Protein 3TJ4 (pdb70)

Structure (mmCIF, N/CA/C/O backbone):
data_3TJ4
#
_entry.id   3TJ4
#
_cell.length_a   118.739
_cell.length_b   118.739
_cell.length_c   113.423
_cell.angle_alpha   90.000
_cell.angle_beta   90.000
_cell.angle_gamma   90.000
#
_symmetry.space_group_name_H-M   'P 4 21 2'
#
loop_
_entity.id
_entity.type
_entity.pdbx_description
1 polymer 'Mandelate racemase'
2 non-polymer 'PHOSPHATE ION'
3 non-polymer GLYCEROL
4 non-polymer 'CHLORIDE ION'
5 water water
#
loop_
_atom_site.group_PDB
_atom_site.id
_atom_site.type_symbol
_atom_site.label_atom_id
_atom_site.label_alt_id
_atom_site.label_comp_id
_atom_site.label_asym_id
_atom_site.label_entity_id
_atom_site.label_seq_id
_atom_site.pdbx_PDB_ins_code
_atom_site.Cartn_x
_atom_site.Cartn_y
_atom_site.Cartn_z
_atom_site.occupancy
_atom_site.B_iso_or_equiv
_atom_site.auth_seq_id
_atom_site.auth_comp_id
_atom_site.auth_asym_id
_atom_site.auth_atom_id
_atom_site.pdbx_PDB_model_num
ATOM 1 N N . MET A 1 1 ? 41.283 29.704 19.016 1.00 9.80 1 MET A N 1
ATOM 2 C CA . MET A 1 1 ? 41.732 28.351 18.706 1.00 10.28 1 MET A CA 1
ATOM 3 C C . MET A 1 1 ? 40.531 27.485 18.352 1.00 8.27 1 MET A C 1
ATOM 4 O O . MET A 1 1 ? 39.411 27.767 18.777 1.00 8.51 1 MET A O 1
ATOM 9 N N . LYS A 1 2 ? 40.753 26.427 17.579 1.00 9.95 2 LYS A N 1
ATOM 10 C CA . LYS A 1 2 ? 39.635 25.598 17.134 1.00 8.19 2 LYS A CA 1
ATOM 11 C C . LYS A 1 2 ? 39.030 24.791 18.278 1.00 7.67 2 LYS A C 1
ATOM 12 O O . LYS A 1 2 ? 39.742 24.270 19.142 1.00 8.04 2 LYS A O 1
ATOM 18 N N . ILE A 1 3 ? 37.706 24.708 18.274 1.00 5.56 3 ILE A N 1
ATOM 19 C CA . ILE A 1 3 ? 36.980 23.872 19.219 1.00 5.90 3 ILE A CA 1
ATOM 20 C C . ILE A 1 3 ? 37.126 22.401 18.836 1.00 7.09 3 ILE A C 1
ATOM 21 O O . ILE A 1 3 ? 36.820 22.011 17.704 1.00 8.98 3 ILE A O 1
ATOM 26 N N . THR A 1 4 ? 37.576 21.586 19.784 1.00 6.13 4 THR A N 1
ATOM 27 C CA . THR A 1 4 ? 37.808 20.162 19.528 1.00 7.78 4 THR A CA 1
ATOM 28 C C . THR A 1 4 ? 36.823 19.234 20.230 1.00 8.48 4 THR A C 1
ATOM 29 O O . THR A 1 4 ? 36.714 18.063 19.871 1.00 9.90 4 THR A O 1
ATOM 33 N N . ALA A 1 5 ? 36.113 19.745 21.232 1.00 6.34 5 ALA A N 1
ATOM 34 C CA . ALA A 1 5 ? 35.104 18.946 21.915 1.00 5.94 5 ALA A CA 1
ATOM 35 C C . ALA A 1 5 ? 34.080 19.815 22.608 1.00 6.84 5 ALA A C 1
ATOM 36 O O . ALA A 1 5 ? 34.390 20.919 23.065 1.00 7.31 5 ALA A O 1
ATOM 38 N N . VAL A 1 6 ? 32.859 19.294 22.688 1.00 7.84 6 VAL A N 1
ATOM 39 C CA . VAL A 1 6 ? 31.776 19.940 23.410 1.00 7.57 6 VAL A CA 1
ATOM 40 C C . VAL A 1 6 ? 31.091 18.845 24.202 1.00 9.24 6 VAL A C 1
ATOM 41 O O . VAL A 1 6 ? 30.544 17.898 23.624 1.00 12.85 6 VAL A O 1
ATOM 45 N N A GLU A 1 7 ? 31.115 18.981 25.522 0.53 7.12 7 GLU A N 1
ATOM 46 N N B GLU A 1 7 ? 31.138 18.950 25.525 0.47 7.53 7 GLU A N 1
ATOM 47 C CA A GLU A 1 7 ? 30.589 17.960 26.419 0.53 9.44 7 GLU A CA 1
ATOM 48 C CA B GLU A 1 7 ? 30.562 17.922 26.387 0.47 9.19 7 GLU A CA 1
ATOM 49 C C A GLU A 1 7 ? 29.600 18.579 27.395 0.53 7.89 7 GLU A C 1
ATOM 50 C C B GLU A 1 7 ? 29.613 18.522 27.410 0.47 8.15 7 GLU A C 1
ATOM 51 O O A GLU A 1 7 ? 29.985 19.395 28.227 0.53 10.60 7 GLU A O 1
ATOM 52 O O B GLU A 1 7 ? 30.041 19.256 28.297 0.47 9.16 7 GLU A O 1
ATOM 63 N N . PRO A 1 8 ? 28.318 18.197 27.307 1.00 6.78 8 PRO A N 1
ATOM 64 C CA . PRO A 1 8 ? 27.370 18.716 28.298 1.00 5.19 8 PRO A CA 1
ATOM 65 C C . PRO A 1 8 ? 27.548 18.041 29.660 1.00 5.92 8 PRO A C 1
ATOM 66 O O . PRO A 1 8 ? 28.113 16.943 29.755 1.00 8.47 8 PRO A O 1
ATOM 70 N N . PHE A 1 9 ? 27.060 18.694 30.708 1.00 5.97 9 PHE A N 1
ATOM 71 C CA . PHE A 1 9 ? 27.076 18.101 32.042 1.00 4.91 9 PHE A CA 1
ATOM 72 C C . PHE A 1 9 ? 25.884 18.590 32.840 1.00 7.45 9 PHE A C 1
ATOM 73 O O . PHE A 1 9 ? 25.299 19.633 32.533 1.00 6.60 9 PHE A O 1
ATOM 81 N N . ILE A 1 10 ? 25.520 17.815 33.856 1.00 4.62 10 ILE A N 1
ATOM 82 C CA . ILE A 1 10 ? 24.421 18.145 34.749 1.00 4.23 10 ILE A CA 1
ATOM 83 C C . ILE A 1 10 ? 24.896 17.911 36.173 1.00 6.49 10 ILE A C 1
ATOM 84 O O . ILE A 1 10 ? 25.343 16.803 36.502 1.00 7.57 10 ILE A O 1
ATOM 89 N N . LEU A 1 11 ? 24.826 18.951 37.000 1.00 5.96 11 LEU A N 1
ATOM 90 C CA . LEU A 1 11 ? 25.075 18.826 38.437 1.00 5.61 11 LEU A CA 1
ATOM 91 C C . LEU A 1 11 ? 23.797 19.101 39.199 1.00 7.53 11 LEU A C 1
ATOM 92 O O . LEU A 1 11 ? 23.088 20.065 38.909 1.00 7.26 11 LEU A O 1
ATOM 97 N N . HIS A 1 12 ? 23.492 18.255 40.177 1.00 7.40 12 HIS A N 1
ATOM 98 C CA . HIS A 1 12 ? 22.368 18.516 41.064 1.00 8.31 12 HIS A CA 1
ATOM 99 C C . HIS A 1 12 ? 22.951 18.785 42.439 1.00 10.18 12 HIS A C 1
ATOM 100 O O . HIS A 1 12 ? 23.249 17.853 43.184 1.00 8.55 12 HIS A O 1
ATOM 107 N N . LEU A 1 13 ? 23.142 20.063 42.755 1.00 7.12 13 LEU A N 1
ATOM 108 C CA . LEU A 1 13 ? 23.855 20.459 43.970 1.00 8.55 13 LEU A CA 1
ATOM 109 C C . LEU A 1 13 ? 22.905 20.744 45.135 1.00 10.05 13 LEU A C 1
ATOM 110 O O . LEU A 1 13 ? 21.863 21.358 44.964 1.00 10.41 13 LEU A O 1
ATOM 115 N N . PRO A 1 14 ? 23.270 20.296 46.342 1.00 12.83 14 PRO A N 1
ATOM 116 C CA . PRO A 1 14 ? 22.383 20.528 47.490 1.00 14.99 14 PRO A CA 1
ATOM 117 C C . PRO A 1 14 ? 22.326 22.004 47.908 1.00 16.20 14 PRO A C 1
ATOM 118 O O . PRO A 1 14 ? 23.221 22.775 47.569 1.00 20.67 14 PRO A O 1
ATOM 122 N N . LEU A 1 15 ? 21.265 22.393 48.612 1.00 15.63 15 LEU A N 1
ATOM 123 C CA . LEU A 1 15 ? 21.115 23.769 49.074 1.00 17.04 15 LEU A CA 1
ATOM 124 C C . LEU A 1 15 ? 21.667 23.922 50.490 1.00 28.70 15 LEU A C 1
ATOM 125 O O . LEU A 1 15 ? 21.352 24.884 51.191 1.00 30.39 15 LEU A O 1
ATOM 130 N N . THR A 1 28 ? 14.904 21.150 46.218 1.00 28.37 28 THR A N 1
ATOM 131 C CA . THR A 1 28 ? 15.823 20.451 47.114 1.00 27.77 28 THR A CA 1
ATOM 132 C C . THR A 1 28 ? 17.262 20.516 46.603 1.00 20.45 28 THR A C 1
ATOM 133 O O . THR A 1 28 ? 18.217 20.404 47.375 1.00 15.61 28 THR A O 1
ATOM 137 N N . HIS A 1 29 ? 17.411 20.688 45.294 1.00 19.38 29 HIS A N 1
ATOM 138 C CA . HIS A 1 29 ? 18.728 20.835 44.694 1.00 13.99 29 HIS A CA 1
ATOM 139 C C . HIS A 1 29 ? 18.696 21.959 43.681 1.00 11.56 29 HIS A C 1
ATOM 140 O O . HIS A 1 29 ? 17.635 22.313 43.161 1.00 14.77 29 HIS A O 1
ATOM 147 N N . TRP A 1 30 ? 19.864 22.519 43.398 1.00 10.14 30 TRP A N 1
ATOM 148 C CA . TRP A 1 30 ? 19.988 23.480 42.324 1.00 10.13 30 TRP A CA 1
ATOM 149 C C . TRP A 1 30 ? 20.655 22.799 41.145 1.00 7.65 30 TRP A C 1
ATOM 150 O O . TRP A 1 30 ? 21.668 22.116 41.294 1.00 8.32 30 TRP A O 1
ATOM 161 N N . GLY A 1 31 ? 20.070 22.973 39.971 1.00 6.26 31 GLY A N 1
ATOM 162 C CA . GLY A 1 31 ? 20.608 22.380 38.766 1.00 5.36 31 GLY A CA 1
ATOM 163 C C . GLY A 1 31 ? 21.583 23.290 38.056 1.00 6.95 31 GLY A C 1
ATOM 164 O O . GLY A 1 31 ? 21.230 24.387 37.627 1.00 9.30 31 GLY A O 1
ATOM 165 N N . VAL A 1 32 ? 22.820 22.829 37.937 1.00 5.54 32 VAL A N 1
ATOM 166 C CA . VAL A 1 32 ? 23.822 23.500 37.123 1.00 5.15 32 VAL A CA 1
ATOM 167 C C . VAL A 1 32 ? 23.968 22.659 35.857 1.00 6.87 32 VAL A C 1
ATOM 168 O O . VAL A 1 32 ? 24.497 21.549 35.893 1.00 7.42 32 VAL A O 1
ATOM 172 N N . VAL A 1 33 ? 23.447 23.176 34.749 1.00 3.81 33 VAL A N 1
ATOM 173 C CA . VAL A 1 33 ? 23.314 22.399 33.530 1.00 4.49 33 VAL A CA 1
ATOM 174 C C . VAL A 1 33 ? 24.040 23.136 32.429 1.00 5.20 33 VAL A C 1
ATOM 175 O O . VAL A 1 33 ? 23.681 24.259 32.084 1.00 6.26 33 VAL A O 1
ATOM 179 N N . GLY A 1 34 ? 25.065 22.522 31.855 1.00 4.77 34 GLY A N 1
ATOM 180 C CA . GLY A 1 34 ? 25.861 23.282 30.921 1.00 7.35 34 GLY A CA 1
ATOM 181 C C . GLY A 1 34 ? 26.757 22.508 29.994 1.00 5.85 34 GLY A C 1
ATOM 182 O O . GLY A 1 34 ? 26.512 21.342 29.679 1.00 6.28 34 GLY A O 1
ATOM 183 N N . ALA A 1 35 ? 27.797 23.199 29.546 1.00 5.98 35 ALA A N 1
ATOM 184 C CA . ALA A 1 35 ? 28.694 22.687 28.532 1.00 9.40 35 ALA A CA 1
ATOM 185 C C . ALA A 1 35 ? 30.138 22.931 28.933 1.00 8.58 35 ALA A C 1
ATOM 186 O O . ALA A 1 35 ? 30.476 24.003 29.425 1.00 6.33 35 ALA A O 1
ATOM 188 N N . LYS A 1 36 ? 30.981 21.921 28.734 1.00 7.38 36 LYS A N 1
ATOM 189 C CA . LYS A 1 36 ? 32.424 22.096 28.779 1.00 5.82 36 LYS A CA 1
ATOM 190 C C . LYS A 1 36 ? 32.905 22.077 27.335 1.00 7.23 36 LYS A C 1
ATOM 191 O O . LYS A 1 36 ? 32.660 21.107 26.609 1.00 7.18 36 LYS A O 1
ATOM 197 N N . ILE A 1 37 ? 33.587 23.145 26.915 1.00 4.63 37 ILE A N 1
ATOM 198 C CA . ILE A 1 37 ? 34.088 23.260 25.549 1.00 4.72 37 ILE A CA 1
ATOM 199 C C . ILE A 1 37 ? 35.611 23.261 25.567 1.00 5.91 37 ILE A C 1
ATOM 200 O O . ILE A 1 37 ? 36.227 24.058 26.261 1.00 5.89 37 ILE A O 1
ATOM 205 N N . THR A 1 38 ? 36.217 22.338 24.828 1.00 5.26 38 THR A N 1
ATOM 206 C CA . THR A 1 38 ? 37.667 22.220 24.783 1.00 7.17 38 THR A CA 1
ATOM 207 C C . THR A 1 38 ? 38.193 22.751 23.468 1.00 6.46 38 THR A C 1
ATOM 208 O O . THR A 1 38 ? 37.593 22.515 22.419 1.00 7.00 38 THR A O 1
ATOM 212 N N . THR A 1 39 ? 39.309 23.472 23.527 1.00 7.07 39 THR A N 1
ATOM 213 C CA . THR A 1 39 ? 39.968 23.964 22.324 1.00 5.91 39 THR A CA 1
ATOM 214 C C . THR A 1 39 ? 41.285 23.221 22.082 1.00 10.37 39 THR A C 1
ATOM 215 O O . THR A 1 39 ? 41.755 22.468 22.941 1.00 9.30 39 THR A O 1
ATOM 219 N N . SER A 1 40 ? 41.871 23.435 20.909 1.00 8.11 40 SER A N 1
ATOM 220 C CA . SER A 1 40 ? 43.007 22.630 20.460 1.00 8.88 40 SER A CA 1
ATOM 221 C C . SER A 1 40 ? 44.241 22.785 21.343 1.00 14.60 40 SER A C 1
ATOM 222 O O . SER A 1 40 ? 45.117 21.912 21.352 1.00 14.07 40 SER A O 1
ATOM 225 N N . ASP A 1 41 ? 44.305 23.892 22.076 1.00 11.97 41 ASP A N 1
ATOM 226 C CA . ASP A 1 41 ? 45.408 24.167 22.991 1.00 8.90 41 ASP A CA 1
ATOM 227 C C . ASP A 1 41 ? 45.189 23.563 24.372 1.00 10.40 41 ASP A C 1
ATOM 228 O O . ASP A 1 41 ? 46.011 23.757 25.272 1.00 14.35 41 ASP A O 1
ATOM 233 N N . GLY A 1 42 ? 44.083 22.841 24.540 1.00 8.38 42 GLY A N 1
ATOM 234 C CA . GLY A 1 42 ? 43.795 22.165 25.793 1.00 8.80 42 GLY A CA 1
ATOM 235 C C . GLY A 1 42 ? 43.014 22.986 26.800 1.00 9.61 42 GLY A C 1
ATOM 236 O O . GLY A 1 42 ? 42.652 22.474 27.864 1.00 11.14 42 GLY A O 1
ATOM 237 N N . ILE A 1 43 ? 42.751 24.250 26.477 1.00 7.56 43 ILE A N 1
ATOM 238 C CA . ILE A 1 43 ? 41.954 25.088 27.368 1.00 8.11 43 ILE A CA 1
ATOM 239 C C . ILE A 1 43 ? 40.523 24.559 27.385 1.00 8.43 43 ILE A C 1
ATOM 240 O O . ILE A 1 43 ? 40.008 24.117 26.362 1.00 7.81 43 ILE A O 1
ATOM 245 N N . GLU A 1 44 ? 39.906 24.585 28.561 1.00 5.61 44 GLU A N 1
ATOM 246 C CA . GLU A 1 44 ? 38.552 24.080 28.749 1.00 6.83 44 GLU A CA 1
ATOM 247 C C . GLU A 1 44 ? 37.708 25.204 29.317 1.00 7.24 44 GLU A C 1
ATOM 248 O O . GLU A 1 44 ? 38.032 25.764 30.362 1.00 8.92 44 GLU A O 1
ATOM 254 N N . GLY A 1 45 ? 36.641 25.554 28.611 1.00 5.20 45 GLY A N 1
ATOM 255 C CA . GLY A 1 45 ? 35.714 26.561 29.070 1.00 4.39 45 GLY A CA 1
ATOM 256 C C . GLY A 1 45 ? 34.431 25.941 29.580 1.00 3.61 45 GLY A C 1
ATOM 257 O O . GLY A 1 45 ? 33.967 24.926 29.056 1.00 5.62 45 GLY A O 1
ATOM 258 N N . TYR A 1 46 ? 33.871 26.543 30.622 1.00 4.09 46 TYR A N 1
ATOM 259 C CA . TYR A 1 46 ? 32.631 26.063 31.211 1.00 3.83 46 TYR A CA 1
ATOM 260 C C . TYR A 1 46 ? 31.573 27.151 31.193 1.00 3.49 46 TYR A C 1
ATOM 261 O O . TYR A 1 46 ? 31.858 28.324 31.468 1.00 4.44 46 TYR A O 1
ATOM 270 N N . GLY A 1 47 ? 30.349 26.757 30.866 1.00 3.42 47 GLY A N 1
ATOM 271 C CA . GLY A 1 47 ? 29.223 27.665 30.945 1.00 3.13 47 GLY A CA 1
ATOM 272 C C . GLY A 1 47 ? 27.996 26.867 31.299 1.00 3.60 47 GLY A C 1
ATOM 273 O O . GLY A 1 47 ? 27.919 25.679 30.992 1.00 5.69 47 GLY A O 1
ATOM 274 N N . PHE A 1 48 ? 27.025 27.508 31.930 1.00 3.87 48 PHE A N 1
ATOM 275 C CA . PHE A 1 48 ? 25.849 26.781 32.387 1.00 4.94 48 PHE A CA 1
ATOM 276 C C . PHE A 1 48 ? 24.641 27.668 32.601 1.00 5.71 48 PHE A C 1
ATOM 277 O O . PHE A 1 48 ? 24.756 28.879 32.801 1.00 5.80 48 PHE A O 1
ATOM 285 N N . THR A 1 49 ? 23.476 27.041 32.548 1.00 5.24 49 THR A N 1
ATOM 286 C CA . THR A 1 49 ? 22.247 27.671 32.968 1.00 4.74 49 THR A CA 1
ATOM 287 C C . THR A 1 49 ? 21.888 27.122 34.353 1.00 7.32 49 THR A C 1
ATOM 288 O O . THR A 1 49 ? 22.625 26.291 34.911 1.00 8.93 49 THR A O 1
ATOM 292 N N . GLY A 1 50 ? 20.797 27.610 34.930 1.00 6.21 50 GLY A N 1
ATOM 293 C CA . GLY A 1 50 ? 20.359 27.173 36.241 1.00 7.16 50 GLY A CA 1
ATOM 294 C C . GLY A 1 50 ? 18.963 26.603 36.143 1.00 9.16 50 GLY A C 1
ATOM 295 O O . GLY A 1 50 ? 18.105 27.188 35.483 1.00 12.53 50 GLY A O 1
ATOM 296 N N . THR A 1 51 ? 18.733 25.461 36.779 1.00 6.95 51 THR A N 1
ATOM 297 C CA . THR A 1 51 ? 17.427 24.818 36.730 1.00 5.59 51 THR A CA 1
ATOM 298 C C . THR A 1 51 ? 17.001 24.305 38.097 1.00 6.62 51 THR A C 1
ATOM 299 O O . THR A 1 51 ? 17.764 24.350 39.064 1.00 7.80 51 THR A O 1
ATOM 303 N N . HIS A 1 52 ? 15.777 23.794 38.157 1.00 9.49 52 HIS A N 1
ATOM 304 C CA . HIS A 1 52 ? 15.250 23.150 39.360 1.00 9.02 52 HIS A CA 1
ATOM 305 C C . HIS A 1 52 ? 15.752 21.726 39.575 1.00 9.04 52 HIS A C 1
ATOM 306 O O . HIS A 1 52 ? 15.270 21.030 40.471 1.00 11.43 52 HIS A O 1
ATOM 313 N N . ALA A 1 53 ? 16.696 21.282 38.753 1.00 7.94 53 ALA A N 1
ATOM 314 C CA . ALA A 1 53 ? 17.390 20.022 38.997 1.00 9.19 53 ALA A CA 1
ATOM 315 C C . ALA A 1 53 ? 16.497 18.793 38.864 1.00 12.01 53 ALA A C 1
ATOM 316 O O . ALA A 1 53 ? 16.659 17.806 39.584 1.00 13.69 53 ALA A O 1
ATOM 318 N N . HIS A 1 54 ? 15.555 18.855 37.929 1.00 9.74 54 HIS A N 1
ATOM 319 C CA . HIS A 1 54 ? 14.784 17.677 37.560 1.00 11.70 54 HIS A CA 1
ATOM 320 C C . HIS A 1 54 ? 15.452 17.064 36.342 1.00 9.81 54 HIS A C 1
ATOM 321 O O . HIS A 1 54 ? 15.525 17.696 35.283 1.00 10.45 54 HIS A O 1
ATOM 328 N N . LEU A 1 55 ? 15.958 15.846 36.497 1.00 11.04 55 LEU A N 1
ATOM 329 C CA . LEU A 1 55 ? 16.779 15.235 35.456 1.00 11.03 55 LEU A CA 1
ATOM 330 C C . LEU A 1 55 ? 16.143 15.208 34.052 1.00 9.42 55 LEU A C 1
ATOM 331 O O . LEU A 1 55 ? 16.804 15.549 33.077 1.00 9.07 55 LEU A O 1
ATOM 336 N N . PRO A 1 56 ? 14.866 14.808 33.938 1.00 9.06 56 PRO A N 1
ATOM 337 C CA . PRO A 1 56 ? 14.355 14.674 32.566 1.00 11.06 56 PRO A CA 1
ATOM 338 C C . PRO A 1 56 ? 14.282 15.997 31.795 1.00 9.77 56 PRO A C 1
ATOM 339 O O . PRO A 1 56 ? 14.528 16.014 30.589 1.00 10.74 56 PRO A O 1
ATOM 343 N N . SER A 1 57 ? 13.974 17.095 32.474 1.00 7.00 57 SER A N 1
ATOM 344 C CA . SER A 1 57 ? 13.974 18.396 31.810 1.00 7.40 57 SER A CA 1
ATOM 345 C C . SER A 1 57 ? 15.396 18.953 31.641 1.00 6.21 57 SER A C 1
ATOM 346 O O . SER A 1 57 ? 15.708 19.593 30.628 1.00 7.82 57 SER A O 1
ATOM 349 N N . ASP A 1 58 ? 16.272 18.691 32.611 1.00 5.99 58 ASP A N 1
ATOM 350 C CA . ASP A 1 58 ? 17.672 19.081 32.461 1.00 5.92 58 ASP A CA 1
ATOM 351 C C . ASP A 1 58 ? 18.262 18.487 31.179 1.00 4.84 58 ASP A C 1
ATOM 352 O O . ASP A 1 58 ? 19.035 19.139 30.470 1.00 7.08 58 ASP A O 1
ATOM 357 N N . ARG A 1 59 ? 17.881 17.245 30.894 1.00 5.94 59 ARG A N 1
ATOM 358 C CA . ARG A 1 59 ? 18.419 16.528 29.744 1.00 5.43 59 ARG A CA 1
ATOM 359 C C . ARG A 1 59 ? 17.959 17.101 28.409 1.00 5.17 59 ARG A C 1
ATOM 360 O O . ARG A 1 59 ? 18.612 16.897 27.393 1.00 5.78 59 ARG A O 1
ATOM 368 N N . LEU A 1 60 ? 16.842 17.824 28.397 1.00 5.15 60 LEU A N 1
ATOM 369 C CA . LEU A 1 60 ? 16.449 18.521 27.176 1.00 5.44 60 LEU A CA 1
ATOM 370 C C . LEU A 1 60 ? 17.504 19.563 26.807 1.00 3.53 60 LEU A C 1
ATOM 371 O O . LEU A 1 60 ? 17.866 19.729 25.633 1.00 4.91 60 LEU A O 1
ATOM 376 N N . ILE A 1 61 ? 18.000 20.266 27.821 1.00 4.17 61 ILE A N 1
ATOM 377 C CA . ILE A 1 61 ? 19.018 21.281 27.600 1.00 5.48 61 ILE A CA 1
ATOM 378 C C . ILE A 1 61 ? 20.331 20.645 27.141 1.00 3.57 61 ILE A C 1
ATOM 379 O O . ILE A 1 61 ? 20.940 21.089 26.158 1.00 5.49 61 ILE A O 1
ATOM 384 N N . THR A 1 62 ? 20.769 19.593 27.831 1.00 4.24 62 THR A N 1
ATOM 385 C CA . THR A 1 62 ? 22.028 18.955 27.452 1.00 5.64 62 THR A CA 1
ATOM 386 C C . THR A 1 62 ? 21.953 18.292 26.074 1.00 6.40 62 THR A C 1
ATOM 387 O O . THR A 1 62 ? 22.921 18.307 25.322 1.00 6.86 62 THR A O 1
ATOM 391 N N . SER A 1 63 ? 20.798 17.728 25.740 1.00 5.33 63 SER A N 1
ATOM 392 C CA . SER A 1 63 ? 20.608 17.115 24.424 1.00 5.06 63 SER A CA 1
ATOM 393 C C . SER A 1 63 ? 20.676 18.174 23.326 1.00 6.67 63 SER A C 1
ATOM 394 O O . SER A 1 63 ? 21.232 17.937 22.257 1.00 5.89 63 SER A O 1
ATOM 397 N N . CYS A 1 64 ? 20.106 19.347 23.579 1.00 5.56 64 CYS A N 1
ATOM 398 C CA . CYS A 1 64 ? 20.258 20.432 22.628 1.00 7.31 64 CYS A CA 1
ATOM 399 C C . CYS A 1 64 ? 21.741 20.750 22.433 1.00 6.62 64 CYS A C 1
ATOM 400 O O . CYS A 1 64 ? 22.212 20.902 21.302 1.00 6.97 64 CYS A O 1
ATOM 403 N N . ILE A 1 65 ? 22.487 20.839 23.531 1.00 5.28 65 ILE A N 1
ATOM 404 C CA . ILE A 1 65 ? 23.918 21.119 23.424 1.00 5.20 65 ILE A CA 1
ATOM 405 C C . ILE A 1 65 ? 24.673 20.053 22.625 1.00 9.10 65 ILE A C 1
ATOM 406 O O . ILE A 1 65 ? 25.413 20.379 21.698 1.00 7.87 65 ILE A O 1
ATOM 411 N N . SER A 1 66 ? 24.471 18.784 22.963 1.00 6.71 66 SER A N 1
ATOM 412 C CA . SER A 1 66 ? 25.237 17.717 22.317 1.00 6.75 66 SER A CA 1
ATOM 413 C C . SER A 1 66 ? 24.756 17.401 20.910 1.00 7.84 66 SER A C 1
ATOM 414 O O . SER A 1 66 ? 25.563 17.154 20.002 1.00 8.35 66 SER A O 1
ATOM 417 N N . ASP A 1 67 ? 23.443 17.395 20.727 1.00 6.85 67 ASP A N 1
ATOM 418 C CA . ASP A 1 67 ? 22.872 16.860 19.498 1.00 7.66 67 ASP A CA 1
ATOM 419 C C . ASP A 1 67 ? 22.700 17.920 18.426 1.00 8.82 67 ASP A C 1
ATOM 420 O O . ASP A 1 67 ? 22.701 17.611 17.228 1.00 10.26 67 ASP A O 1
ATOM 425 N N . CYS A 1 68 ? 22.544 19.165 18.857 1.00 6.66 68 CYS A N 1
ATOM 426 C CA . CYS A 1 68 ? 22.251 20.255 17.939 1.00 6.19 68 CYS A CA 1
ATOM 427 C C . CYS A 1 68 ? 23.368 21.289 17.841 1.00 7.30 68 CYS A C 1
ATOM 428 O O . CYS A 1 68 ? 23.734 21.703 16.746 1.00 9.80 68 CYS A O 1
ATOM 431 N N . TYR A 1 69 ? 23.917 21.713 18.975 1.00 6.88 69 TYR A N 1
ATOM 432 C CA . TYR A 1 69 ? 24.930 22.765 18.952 1.00 6.74 69 TYR A CA 1
ATOM 433 C C . TYR A 1 69 ? 26.349 22.252 18.693 1.00 7.21 69 TYR A C 1
ATOM 434 O O . TYR A 1 69 ? 27.110 22.892 17.965 1.00 9.05 69 TYR A O 1
ATOM 443 N N . ALA A 1 70 ? 26.707 21.108 19.273 1.00 6.17 70 ALA A N 1
ATOM 444 C CA . ALA A 1 70 ? 28.049 20.562 19.061 1.00 6.94 70 ALA A CA 1
ATOM 445 C C . ALA A 1 70 ? 28.459 20.496 17.579 1.00 8.16 70 ALA A C 1
ATOM 446 O O . ALA A 1 70 ? 29.557 20.923 17.233 1.00 8.28 70 ALA A O 1
ATOM 448 N N . PRO A 1 71 ? 27.579 19.980 16.700 1.00 7.80 71 PRO A N 1
ATOM 449 C CA . PRO A 1 71 ? 27.987 19.931 15.290 1.00 8.66 71 PRO A CA 1
ATOM 450 C C . PRO A 1 71 ? 28.236 21.316 14.687 1.00 8.39 71 PRO A C 1
ATOM 451 O O . PRO A 1 71 ? 28.988 21.422 13.717 1.00 9.76 71 PRO A O 1
ATOM 455 N N . LEU A 1 72 ? 27.618 22.354 15.244 1.00 7.37 72 LEU A N 1
ATOM 456 C CA . LEU A 1 72 ? 27.821 23.712 14.742 1.00 7.06 72 LEU A CA 1
ATOM 457 C C . LEU A 1 72 ? 29.059 24.370 15.341 1.00 7.34 72 LEU A C 1
ATOM 458 O O . LEU A 1 72 ? 29.481 25.432 14.884 1.00 10.93 72 LEU A O 1
ATOM 463 N N . LEU A 1 73 ? 29.624 23.751 16.373 1.00 7.83 73 LEU A N 1
ATOM 464 C CA . LEU A 1 73 ? 30.771 24.333 17.063 1.00 5.66 73 LEU A CA 1
ATOM 465 C C . LEU A 1 73 ? 32.100 23.667 16.726 1.00 7.54 73 LEU A C 1
ATOM 466 O O . LEU A 1 73 ? 33.125 24.346 16.645 1.00 6.67 73 LEU A O 1
ATOM 471 N N . LEU A 1 74 ? 32.096 22.343 16.570 1.00 6.96 74 LEU A N 1
ATOM 472 C CA . LEU A 1 74 ? 33.339 21.623 16.329 1.00 7.40 74 LEU A CA 1
ATOM 473 C C . LEU A 1 74 ? 34.053 22.191 15.107 1.00 7.29 74 LEU A C 1
ATOM 474 O O . LEU A 1 74 ? 33.447 22.367 14.045 1.00 8.08 74 LEU A O 1
ATOM 479 N N . GLY A 1 75 ? 35.338 22.495 15.273 1.00 7.24 75 GLY A N 1
ATOM 480 C CA . GLY A 1 75 ? 36.148 22.982 14.173 1.00 8.15 75 GLY A CA 1
ATOM 481 C C . GLY A 1 75 ? 36.136 24.491 14.028 1.00 9.08 75 GLY A C 1
ATOM 482 O O . GLY A 1 75 ? 36.922 25.049 13.264 1.00 10.48 75 GLY A O 1
ATOM 483 N N . GLU A 1 76 ? 35.238 25.159 14.747 1.00 6.87 76 GLU A N 1
ATOM 484 C CA . GLU A 1 76 ? 35.172 26.616 14.696 1.00 4.49 76 GLU A CA 1
ATOM 485 C C . GLU A 1 76 ? 36.178 27.264 15.640 1.00 7.72 76 GLU A C 1
ATOM 486 O O . GLU A 1 76 ? 36.565 26.686 16.661 1.00 7.44 76 GLU A O 1
ATOM 492 N N . ASP A 1 77 ? 36.616 28.466 15.286 1.00 5.60 77 ASP A N 1
ATOM 493 C CA . ASP A 1 77 ? 37.491 29.243 16.151 1.00 6.42 77 ASP A CA 1
ATOM 494 C C . ASP A 1 77 ? 36.688 29.770 17.338 1.00 5.84 77 ASP A C 1
ATOM 495 O O . ASP A 1 77 ? 35.806 30.624 17.170 1.00 6.54 77 ASP A O 1
ATOM 500 N N . ALA A 1 78 ? 36.992 29.264 18.533 1.00 6.61 78 ALA A N 1
ATOM 501 C CA . ALA A 1 78 ? 36.292 29.695 19.743 1.00 4.91 78 ALA A CA 1
ATOM 502 C C . ALA A 1 78 ? 36.411 31.192 20.002 1.00 7.50 78 ALA A C 1
ATOM 503 O O . ALA A 1 78 ? 35.583 31.765 20.701 1.00 7.23 78 ALA A O 1
ATOM 505 N N . SER A 1 79 ? 37.461 31.818 19.481 1.00 6.60 79 SER A N 1
ATOM 506 C CA . SER A 1 79 ? 37.647 33.253 19.657 1.00 6.64 79 SER A CA 1
ATOM 507 C C . SER A 1 79 ? 36.474 34.047 19.077 1.00 8.42 79 SER A C 1
ATOM 508 O O . SER A 1 79 ? 36.156 35.141 19.566 1.00 9.47 79 SER A O 1
ATOM 511 N N . ASP A 1 80 ? 35.816 33.483 18.063 1.00 5.58 80 ASP A N 1
ATOM 512 C CA . ASP A 1 80 ? 34.769 34.194 17.327 1.00 7.85 80 ASP A CA 1
ATOM 513 C C . ASP A 1 80 ? 33.428 34.121 18.061 1.00 7.84 80 ASP A C 1
ATOM 514 O O . ASP A 1 80 ? 32.412 33.728 17.483 1.00 6.88 80 ASP A O 1
ATOM 519 N N . HIS A 1 81 ? 33.418 34.494 19.335 1.00 5.15 81 HIS A N 1
ATOM 520 C CA . HIS A 1 81 ? 32.222 34.298 20.152 1.00 5.16 81 HIS A CA 1
ATOM 521 C C . HIS A 1 81 ? 30.980 35.044 19.660 1.00 7.07 81 HIS A C 1
ATOM 522 O O . HIS A 1 81 ? 29.864 34.567 19.843 1.00 5.98 81 HIS A O 1
ATOM 529 N N A SER A 1 82 ? 31.175 36.211 19.051 0.45 4.60 82 SER A N 1
ATOM 530 N N B SER A 1 82 ? 31.173 36.213 19.058 0.32 4.77 82 SER A N 1
ATOM 531 N N C SER A 1 82 ? 31.164 36.204 19.035 0.23 4.79 82 SER A N 1
ATOM 532 C CA A SER A 1 82 ? 30.050 36.992 18.550 0.45 4.96 82 SER A CA 1
ATOM 533 C CA B SER A 1 82 ? 30.042 36.977 18.554 0.32 4.73 82 SER A CA 1
ATOM 534 C CA C SER A 1 82 ? 30.016 36.979 18.569 0.23 4.63 82 SER A CA 1
ATOM 535 C C A SER A 1 82 ? 29.445 36.341 17.317 0.45 3.63 82 SER A C 1
ATOM 536 C C B SER A 1 82 ? 29.444 36.293 17.336 0.32 4.10 82 SER A C 1
ATOM 537 C C C SER A 1 82 ? 29.439 36.433 17.264 0.23 3.87 82 SER A C 1
ATOM 538 O O A SER A 1 82 ? 28.222 36.222 17.204 0.45 5.25 82 SER A O 1
ATOM 539 O O B SER A 1 82 ? 28.229 36.103 17.253 0.32 4.37 82 SER A O 1
ATOM 540 O O C SER A 1 82 ? 28.226 36.483 17.050 0.23 5.37 82 SER A O 1
ATOM 547 N N . ARG A 1 83 ? 30.302 35.916 16.393 1.00 3.90 83 ARG A N 1
ATOM 548 C CA . ARG A 1 83 ? 29.844 35.242 15.185 1.00 4.10 83 ARG A CA 1
ATOM 549 C C . ARG A 1 83 ? 29.165 33.913 15.533 1.00 6.43 83 ARG A C 1
ATOM 550 O O . ARG A 1 83 ? 28.143 33.562 14.945 1.00 5.72 83 ARG A O 1
ATOM 558 N N . LEU A 1 84 ? 29.728 33.177 16.495 1.00 5.37 84 LEU A N 1
ATOM 559 C CA . LEU A 1 84 ? 29.167 31.882 16.876 1.00 4.57 84 LEU A CA 1
ATOM 560 C C . LEU A 1 84 ? 27.833 32.037 17.611 1.00 5.31 84 LEU A C 1
ATOM 561 O O . LEU A 1 84 ? 26.948 31.198 17.463 1.00 5.75 84 LEU A O 1
ATOM 566 N N . TRP A 1 85 ? 27.669 33.116 18.373 1.00 4.77 85 TRP A N 1
ATOM 567 C CA . TRP A 1 85 ? 26.374 33.359 19.006 1.00 4.50 85 TRP A CA 1
ATOM 568 C C . TRP A 1 85 ? 25.288 33.381 17.931 1.00 5.34 85 TRP A C 1
ATOM 569 O O . TRP A 1 85 ? 24.256 32.703 18.042 1.00 5.44 85 TRP A O 1
ATOM 580 N N . THR A 1 86 ? 25.531 34.156 16.883 1.00 3.77 86 THR A N 1
ATOM 581 C CA . THR A 1 86 ? 24.579 34.291 15.792 1.00 6.34 86 THR A CA 1
ATOM 582 C C . THR A 1 86 ? 24.385 32.973 15.049 1.00 6.02 86 THR A C 1
ATOM 583 O O . THR A 1 86 ? 23.254 32.609 14.706 1.00 6.38 86 THR A O 1
ATOM 587 N N . LYS A 1 87 ? 25.474 32.244 14.815 1.00 4.74 87 LYS A N 1
ATOM 588 C CA . LYS A 1 87 ? 25.383 30.987 14.084 1.00 4.86 87 LYS A CA 1
ATOM 589 C C . LYS A 1 87 ? 24.431 30.025 14.785 1.00 5.97 87 LYS A C 1
ATOM 590 O O . LYS A 1 87 ? 23.573 29.410 14.151 1.00 7.68 87 LYS A O 1
ATOM 596 N N . LEU A 1 88 ? 24.572 29.902 16.097 1.00 5.32 88 LEU A N 1
ATOM 597 C CA . LEU A 1 88 ? 23.703 29.006 16.853 1.00 4.74 88 LEU A CA 1
ATOM 598 C C . LEU A 1 88 ? 22.293 29.579 17.036 1.00 5.35 88 LEU A C 1
ATOM 599 O O . LEU A 1 88 ? 21.306 28.873 16.852 1.00 7.26 88 LEU A O 1
ATOM 604 N N . ALA A 1 89 ? 22.197 30.855 17.405 1.00 4.86 89 ALA A N 1
ATOM 605 C CA . ALA A 1 89 ? 20.898 31.454 17.699 1.00 4.95 89 ALA A CA 1
ATOM 606 C C . ALA A 1 89 ? 19.985 31.453 16.482 1.00 6.81 89 ALA A C 1
ATOM 607 O O . ALA A 1 89 ? 18.767 31.279 16.602 1.00 7.70 89 ALA A O 1
ATOM 609 N N . ARG A 1 90 ? 20.571 31.666 15.310 1.00 6.87 90 ARG A N 1
ATOM 610 C CA . ARG A 1 90 ? 19.780 31.840 14.101 1.00 8.20 90 ARG A CA 1
ATOM 611 C C . ARG A 1 90 ? 19.746 30.596 13.216 1.00 7.88 90 ARG A C 1
ATOM 612 O O . ARG A 1 90 ? 19.196 30.641 12.119 1.00 10.04 90 ARG A O 1
ATOM 620 N N . TYR A 1 91 ? 20.326 29.488 13.675 1.00 6.42 91 TYR A N 1
ATOM 621 C CA . TYR A 1 91 ? 20.284 28.276 12.864 1.00 6.26 91 TYR A CA 1
ATOM 622 C C . TYR A 1 91 ? 18.814 27.977 12.600 1.00 6.59 91 TYR A C 1
ATOM 623 O O . TYR A 1 91 ? 18.045 27.816 13.528 1.00 7.65 91 TYR A O 1
ATOM 632 N N . PRO A 1 92 ? 18.408 27.908 11.325 1.00 8.48 92 PRO A N 1
ATOM 633 C CA . PRO A 1 92 ? 16.959 27.925 11.057 1.00 8.18 92 PRO A CA 1
ATOM 634 C C . PRO A 1 92 ? 16.107 26.864 11.762 1.00 6.35 92 PRO A C 1
ATOM 635 O O . PRO A 1 92 ? 15.064 27.208 12.330 1.00 7.59 92 PRO A O 1
ATOM 639 N N . SER A 1 93 ? 16.523 25.606 11.746 1.00 6.17 93 SER A N 1
ATOM 640 C CA . SER A 1 93 ? 15.685 24.569 12.339 1.00 9.30 93 SER A CA 1
ATOM 641 C C . SER A 1 93 ? 15.587 24.744 13.853 1.00 8.52 93 SER A C 1
ATOM 642 O O . SER A 1 93 ? 14.611 24.328 14.475 1.00 7.79 93 SER A O 1
ATOM 645 N N . LEU A 1 94 ? 16.607 25.361 14.442 1.00 6.07 94 LEU A N 1
ATOM 646 C CA . LEU A 1 94 ? 16.652 25.540 15.883 1.00 7.94 94 LEU A CA 1
ATOM 647 C C . LEU A 1 94 ? 15.876 26.786 16.310 1.00 5.23 94 LEU A C 1
ATOM 648 O O . LEU A 1 94 ? 15.079 26.738 17.249 1.00 5.85 94 LEU A O 1
ATOM 653 N N A GLN A 1 95 ? 16.076 27.896 15.613 0.51 5.03 95 GLN A N 1
ATOM 654 N N B GLN A 1 95 ? 16.101 27.894 15.606 0.49 4.94 95 GLN A N 1
ATOM 655 C CA A GLN A 1 95 ? 15.335 29.093 15.975 0.51 4.43 95 GLN A CA 1
ATOM 656 C CA B GLN A 1 95 ? 15.358 29.123 15.868 0.49 4.58 95 GLN A CA 1
ATOM 657 C C A GLN A 1 95 ? 13.844 28.893 15.709 0.51 3.80 95 GLN A C 1
ATOM 658 C C B GLN A 1 95 ? 13.869 28.841 15.746 0.49 3.63 95 GLN A C 1
ATOM 659 O O A GLN A 1 95 ? 13.004 29.542 16.337 0.51 5.19 95 GLN A O 1
ATOM 660 O O B GLN A 1 95 ? 13.059 29.377 16.504 0.49 3.81 95 GLN A O 1
ATOM 671 N N . TRP A 1 96 ? 13.520 27.984 14.790 1.00 4.56 96 TRP A N 1
ATOM 672 C CA . TRP A 1 96 ? 12.130 27.627 14.531 1.00 5.07 96 TRP A CA 1
ATOM 673 C C . TRP A 1 96 ? 11.433 27.105 15.789 1.00 5.12 96 TRP A C 1
ATOM 674 O O . TRP A 1 96 ? 10.234 27.322 15.977 1.00 6.93 96 TRP A O 1
ATOM 685 N N . VAL A 1 97 ? 12.181 26.399 16.633 1.00 4.74 97 VAL A N 1
ATOM 686 C CA . VAL A 1 97 ? 11.629 25.881 17.876 1.00 4.52 97 VAL A CA 1
ATOM 687 C C . VAL A 1 97 ? 12.222 26.619 19.076 1.00 4.34 97 VAL A C 1
ATOM 688 O O . VAL A 1 97 ? 12.247 26.092 20.194 1.00 5.99 97 VAL A O 1
ATOM 692 N N . GLY A 1 98 ? 12.648 27.857 18.840 1.00 4.96 98 GLY A N 1
ATOM 693 C CA . GLY A 1 98 ? 13.411 28.616 19.814 1.00 6.34 98 GLY A CA 1
ATOM 694 C C . GLY A 1 98 ? 13.037 30.090 19.927 1.00 4.55 98 GLY A C 1
ATOM 695 O O . GLY A 1 98 ? 11.856 30.448 19.861 1.00 6.18 98 GLY A O 1
ATOM 696 N N . ARG A 1 99 ? 14.068 30.924 20.092 1.00 4.54 99 ARG A N 1
ATOM 697 C CA . ARG A 1 99 ? 13.979 32.351 20.464 1.00 4.96 99 ARG A CA 1
ATOM 698 C C . ARG A 1 99 ? 13.739 32.531 21.954 1.00 6.47 99 ARG A C 1
ATOM 699 O O . ARG A 1 99 ? 13.663 33.661 22.441 1.00 9.69 99 ARG A O 1
ATOM 707 N N . ALA A 1 100 ? 13.618 31.420 22.671 1.00 4.13 100 ALA A N 1
ATOM 708 C CA . ALA A 1 100 ? 13.262 31.418 24.083 1.00 4.51 100 ALA A CA 1
ATOM 709 C C . ALA A 1 100 ? 13.212 29.968 24.512 1.00 4.12 100 ALA A C 1
ATOM 710 O O . ALA A 1 100 ? 13.216 29.075 23.665 1.00 5.41 100 ALA A O 1
ATOM 712 N N . GLY A 1 101 ? 13.159 29.722 25.816 1.00 3.18 101 GLY A N 1
ATOM 713 C CA . GLY A 1 101 ? 13.050 28.359 26.309 1.00 4.20 101 GLY A CA 1
ATOM 714 C C . GLY A 1 101 ? 14.313 27.539 26.112 1.00 3.21 101 GLY A C 1
ATOM 715 O O . GLY A 1 101 ? 15.416 28.087 26.099 1.00 5.55 101 GLY A O 1
ATOM 716 N N . ILE A 1 102 ? 14.142 26.226 25.964 1.00 4.45 102 ILE A N 1
ATOM 717 C CA . ILE A 1 102 ? 15.248 25.267 25.995 1.00 6.50 102 ILE A CA 1
ATOM 718 C C . ILE A 1 102 ? 16.430 25.650 25.113 1.00 4.57 102 ILE A C 1
ATOM 719 O O . ILE A 1 102 ? 17.581 25.631 25.564 1.00 5.54 102 ILE A O 1
ATOM 724 N N . THR A 1 103 ? 16.168 25.972 23.851 1.00 4.21 103 THR A N 1
ATOM 725 C CA . THR A 1 103 ? 17.261 26.256 22.930 1.00 5.03 103 THR A CA 1
ATOM 726 C C . THR A 1 103 ? 18.059 27.469 23.380 1.00 4.70 103 THR A C 1
ATOM 727 O O . THR A 1 103 ? 19.283 27.501 23.253 1.00 4.90 103 THR A O 1
ATOM 731 N N . HIS A 1 104 ? 17.369 28.470 23.915 1.00 4.28 104 HIS A N 1
ATOM 732 C CA . HIS A 1 104 ? 18.030 29.705 24.319 1.00 4.47 104 HIS A CA 1
ATOM 733 C C . HIS A 1 104 ? 18.846 29.500 25.601 1.00 5.17 104 HIS A C 1
ATOM 734 O O . HIS A 1 104 ? 19.913 30.094 25.766 1.00 4.06 104 HIS A O 1
ATOM 741 N N . LEU A 1 105 ? 18.354 28.656 26.504 1.00 4.71 105 LEU A N 1
ATOM 742 C CA . LEU A 1 105 ? 19.093 28.315 27.713 1.00 4.46 105 LEU A CA 1
ATOM 743 C C . LEU A 1 105 ? 20.350 27.522 27.355 1.00 5.19 105 LEU A C 1
ATOM 744 O O . LEU A 1 105 ? 21.413 27.716 27.951 1.00 5.53 105 LEU A O 1
ATOM 749 N N . ALA A 1 106 ? 20.239 26.624 26.379 1.00 3.37 106 ALA A N 1
ATOM 750 C CA . ALA A 1 106 ? 21.418 25.879 25.938 1.00 2.98 106 ALA A CA 1
ATOM 751 C C . ALA A 1 106 ? 22.435 26.814 25.275 1.00 4.37 106 ALA A C 1
ATOM 752 O O . ALA A 1 106 ? 23.655 26.652 25.441 1.00 5.50 106 ALA A O 1
ATOM 754 N N . LEU A 1 107 ? 21.929 27.786 24.515 1.00 3.91 107 LEU A N 1
ATOM 755 C CA . LEU A 1 107 ? 22.766 28.815 23.905 1.00 4.93 107 LEU A CA 1
ATOM 756 C C . LEU A 1 107 ? 23.529 29.602 24.972 1.00 4.27 107 LEU A C 1
ATOM 757 O O . LEU A 1 107 ? 24.726 29.877 24.835 1.00 4.75 107 LEU A O 1
ATOM 762 N N . ALA A 1 108 ? 22.830 29.976 26.036 1.00 3.68 108 ALA A N 1
ATOM 763 C CA . ALA A 1 108 ? 23.477 30.673 27.142 1.00 3.52 108 ALA A CA 1
ATOM 764 C C . ALA A 1 108 ? 24.675 29.899 27.692 1.00 4.20 108 ALA A C 1
ATOM 765 O O . ALA A 1 108 ? 25.745 30.470 27.908 1.00 4.05 108 ALA A O 1
ATOM 767 N N . ALA A 1 109 ? 24.501 28.598 27.920 1.00 4.56 109 ALA A N 1
ATOM 768 C CA . ALA A 1 109 ? 25.599 27.782 28.433 1.00 3.92 109 ALA A CA 1
ATOM 769 C C . ALA A 1 109 ? 26.807 27.795 27.500 1.00 3.41 109 ALA A C 1
ATOM 770 O O . ALA A 1 109 ? 27.953 27.916 27.947 1.00 4.10 109 ALA A O 1
ATOM 772 N N . VAL A 1 110 ? 26.556 27.633 26.203 1.00 3.39 110 VAL A N 1
ATOM 773 C CA . VAL A 1 110 ? 27.633 27.657 25.224 1.00 3.02 110 VAL A CA 1
ATOM 774 C C . VAL A 1 110 ? 28.340 29.003 25.216 1.00 4.24 110 VAL A C 1
ATOM 775 O O . VAL A 1 110 ? 29.576 29.069 25.244 1.00 4.12 110 VAL A O 1
ATOM 779 N N . ASP A 1 111 ? 27.553 30.075 25.187 1.00 3.07 111 ASP A N 1
ATOM 780 C CA . ASP A 1 111 ? 28.127 31.410 25.122 1.00 2.83 111 ASP A CA 1
ATOM 781 C C . ASP A 1 111 ? 29.034 31.684 26.314 1.00 3.50 111 ASP A C 1
ATOM 782 O O . ASP A 1 111 ? 30.148 32.185 26.150 1.00 3.39 111 ASP A O 1
ATOM 787 N N . VAL A 1 112 ? 28.558 31.359 27.515 1.00 3.40 112 VAL A N 1
ATOM 788 C CA . VAL A 1 112 ? 29.371 31.570 28.709 1.00 2.93 112 VAL A CA 1
ATOM 789 C C . VAL A 1 112 ? 30.680 30.778 28.630 1.00 2.97 112 VAL A C 1
ATOM 790 O O . VAL A 1 112 ? 31.749 31.300 28.972 1.00 3.84 112 VAL A O 1
ATOM 794 N N . ALA A 1 113 ? 30.608 29.544 28.129 1.00 2.54 113 ALA A N 1
ATOM 795 C CA . ALA A 1 113 ? 31.813 28.727 27.951 1.00 3.00 113 ALA A CA 1
ATOM 796 C C . ALA A 1 113 ? 32.807 29.399 27.005 1.00 4.04 113 ALA A C 1
ATOM 797 O O . ALA A 1 113 ? 34.012 29.382 27.250 1.00 4.99 113 ALA A O 1
ATOM 799 N N . LEU A 1 114 ? 32.315 29.990 25.920 1.00 3.49 114 LEU A N 1
ATOM 800 C CA . LEU A 1 114 ? 33.228 30.650 24.987 1.00 3.87 114 LEU A CA 1
ATOM 801 C C . LEU A 1 114 ? 33.910 31.866 25.610 1.00 4.21 114 LEU A C 1
ATOM 802 O O . LEU A 1 114 ? 35.089 32.107 25.367 1.00 5.10 114 LEU A O 1
ATOM 807 N N . TRP A 1 115 ? 33.179 32.624 26.421 1.00 3.67 115 TRP A N 1
ATOM 808 C CA . TRP A 1 115 ? 33.780 33.749 27.130 1.00 2.81 115 TRP A CA 1
ATOM 809 C C . TRP A 1 115 ? 34.780 33.285 28.195 1.00 3.48 115 TRP A C 1
ATOM 810 O O . TRP A 1 115 ? 35.788 33.944 28.419 1.00 4.83 115 TRP A O 1
ATOM 821 N N . ASP A 1 116 ? 34.494 32.164 28.854 1.00 3.57 116 ASP A N 1
ATOM 822 C CA . ASP A 1 116 ? 35.411 31.585 29.828 1.00 4.63 116 ASP A CA 1
ATOM 823 C C . ASP A 1 116 ? 36.730 31.244 29.137 1.00 5.22 116 ASP A C 1
ATOM 824 O O . ASP A 1 116 ? 37.808 31.551 29.650 1.00 5.40 116 ASP A O 1
ATOM 829 N N . ILE A 1 117 ? 36.635 30.621 27.967 1.00 5.39 117 ILE A N 1
ATOM 830 C CA . ILE A 1 117 ? 37.819 30.346 27.151 1.00 5.73 117 ILE A CA 1
ATOM 831 C C . ILE A 1 117 ? 38.567 31.636 26.808 1.00 5.66 117 ILE A C 1
ATOM 832 O O . ILE A 1 117 ? 39.784 31.706 26.939 1.00 5.81 117 ILE A O 1
ATOM 837 N N . LYS A 1 118 ? 37.839 32.653 26.365 1.00 5.54 118 LYS A N 1
ATOM 838 C CA . LYS A 1 118 ? 38.478 33.898 25.966 1.00 6.27 118 LYS A CA 1
ATOM 839 C C . LYS A 1 118 ? 39.327 34.469 27.105 1.00 7.81 118 LYS A C 1
ATOM 840 O O . LYS A 1 118 ? 40.489 34.835 26.908 1.00 6.49 118 LYS A O 1
ATOM 846 N N . ALA A 1 119 ? 38.754 34.516 28.303 1.00 6.51 119 ALA A N 1
ATOM 847 C CA . ALA A 1 119 ? 39.462 35.087 29.437 1.00 5.73 119 ALA A CA 1
ATOM 848 C C . ALA A 1 119 ? 40.581 34.163 29.915 1.00 6.33 119 ALA A C 1
ATOM 849 O O . ALA A 1 119 ? 41.655 34.644 30.272 1.00 5.89 119 ALA A O 1
ATOM 851 N N . LYS A 1 120 ? 40.350 32.851 29.888 1.00 5.68 120 LYS A N 1
ATOM 852 C CA . LYS A 1 120 ? 41.417 31.901 30.212 1.00 5.70 120 LYS A CA 1
ATOM 853 C C . LYS A 1 120 ? 42.614 32.027 29.266 1.00 6.38 120 LYS A C 1
ATOM 854 O O . LYS A 1 120 ? 43.770 32.048 29.710 1.00 8.78 120 LYS A O 1
ATOM 860 N N . LYS A 1 121 ? 42.345 32.115 27.968 1.00 6.28 121 LYS A N 1
ATOM 861 C CA . LYS A 1 121 ? 43.429 32.242 27.007 1.00 7.52 121 LYS A CA 1
ATOM 862 C C . LYS A 1 121 ? 44.200 33.542 27.224 1.00 9.81 121 LYS A C 1
ATOM 863 O O . LYS A 1 121 ? 45.425 33.585 27.054 1.00 10.98 121 LYS A O 1
ATOM 869 N N . ALA A 1 122 ? 43.485 34.598 27.606 1.00 7.22 122 ALA A N 1
ATOM 870 C CA . ALA A 1 122 ? 44.116 35.880 27.915 1.00 6.09 122 ALA A CA 1
ATOM 871 C C . ALA A 1 122 ? 44.855 35.875 29.252 1.00 8.32 122 ALA A C 1
ATOM 872 O O . ALA A 1 122 ? 45.648 36.779 29.527 1.00 10.87 122 ALA A O 1
ATOM 874 N N . GLY A 1 123 ? 44.585 34.872 30.081 1.00 5.92 123 GLY A N 1
ATOM 875 C CA . GLY A 1 123 ? 45.233 34.755 31.373 1.00 8.26 123 GLY A CA 1
ATOM 876 C C . GLY A 1 123 ? 44.729 35.690 32.458 1.00 7.29 123 GLY A C 1
ATOM 877 O O . GLY A 1 123 ? 45.451 35.970 33.413 1.00 9.80 123 GLY A O 1
ATOM 878 N N . VAL A 1 124 ? 43.492 36.164 32.327 1.00 5.61 124 VAL A N 1
ATOM 879 C CA . VAL A 1 124 ? 42.949 37.136 33.268 1.00 6.77 124 VAL A CA 1
ATOM 880 C C . VAL A 1 124 ? 41.503 36.814 33.650 1.00 4.67 124 VAL A C 1
ATOM 881 O O . VAL A 1 124 ? 40.797 36.125 32.918 1.00 5.73 124 VAL A O 1
ATOM 885 N N . PRO A 1 125 ? 41.049 37.314 34.808 1.00 4.49 125 PRO A N 1
ATOM 886 C CA . PRO A 1 125 ? 39.622 37.176 35.122 1.00 3.89 125 PRO A CA 1
ATOM 887 C C . PRO A 1 125 ? 38.787 38.005 34.155 1.00 5.19 125 PRO A C 1
ATOM 888 O O . PRO A 1 125 ? 39.249 39.050 33.673 1.00 4.93 125 PRO A O 1
ATOM 892 N N . LEU A 1 126 ? 37.571 37.540 33.889 1.00 3.95 126 LEU A N 1
ATOM 893 C CA . LEU A 1 126 ? 36.678 38.157 32.919 1.00 4.43 126 LEU A CA 1
ATOM 894 C C . LEU A 1 126 ? 36.462 39.663 33.147 1.00 4.90 126 LEU A C 1
ATOM 895 O O . LEU A 1 126 ? 36.476 40.425 32.183 1.00 4.99 126 LEU A O 1
ATOM 900 N N . TRP A 1 127 ? 36.274 40.107 34.393 1.00 4.75 127 TRP A N 1
ATOM 901 C CA . TRP A 1 127 ? 36.031 41.542 34.629 1.00 4.49 127 TRP A CA 1
ATOM 902 C C . TRP A 1 127 ? 37.212 42.372 34.116 1.00 3.59 127 TRP A C 1
ATOM 903 O O . TRP A 1 127 ? 37.031 43.498 33.661 1.00 5.06 127 TRP A O 1
ATOM 914 N N . HIS A 1 128 ? 38.424 41.830 34.230 1.00 3.82 128 HIS A N 1
ATOM 915 C CA . HIS A 1 128 ? 39.611 42.522 33.756 1.00 3.21 128 HIS A CA 1
ATOM 916 C C . HIS A 1 128 ? 39.680 42.467 32.238 1.00 4.91 128 HIS A C 1
ATOM 917 O O . HIS A 1 128 ? 39.936 43.484 31.578 1.00 5.93 128 HIS A O 1
ATOM 924 N N . TYR A 1 129 ? 39.429 41.287 31.679 1.00 4.88 129 TYR A N 1
ATOM 925 C CA . TYR A 1 129 ? 39.388 41.141 30.229 1.00 4.43 129 TYR A CA 1
ATOM 926 C C . TYR A 1 129 ? 38.494 42.195 29.583 1.00 4.70 129 TYR A C 1
ATOM 927 O O . TYR A 1 129 ? 38.854 42.776 28.554 1.00 6.61 129 TYR A O 1
ATOM 936 N N . LEU A 1 130 ? 37.333 42.435 30.187 1.00 4.97 130 LEU A N 1
ATOM 937 C CA . LEU A 1 130 ? 36.320 43.311 29.593 1.00 5.35 130 LEU A CA 1
ATOM 938 C C . LEU A 1 130 ? 36.667 44.792 29.661 1.00 4.53 130 LEU A C 1
ATOM 939 O O . LEU A 1 130 ? 36.041 45.616 28.979 1.00 6.01 130 LEU A O 1
ATOM 944 N N . GLY A 1 131 ? 37.642 45.147 30.494 1.00 3.52 131 GLY A N 1
ATOM 945 C CA . GLY A 1 131 ? 38.105 46.526 30.518 1.00 6.89 131 GLY A CA 1
ATOM 946 C C . GLY A 1 131 ? 38.361 47.126 31.885 1.00 5.27 131 GLY A C 1
ATOM 947 O O . GLY A 1 131 ? 38.650 48.322 32.000 1.00 5.35 131 GLY A O 1
ATOM 948 N N . GLY A 1 132 ? 38.263 46.311 32.928 1.00 4.80 132 GLY A N 1
ATOM 949 C CA . GLY A 1 132 ? 38.663 46.762 34.248 1.00 3.57 132 GLY A CA 1
ATOM 950 C C . GLY A 1 132 ? 37.503 47.074 35.173 1.00 6.29 132 GLY A C 1
ATOM 951 O O . GLY A 1 132 ? 36.339 47.036 34.764 1.00 6.43 132 GLY A O 1
ATOM 952 N N . ALA A 1 133 ? 37.824 47.385 36.423 1.00 5.06 133 ALA A N 1
ATOM 953 C CA . ALA A 1 133 ? 36.809 47.496 37.468 1.00 4.43 133 ALA A CA 1
ATOM 954 C C . ALA A 1 133 ? 36.177 48.875 37.565 1.00 4.79 133 ALA A C 1
ATOM 955 O O . ALA A 1 133 ? 36.871 49.899 37.561 1.00 6.92 133 ALA A O 1
ATOM 957 N N . ARG A 1 134 ? 34.854 48.896 37.690 1.00 4.92 134 ARG A N 1
ATOM 958 C CA . ARG A 1 134 ? 34.109 50.146 37.846 1.00 6.94 134 ARG A CA 1
ATOM 959 C C . ARG A 1 134 ? 33.924 50.526 39.322 1.00 7.62 134 ARG A C 1
ATOM 960 O O . ARG A 1 134 ? 33.441 51.615 39.635 1.00 8.81 134 ARG A O 1
ATOM 968 N N . THR A 1 135 ? 34.315 49.625 40.221 1.00 5.17 135 THR A N 1
ATOM 969 C CA . THR A 1 135 ? 34.236 49.882 41.653 1.00 5.24 135 THR A CA 1
ATOM 970 C C . THR A 1 135 ? 35.289 49.084 42.408 1.00 5.50 135 THR A C 1
ATOM 971 O O . THR A 1 135 ? 35.725 48.024 41.954 1.00 7.54 135 THR A O 1
ATOM 975 N N . ALA A 1 136 ? 35.695 49.604 43.563 1.00 7.25 136 ALA A N 1
ATOM 976 C CA . ALA A 1 136 ? 36.628 48.899 44.430 1.00 8.64 136 ALA A CA 1
ATOM 977 C C . ALA A 1 136 ? 35.938 47.775 45.201 1.00 6.89 136 ALA A C 1
ATOM 978 O O . ALA A 1 136 ? 36.594 46.891 45.741 1.00 10.07 136 ALA A O 1
ATOM 980 N N . GLY A 1 137 ? 34.611 47.791 45.243 1.00 5.51 137 GLY A N 1
ATOM 981 C CA . GLY A 1 137 ? 33.905 46.757 45.978 1.00 7.76 137 GLY A CA 1
ATOM 982 C C . GLY A 1 137 ? 32.436 46.679 45.619 1.00 5.66 137 GLY A C 1
ATOM 983 O O . GLY A 1 137 ? 31.702 47.656 45.774 1.00 8.06 137 GLY A O 1
ATOM 984 N N . VAL A 1 138 ? 32.014 45.520 45.124 1.00 3.93 138 VAL A N 1
ATOM 985 C CA . VAL A 1 138 ? 30.606 45.287 44.791 1.00 4.21 138 VAL A CA 1
ATOM 986 C C . VAL A 1 138 ? 29.857 44.838 46.039 1.00 3.81 138 VAL A C 1
ATOM 987 O O . VAL A 1 138 ? 30.170 43.803 46.625 1.00 5.50 138 VAL A O 1
ATOM 991 N N . GLU A 1 139 ? 28.883 45.629 46.464 1.00 4.64 139 GLU A N 1
ATOM 992 C CA . GLU A 1 139 ? 28.126 45.289 47.661 1.00 3.31 139 GLU A CA 1
ATOM 993 C C . GLU A 1 139 ? 27.112 44.204 47.365 1.00 4.74 139 GLU A C 1
ATOM 994 O O . GLU A 1 139 ? 26.530 44.158 46.273 1.00 6.31 139 GLU A O 1
ATOM 1000 N N . ALA A 1 140 ? 26.907 43.335 48.347 1.00 3.97 140 ALA A N 1
ATOM 1001 C CA . ALA A 1 140 ? 26.030 42.183 48.228 1.00 4.32 140 ALA A CA 1
ATOM 1002 C C . ALA A 1 140 ? 24.722 42.410 48.972 1.00 4.92 140 ALA A C 1
ATOM 1003 O O . ALA A 1 140 ? 24.671 43.139 49.968 1.00 6.78 140 ALA A O 1
ATOM 1005 N N . TYR A 1 141 ? 23.672 41.752 48.499 1.00 3.03 141 TYR A N 1
ATOM 1006 C CA . TYR A 1 141 ? 22.457 41.633 49.294 1.00 3.30 141 TYR A CA 1
ATOM 1007 C C . TYR A 1 141 ? 22.121 40.178 49.520 1.00 3.73 141 TYR A C 1
ATOM 1008 O O . TYR A 1 141 ? 22.208 39.354 48.606 1.00 5.12 141 TYR A O 1
ATOM 1017 N N . ASN A 1 142 ? 21.735 39.859 50.749 1.00 3.32 142 ASN A N 1
ATOM 1018 C CA . ASN A 1 142 ? 21.490 38.485 51.129 1.00 4.09 142 ASN A CA 1
ATOM 1019 C C . ASN A 1 142 ? 20.047 38.062 50.869 1.00 4.76 142 ASN A C 1
ATOM 1020 O O . ASN A 1 142 ? 19.124 38.570 51.502 1.00 3.94 142 ASN A O 1
ATOM 1025 N N . THR A 1 143 ? 19.876 37.143 49.925 1.00 3.60 143 THR A N 1
ATOM 1026 C CA . THR A 1 143 ? 18.579 36.578 49.576 1.00 4.42 143 THR A CA 1
ATOM 1027 C C . THR A 1 143 ? 18.267 35.316 50.370 1.00 4.71 143 THR A C 1
ATOM 1028 O O . THR A 1 143 ? 17.103 34.970 50.585 1.00 5.53 143 THR A O 1
ATOM 1032 N N . ASP A 1 144 ? 19.316 34.639 50.823 1.00 5.52 144 ASP A N 1
ATOM 1033 C CA . ASP A 1 144 ? 19.178 33.310 51.405 1.00 4.62 144 ASP A CA 1
ATOM 1034 C C . ASP A 1 144 ? 18.506 33.312 52.780 1.00 5.18 144 ASP A C 1
ATOM 1035 O O . ASP A 1 144 ? 18.061 32.267 53.254 1.00 6.37 144 ASP A O 1
ATOM 1040 N N . ILE A 1 145 ? 18.415 34.475 53.417 1.00 5.02 145 ILE A N 1
ATOM 1041 C CA . ILE A 1 145 ? 17.724 34.555 54.705 1.00 5.59 145 ILE A CA 1
ATOM 1042 C C . ILE A 1 145 ? 16.223 34.828 54.572 1.00 4.10 145 ILE A C 1
ATOM 1043 O O . ILE A 1 145 ? 15.511 34.861 55.571 1.00 5.40 145 ILE A O 1
ATOM 1048 N N . GLY A 1 146 ? 15.741 35.000 53.345 1.00 4.95 146 GLY A N 1
ATOM 1049 C CA . GLY A 1 146 ? 14.408 35.554 53.148 1.00 5.58 146 GLY A CA 1
ATOM 1050 C C . GLY A 1 146 ? 13.334 34.675 52.535 1.00 5.87 146 GLY A C 1
ATOM 1051 O O . GLY A 1 146 ? 12.262 35.174 52.206 1.00 4.32 146 GLY A O 1
ATOM 1052 N N . TRP A 1 147 ? 13.594 33.376 52.394 1.00 6.21 147 TRP A N 1
ATOM 1053 C CA . TRP A 1 147 ? 12.650 32.472 51.719 1.00 5.17 147 TRP A CA 1
ATOM 1054 C C . TRP A 1 147 ? 11.251 32.468 52.345 1.00 3.57 147 TRP A C 1
ATOM 1055 O O . TRP A 1 147 ? 11.087 32.597 53.563 1.00 5.41 147 TRP A O 1
ATOM 1066 N N . LEU A 1 148 ? 10.246 32.305 51.492 1.00 5.87 148 LEU A N 1
ATOM 1067 C CA . LEU A 1 148 ? 8.864 32.398 51.927 1.00 7.81 148 LEU A CA 1
ATOM 1068 C C . LEU A 1 148 ? 8.527 31.250 52.880 1.00 7.89 148 LEU A C 1
ATOM 1069 O O . LEU A 1 148 ? 7.621 31.369 53.704 1.00 12.13 148 LEU A O 1
ATOM 1074 N N . SER A 1 149 ? 9.275 30.155 52.783 1.00 9.25 149 SER A N 1
ATOM 1075 C CA . SER A 1 149 ? 9.023 28.974 53.605 1.00 13.40 149 SER A CA 1
ATOM 1076 C C . SER A 1 149 ? 9.427 29.164 55.066 1.00 12.70 149 SER A C 1
ATOM 1077 O O . SER A 1 149 ? 9.038 28.374 55.924 1.00 15.72 149 SER A O 1
ATOM 1080 N N . PHE A 1 150 ? 10.204 30.204 55.353 1.00 8.17 150 PHE A N 1
ATOM 1081 C CA . PHE A 1 150 ? 10.651 30.436 56.721 1.00 6.60 150 PHE A CA 1
ATOM 1082 C C . PHE A 1 150 ? 9.517 30.927 57.606 1.00 6.39 150 PHE A C 1
ATOM 1083 O O . PHE A 1 150 ? 8.768 31.831 57.226 1.00 7.34 150 PHE A O 1
ATOM 1091 N N . THR A 1 151 ? 9.408 30.357 58.802 1.00 6.38 151 THR A N 1
ATOM 1092 C CA . THR A 1 151 ? 8.493 30.884 59.797 1.00 4.78 151 THR A CA 1
ATOM 1093 C C . THR A 1 151 ? 8.958 32.283 60.172 1.00 6.01 151 THR A C 1
ATOM 1094 O O . THR A 1 151 ? 10.126 32.640 59.954 1.00 8.03 151 THR A O 1
ATOM 1098 N N . LEU A 1 152 ? 8.069 33.080 60.754 1.00 6.80 152 LEU A N 1
ATOM 1099 C CA . LEU A 1 152 ? 8.453 34.430 61.148 1.00 7.57 152 LEU A CA 1
ATOM 1100 C C . LEU A 1 152 ? 9.674 34.425 62.084 1.00 7.80 152 LEU A C 1
ATOM 1101 O O . LEU A 1 152 ? 10.598 35.212 61.899 1.00 7.47 152 LEU A O 1
ATOM 1106 N N A GLU A 1 153 ? 9.690 33.536 63.074 0.60 6.90 153 GLU A N 1
ATOM 1107 N N B GLU A 1 153 ? 9.677 33.544 63.078 0.40 7.26 153 GLU A N 1
ATOM 1108 C CA A GLU A 1 153 ? 10.821 33.509 64.003 0.60 8.42 153 GLU A CA 1
ATOM 1109 C CA B GLU A 1 153 ? 10.809 33.484 63.999 0.40 8.81 153 GLU A CA 1
ATOM 1110 C C A GLU A 1 153 ? 12.134 33.201 63.285 0.60 8.45 153 GLU A C 1
ATOM 1111 C C B GLU A 1 153 ? 12.116 33.235 63.253 0.40 8.22 153 GLU A C 1
ATOM 1112 O O A GLU A 1 153 ? 13.178 33.756 63.627 0.60 8.65 153 GLU A O 1
ATOM 1113 O O B GLU A 1 153 ? 13.133 33.863 63.545 0.40 8.54 153 GLU A O 1
ATOM 1124 N N . ASP A 1 154 ? 12.085 32.323 62.286 1.00 7.92 154 ASP A N 1
ATOM 1125 C CA . ASP A 1 154 ? 13.287 31.991 61.524 1.00 5.98 154 ASP A CA 1
ATOM 1126 C C . ASP A 1 154 ? 13.671 33.111 60.554 1.00 7.09 154 ASP A C 1
ATOM 1127 O O . ASP A 1 154 ? 14.855 33.383 60.361 1.00 7.98 154 ASP A O 1
ATOM 1132 N N . LEU A 1 155 ? 12.677 33.765 59.958 1.00 5.64 155 LEU A N 1
ATOM 1133 C CA . LEU A 1 155 ? 12.942 34.946 59.124 1.00 5.46 155 LEU A CA 1
ATOM 1134 C C . LEU A 1 155 ? 13.642 36.044 59.940 1.00 6.40 155 LEU A C 1
ATOM 1135 O O . LEU A 1 155 ? 14.619 36.653 59.492 1.00 6.45 155 LEU A O 1
ATOM 1140 N N . LEU A 1 156 ? 13.135 36.290 61.144 1.00 5.85 156 LEU A N 1
ATOM 1141 C CA . LEU A 1 156 ? 13.710 37.296 62.030 1.00 6.35 156 LEU A CA 1
ATOM 1142 C C . LEU A 1 156 ? 15.131 36.944 62.451 1.00 7.14 156 LEU A C 1
ATOM 1143 O O . LEU A 1 156 ? 16.037 37.777 62.360 1.00 7.18 156 LEU A O 1
ATOM 1148 N N . ALA A 1 157 ? 15.326 35.711 62.910 1.00 5.57 157 ALA A N 1
ATOM 1149 C CA . ALA A 1 157 ? 16.642 35.304 63.381 1.00 7.04 157 ALA A CA 1
ATOM 1150 C C . ALA A 1 157 ? 17.692 35.367 62.278 1.00 5.00 157 ALA A C 1
ATOM 1151 O O . ALA A 1 157 ? 18.811 35.825 62.503 1.00 6.71 157 ALA A O 1
ATOM 1153 N N . GLY A 1 158 ? 17.332 34.920 61.077 1.00 6.38 158 GLY A N 1
ATOM 1154 C CA . GLY A 1 158 ? 18.279 34.914 59.977 1.00 6.59 158 GLY A CA 1
ATOM 1155 C C . GLY A 1 158 ? 18.587 36.303 59.453 1.00 6.30 158 GLY A C 1
ATOM 1156 O O . GLY A 1 158 ? 19.737 36.611 59.149 1.00 7.55 158 GLY A O 1
ATOM 1157 N N . SER A 1 159 ? 17.559 37.141 59.343 1.00 4.80 159 SER A N 1
ATOM 1158 C CA . SER A 1 159 ? 17.755 38.524 58.936 1.00 5.14 159 SER A CA 1
ATOM 1159 C C . SER A 1 159 ? 18.683 39.223 59.912 1.00 7.58 159 SER A C 1
ATOM 1160 O O . SER A 1 159 ? 19.626 39.913 59.514 1.00 6.48 159 SER A O 1
ATOM 1163 N N . ALA A 1 160 ? 18.427 39.035 61.201 1.00 6.45 160 ALA A N 1
ATOM 1164 C CA . ALA A 1 160 ? 19.267 39.659 62.211 1.00 6.19 160 ALA A CA 1
ATOM 1165 C C . ALA A 1 160 ? 20.695 39.125 62.187 1.00 5.71 160 ALA A C 1
ATOM 1166 O O . ALA A 1 160 ? 21.647 39.888 62.358 1.00 7.33 160 ALA A O 1
ATOM 1168 N N . ARG A 1 161 ? 20.850 37.819 61.981 1.00 4.84 161 ARG A N 1
ATOM 1169 C CA . ARG A 1 161 ? 22.179 37.227 61.921 1.00 5.28 161 ARG A CA 1
ATOM 1170 C C . ARG A 1 161 ? 22.965 37.795 60.737 1.00 6.64 161 ARG A C 1
ATOM 1171 O O . ARG A 1 161 ? 24.137 38.173 60.862 1.00 5.61 161 ARG A O 1
ATOM 1179 N N . ALA A 1 162 ? 22.315 37.874 59.580 1.00 5.89 162 ALA A N 1
ATOM 1180 C CA . ALA A 1 162 ? 23.001 38.394 58.394 1.00 4.54 162 ALA A CA 1
ATOM 1181 C C . ALA A 1 162 ? 23.515 39.805 58.640 1.00 5.00 162 ALA A C 1
ATOM 1182 O O . ALA A 1 162 ? 24.611 40.156 58.209 1.00 6.74 162 ALA A O 1
ATOM 1184 N N . VAL A 1 163 ? 22.708 40.614 59.321 1.00 6.55 163 VAL A N 1
ATOM 1185 C CA . VAL A 1 163 ? 23.055 42.006 59.552 1.00 6.38 163 VAL A CA 1
ATOM 1186 C C . VAL A 1 163 ? 24.013 42.164 60.734 1.00 10.00 163 VAL A C 1
ATOM 1187 O O . VAL A 1 163 ? 25.041 42.822 60.624 1.00 11.17 163 VAL A O 1
ATOM 1191 N N . GLU A 1 164 ? 23.683 41.538 61.855 1.00 6.71 164 GLU A N 1
ATOM 1192 C CA . GLU A 1 164 ? 24.384 41.819 63.105 1.00 8.00 164 GLU A CA 1
ATOM 1193 C C . GLU A 1 164 ? 25.649 40.984 63.294 1.00 9.62 164 GLU A C 1
ATOM 1194 O O . GLU A 1 164 ? 26.575 41.406 63.993 1.00 13.15 164 GLU A O 1
ATOM 1200 N N A GLU A 1 165 ? 25.694 39.817 62.656 0.61 6.97 165 GLU A N 1
ATOM 1201 N N B GLU A 1 165 ? 25.692 39.814 62.673 0.39 7.06 165 GLU A N 1
ATOM 1202 C CA A GLU A 1 165 ? 26.849 38.925 62.757 0.61 7.40 165 GLU A CA 1
ATOM 1203 C CA B GLU A 1 165 ? 26.884 38.984 62.745 0.39 7.30 165 GLU A CA 1
ATOM 1204 C C A GLU A 1 165 ? 27.688 38.868 61.483 0.61 6.67 165 GLU A C 1
ATOM 1205 C C B GLU A 1 165 ? 27.700 39.052 61.463 0.39 6.48 165 GLU A C 1
ATOM 1206 O O A GLU A 1 165 ? 28.915 38.796 61.547 0.61 9.56 165 GLU A O 1
ATOM 1207 O O B GLU A 1 165 ? 28.912 39.262 61.501 0.39 9.94 165 GLU A O 1
ATOM 1218 N N . ASP A 1 166 ? 27.030 38.882 60.328 1.00 6.68 166 ASP A N 1
ATOM 1219 C CA . ASP A 1 166 ? 27.732 38.709 59.062 1.00 8.57 166 ASP A CA 1
ATOM 1220 C C . ASP A 1 166 ? 28.017 40.000 58.290 1.00 8.61 166 ASP A C 1
ATOM 1221 O O . ASP A 1 166 ? 28.675 39.959 57.252 1.00 11.78 166 ASP A O 1
ATOM 1226 N N . GLY A 1 167 ? 27.540 41.140 58.789 1.00 6.68 167 GLY A N 1
ATOM 1227 C CA . GLY A 1 167 ? 27.890 42.419 58.195 1.00 7.10 167 GLY A CA 1
ATOM 1228 C C . GLY A 1 167 ? 27.193 42.799 56.894 1.00 7.27 167 GLY A C 1
ATOM 1229 O O . GLY A 1 167 ? 27.673 43.673 56.170 1.00 9.77 167 GLY A O 1
ATOM 1230 N N . PHE A 1 168 ? 26.076 42.151 56.587 1.00 5.21 168 PHE A N 1
ATOM 1231 C CA . PHE A 1 168 ? 25.236 42.619 55.488 1.00 4.67 168 PHE A CA 1
ATOM 1232 C C . PHE A 1 168 ? 24.476 43.869 55.910 1.00 6.80 168 PHE A C 1
ATOM 1233 O O . PHE A 1 168 ? 24.071 43.998 57.067 1.00 7.11 168 PHE A O 1
ATOM 1241 N N . THR A 1 169 ? 24.260 44.780 54.962 1.00 5.53 169 THR A N 1
ATOM 1242 C CA . THR A 1 169 ? 23.391 45.935 55.195 1.00 4.85 169 THR A CA 1
ATOM 1243 C C . THR A 1 169 ? 22.267 45.970 54.170 1.00 3.44 169 THR A C 1
ATOM 1244 O O . THR A 1 169 ? 21.538 46.960 54.064 1.00 4.99 169 THR A O 1
ATOM 1248 N N . ARG A 1 170 ? 22.138 44.875 53.421 1.00 3.22 170 ARG A N 1
ATOM 1249 C CA . ARG A 1 170 ? 21.149 44.764 52.346 1.00 3.05 170 ARG A CA 1
ATOM 1250 C C . ARG A 1 170 ? 20.620 43.335 52.323 1.00 3.37 170 ARG A C 1
ATOM 1251 O O . ARG A 1 170 ? 21.414 42.384 52.321 1.00 3.87 170 ARG A O 1
ATOM 1259 N N . LEU A 1 171 ? 19.292 43.200 52.315 1.00 3.01 171 LEU A N 1
ATOM 1260 C CA . LEU A 1 171 ? 18.590 41.919 52.337 1.00 2.94 171 LEU A CA 1
ATOM 1261 C C . LEU A 1 171 ? 17.524 41.891 51.251 1.00 3.28 171 LEU A C 1
ATOM 1262 O O . LEU A 1 171 ? 17.068 42.946 50.801 1.00 5.08 171 LEU A O 1
ATOM 1267 N N . LYS A 1 172 ? 17.114 40.694 50.838 1.00 2.24 172 LYS A N 1
ATOM 1268 C CA . LYS A 1 172 ? 15.916 40.555 50.010 1.00 2.83 172 LYS A CA 1
ATOM 1269 C C . LYS A 1 172 ? 15.037 39.470 50.617 1.00 4.75 172 LYS A C 1
ATOM 1270 O O . LYS A 1 172 ? 15.507 38.357 50.898 1.00 4.58 172 LYS A O 1
ATOM 1276 N N . ILE A 1 173 ? 13.770 39.812 50.828 1.00 3.23 173 ILE A N 1
ATOM 1277 C CA . ILE A 1 173 ? 12.818 38.927 51.485 1.00 2.46 173 ILE A CA 1
ATOM 1278 C C . ILE A 1 173 ? 11.679 38.578 50.538 1.00 4.59 173 ILE A C 1
ATOM 1279 O O . ILE A 1 173 ? 11.143 39.444 49.847 1.00 3.92 173 ILE A O 1
ATOM 1284 N N . LYS A 1 174 ? 11.343 37.296 50.464 1.00 3.99 174 LYS A N 1
ATOM 1285 C CA . LYS A 1 174 ? 10.245 36.876 49.616 1.00 5.07 174 LYS A CA 1
ATOM 1286 C C . LYS A 1 174 ? 8.906 37.312 50.166 1.00 3.71 174 LYS A C 1
ATOM 1287 O O . LYS A 1 174 ? 8.678 37.322 51.381 1.00 5.54 174 LYS A O 1
ATOM 1293 N N . VAL A 1 175 ? 8.024 37.682 49.244 1.00 3.69 175 VAL A N 1
ATOM 1294 C CA . VAL A 1 175 ? 6.607 37.845 49.545 1.00 4.59 175 VAL A CA 1
ATOM 1295 C C . VAL A 1 175 ? 5.803 36.968 48.591 1.00 5.88 175 VAL A C 1
ATOM 1296 O O . VAL A 1 175 ? 6.356 36.342 47.692 1.00 5.83 175 VAL A O 1
ATOM 1300 N N . GLY A 1 176 ? 4.494 36.909 48.785 1.00 5.75 176 GLY A N 1
ATOM 1301 C CA . GLY A 1 176 ? 3.683 36.100 47.891 1.00 6.07 176 GLY A CA 1
ATOM 1302 C C . GLY A 1 176 ? 2.686 35.173 48.554 1.00 7.68 176 GLY A C 1
ATOM 1303 O O . GLY A 1 176 ? 2.215 34.219 47.926 1.00 9.75 176 GLY A O 1
ATOM 1304 N N . HIS A 1 177 ? 2.353 35.428 49.815 1.00 6.27 177 HIS A N 1
ATOM 1305 C CA . HIS A 1 177 ? 1.224 34.727 50.424 1.00 8.52 177 HIS A CA 1
ATOM 1306 C C . HIS A 1 177 ? -0.048 35.082 49.674 1.00 8.88 177 HIS A C 1
ATOM 1307 O O . HIS A 1 177 ? -0.131 36.135 49.038 1.00 7.86 177 HIS A O 1
ATOM 1314 N N . ASP A 1 178 ? -1.040 34.206 49.741 1.00 7.88 178 ASP A N 1
ATOM 1315 C CA . ASP A 1 178 ? -2.292 34.482 49.042 1.00 9.08 178 ASP A CA 1
ATOM 1316 C C . ASP A 1 178 ? -2.882 35.813 49.515 1.00 11.69 178 ASP A C 1
ATOM 1317 O O . ASP A 1 178 ? -3.367 36.604 48.697 1.00 11.23 178 ASP A O 1
ATOM 1322 N N . ASP A 1 179 ? -2.827 36.055 50.829 1.00 9.65 179 ASP A N 1
ATOM 1323 C CA . ASP A 1 179 ? -3.213 37.336 51.424 1.00 8.31 179 ASP A CA 1
ATOM 1324 C C . ASP A 1 179 ? -1.941 38.126 51.706 1.00 5.05 179 ASP A C 1
ATOM 1325 O O . ASP A 1 179 ? -1.183 37.792 52.631 1.00 8.81 179 ASP A O 1
ATOM 1330 N N . PRO A 1 180 ? -1.694 39.178 50.922 1.00 5.25 180 PRO A N 1
ATOM 1331 C CA . PRO A 1 180 ? -0.451 39.937 51.080 1.00 5.69 180 PRO A CA 1
ATOM 1332 C C . PRO A 1 180 ? -0.317 40.603 52.444 1.00 5.88 180 PRO A C 1
ATOM 1333 O O . PRO A 1 180 ? 0.785 41.022 52.807 1.00 6.25 180 PRO A O 1
ATOM 1337 N N . ASN A 1 181 ? -1.404 40.725 53.197 1.00 4.63 181 ASN A N 1
ATOM 1338 C CA . ASN A 1 181 ? -1.271 41.300 54.534 1.00 5.02 181 ASN A CA 1
ATOM 1339 C C . ASN A 1 181 ? -0.405 40.443 55.456 1.00 5.38 181 ASN A C 1
ATOM 1340 O O . ASN A 1 181 ? 0.167 40.951 56.415 1.00 5.79 181 ASN A O 1
ATOM 1345 N N . ILE A 1 182 ? -0.287 39.156 55.148 1.00 5.70 182 ILE A N 1
ATOM 1346 C CA . ILE A 1 182 ? 0.619 38.300 55.905 1.00 4.98 182 ILE A CA 1
ATOM 1347 C C . ILE A 1 182 ? 2.054 38.741 55.630 1.00 6.95 182 ILE A C 1
ATOM 1348 O O . ILE A 1 182 ? 2.895 38.794 56.528 1.00 6.32 182 ILE A O 1
ATOM 1353 N N . ASP A 1 183 ? 2.332 39.080 54.377 1.00 4.49 183 ASP A N 1
ATOM 1354 C CA . ASP A 1 183 ? 3.637 39.607 54.032 1.00 3.47 183 ASP A CA 1
ATOM 1355 C C . ASP A 1 183 ? 3.898 40.976 54.649 1.00 4.79 183 ASP A C 1
ATOM 1356 O O . ASP A 1 183 ? 5.008 41.251 55.099 1.00 4.83 183 ASP A O 1
ATOM 1361 N N . ILE A 1 184 ? 2.889 41.842 54.677 1.00 3.98 184 ILE A N 1
ATOM 1362 C CA . ILE A 1 184 ? 3.038 43.101 55.399 1.00 4.88 184 ILE A CA 1
ATOM 1363 C C . ILE A 1 184 ? 3.418 42.838 56.859 1.00 3.98 184 ILE A C 1
ATOM 1364 O O . ILE A 1 184 ? 4.304 43.494 57.402 1.00 6.09 184 ILE A O 1
ATOM 1369 N N . ALA A 1 185 ? 2.768 41.861 57.486 1.00 4.38 185 ALA A N 1
ATOM 1370 C CA . ALA A 1 185 ? 3.077 41.542 58.882 1.00 5.13 185 ALA A CA 1
ATOM 1371 C C . ALA A 1 185 ? 4.513 41.069 59.050 1.00 6.42 185 ALA A C 1
ATOM 1372 O O . ALA A 1 185 ? 5.212 41.487 59.974 1.00 6.97 185 ALA A O 1
ATOM 1374 N N . ARG A 1 186 ? 4.959 40.196 58.157 1.00 5.56 186 ARG A N 1
ATOM 1375 C CA . ARG A 1 186 ? 6.318 39.680 58.239 1.00 4.45 186 ARG A CA 1
ATOM 1376 C C . ARG A 1 186 ? 7.345 40.802 58.060 1.00 5.14 186 ARG A C 1
ATOM 1377 O O . ARG A 1 186 ? 8.310 40.894 58.824 1.00 4.97 186 ARG A O 1
ATOM 1385 N N . LEU A 1 187 ? 7.139 41.651 57.055 1.00 4.84 187 LEU A N 1
ATOM 1386 C CA . LEU A 1 187 ? 8.084 42.725 56.778 1.00 3.96 187 LEU A CA 1
ATOM 1387 C C . LEU A 1 187 ? 8.078 43.750 57.900 1.00 5.41 187 LEU A C 1
ATOM 1388 O O . LEU A 1 187 ? 9.110 44.326 58.232 1.00 6.14 187 LEU A O 1
ATOM 1393 N N . THR A 1 188 ? 6.909 43.975 58.487 1.00 5.83 188 THR A N 1
ATOM 1394 C CA . THR A 1 188 ? 6.815 44.918 59.591 1.00 5.38 188 THR A CA 1
ATOM 1395 C C . THR A 1 188 ? 7.654 44.394 60.757 1.00 7.27 188 THR A C 1
ATOM 1396 O O . THR A 1 188 ? 8.399 45.154 61.389 1.00 7.13 188 THR A O 1
ATOM 1400 N N . ALA A 1 189 ? 7.564 43.091 61.015 1.00 5.71 189 ALA A N 1
ATOM 1401 C CA . ALA A 1 189 ? 8.328 42.483 62.102 1.00 7.01 189 ALA A CA 1
ATOM 1402 C C . ALA A 1 189 ? 9.835 42.568 61.854 1.00 6.48 189 ALA A C 1
ATOM 1403 O O . ALA A 1 189 ? 10.601 42.870 62.768 1.00 7.36 189 ALA A O 1
ATOM 1405 N N . VAL A 1 190 ? 10.258 42.314 60.620 1.00 4.23 190 VAL A N 1
ATOM 1406 C CA . VAL A 1 190 ? 11.680 42.416 60.288 1.00 5.42 190 VAL A CA 1
ATOM 1407 C C . VAL A 1 190 ? 12.166 43.852 60.450 1.00 7.16 190 VAL A C 1
ATOM 1408 O O . VAL A 1 190 ? 13.236 44.091 61.010 1.00 6.57 190 VAL A O 1
ATOM 1412 N N . ARG A 1 191 ? 11.379 44.808 59.965 1.00 6.88 191 ARG A N 1
ATOM 1413 C CA . ARG A 1 191 ? 11.724 46.223 60.098 1.00 6.70 191 ARG A CA 1
ATOM 1414 C C . ARG A 1 191 ? 11.866 46.660 61.550 1.00 9.34 191 ARG A C 1
ATOM 1415 O O . ARG A 1 191 ? 12.706 47.500 61.883 1.00 10.03 191 ARG A O 1
ATOM 1423 N N . GLU A 1 192 ? 11.051 46.084 62.423 1.00 8.99 192 GLU A N 1
ATOM 1424 C CA . GLU A 1 192 ? 11.132 46.429 63.833 1.00 9.02 192 GLU A CA 1
ATOM 1425 C C . GLU A 1 192 ? 12.369 45.812 64.485 1.00 10.23 192 GLU A C 1
ATOM 1426 O O . GLU A 1 192 ? 12.974 46.409 65.372 1.00 13.35 192 GLU A O 1
ATOM 1432 N N . ARG A 1 193 ? 12.763 44.639 64.006 1.00 8.54 193 ARG A N 1
ATOM 1433 C CA . ARG A 1 193 ? 13.855 43.879 64.599 1.00 7.84 193 ARG A CA 1
ATOM 1434 C C . ARG A 1 193 ? 15.234 44.415 64.216 1.00 8.01 193 ARG A C 1
ATOM 1435 O O . ARG A 1 193 ? 16.110 44.556 65.076 1.00 9.00 193 ARG A O 1
ATOM 1443 N N . VAL A 1 194 ? 15.429 44.716 62.937 1.00 7.46 194 VAL A N 1
ATOM 1444 C CA . VAL A 1 194 ? 16.743 45.136 62.462 1.00 6.54 194 VAL A CA 1
ATOM 1445 C C . VAL A 1 194 ? 16.877 46.652 62.378 1.00 5.29 194 VAL A C 1
ATOM 1446 O O . VAL A 1 194 ? 15.881 47.381 62.347 1.00 8.42 194 VAL A O 1
ATOM 1450 N N . ASP A 1 195 ? 18.122 47.122 62.360 1.00 7.94 195 ASP A N 1
ATOM 1451 C CA . ASP A 1 195 ? 18.387 48.551 62.299 1.00 10.72 195 ASP A CA 1
ATOM 1452 C C . ASP A 1 195 ? 17.790 49.189 61.040 1.00 9.78 195 ASP A C 1
ATOM 1453 O O . ASP A 1 195 ? 17.677 48.540 60.004 1.00 7.86 195 ASP A O 1
ATOM 1458 N N . SER A 1 196 ? 17.418 50.463 61.140 1.00 9.97 196 SER A N 1
ATOM 1459 C CA . SER A 1 196 ? 16.789 51.172 60.033 1.00 9.97 196 SER A CA 1
ATOM 1460 C C . SER A 1 196 ? 17.717 51.322 58.830 1.00 10.81 196 SER A C 1
ATOM 1461 O O . SER A 1 196 ? 17.251 51.506 57.705 1.00 10.82 196 SER A O 1
ATOM 1464 N N . ALA A 1 197 ? 19.024 51.240 59.060 1.00 8.89 197 ALA A N 1
ATOM 1465 C CA . ALA A 1 197 ? 20.002 51.376 57.984 1.00 9.30 197 ALA A CA 1
ATOM 1466 C C . ALA A 1 197 ? 20.099 50.125 57.116 1.00 7.34 197 ALA A C 1
ATOM 1467 O O . ALA A 1 197 ? 20.875 50.080 56.163 1.00 8.25 197 ALA A O 1
ATOM 1469 N N . VAL A 1 198 ? 19.326 49.099 57.442 1.00 4.39 198 VAL A N 1
ATOM 1470 C CA . VAL A 1 198 ? 19.325 47.912 56.602 1.00 5.35 198 VAL A CA 1
ATOM 1471 C C . VAL A 1 198 ? 18.374 48.132 55.436 1.00 6.81 198 VAL A C 1
ATOM 1472 O O . VAL A 1 198 ? 17.207 48.484 55.637 1.00 7.75 198 VAL A O 1
ATOM 1476 N N . ARG A 1 199 ? 18.878 47.931 54.221 1.00 2.92 199 ARG A N 1
ATOM 1477 C CA . ARG A 1 199 ? 18.054 48.002 53.020 1.00 4.03 199 ARG A CA 1
ATOM 1478 C C . ARG A 1 199 ? 17.354 46.659 52.817 1.00 3.82 199 ARG A C 1
ATOM 1479 O O . ARG A 1 199 ? 17.980 45.605 52.937 1.00 5.31 199 ARG A O 1
ATOM 1487 N N . ILE A 1 200 ? 16.050 46.697 52.551 1.00 2.59 200 ILE A N 1
ATOM 1488 C CA . ILE A 1 200 ? 15.260 45.477 52.388 1.00 1.60 200 ILE A CA 1
ATOM 1489 C C . ILE A 1 200 ? 14.464 45.549 51.097 1.00 2.18 200 ILE A C 1
ATOM 1490 O O . ILE A 1 200 ? 13.535 46.350 50.961 1.00 4.19 200 ILE A O 1
ATOM 1495 N N . ALA A 1 201 ? 14.850 44.707 50.150 1.00 3.84 201 ALA A N 1
ATOM 1496 C CA . ALA A 1 201 ? 14.111 44.532 48.911 1.00 2.60 201 ALA A CA 1
ATOM 1497 C C . ALA A 1 201 ? 13.191 43.333 49.088 1.00 3.57 201 ALA A C 1
ATOM 1498 O O . ALA A 1 201 ? 13.373 42.541 50.027 1.00 4.03 201 ALA A O 1
ATOM 1500 N N . ILE A 1 202 ? 12.181 43.221 48.229 1.00 2.73 202 ILE A N 1
ATOM 1501 C CA . ILE A 1 202 ? 11.264 42.089 48.289 1.00 2.45 202 ILE A CA 1
ATOM 1502 C C . ILE A 1 202 ? 11.075 41.481 46.909 1.00 2.70 202 ILE A C 1
ATOM 1503 O O . ILE A 1 202 ? 11.425 42.092 45.897 1.00 3.42 202 ILE A O 1
ATOM 1508 N N . ASP A 1 203 ? 10.496 40.286 46.865 1.00 3.00 203 ASP A N 1
ATOM 1509 C CA . ASP A 1 203 ? 10.400 39.531 45.617 1.00 3.60 203 ASP A CA 1
ATOM 1510 C C . ASP A 1 203 ? 9.156 38.678 45.661 1.00 3.76 203 ASP A C 1
ATOM 1511 O O . ASP A 1 203 ? 9.010 37.838 46.551 1.00 4.01 203 ASP A O 1
ATOM 1516 N N . GLY A 1 204 ? 8.257 38.897 44.703 1.00 2.86 204 GLY A N 1
ATOM 1517 C CA . GLY A 1 204 ? 7.000 38.170 44.670 1.00 4.40 204 GLY A CA 1
ATOM 1518 C C . GLY A 1 204 ? 6.968 37.002 43.705 1.00 5.29 204 GLY A C 1
ATOM 1519 O O . GLY A 1 204 ? 5.976 36.266 43.649 1.00 6.09 204 GLY A O 1
ATOM 1520 N N . ASN A 1 205 ? 8.034 36.832 42.933 1.00 5.60 205 ASN A N 1
ATOM 1521 C CA . ASN A 1 205 ? 8.102 35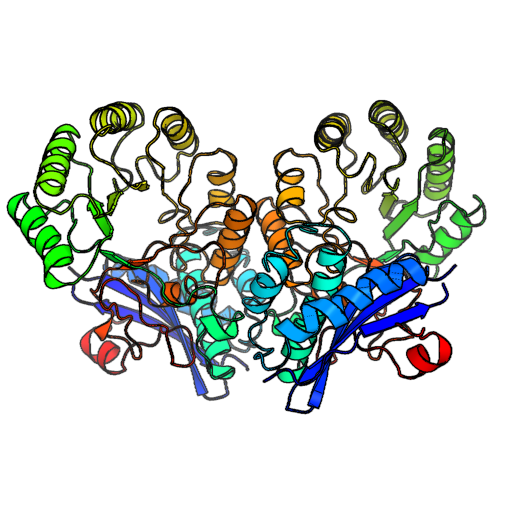.720 41.985 1.00 6.96 205 ASN A CA 1
ATOM 1522 C C . ASN A 1 205 ? 6.856 35.568 41.114 1.00 6.43 205 ASN A C 1
ATOM 1523 O O . ASN A 1 205 ? 6.390 34.457 40.875 1.00 9.78 205 ASN A O 1
ATOM 1528 N N . GLY A 1 206 ? 6.314 36.690 40.662 1.00 5.15 206 GLY A N 1
ATOM 1529 C CA . GLY A 1 206 ? 5.228 36.682 39.693 1.00 8.65 206 GLY A CA 1
ATOM 1530 C C . GLY A 1 206 ? 3.906 36.133 40.200 1.00 8.21 206 GLY A C 1
ATOM 1531 O O . GLY A 1 206 ? 3.075 35.706 39.411 1.00 10.84 206 GLY A O 1
ATOM 1532 N N . LYS A 1 207 ? 3.696 36.160 41.510 1.00 5.73 207 LYS A N 1
ATOM 1533 C CA . LYS A 1 207 ? 2.543 35.490 42.113 1.00 4.75 207 LYS A CA 1
ATOM 1534 C C . LYS A 1 207 ? 1.232 36.264 42.078 1.00 6.75 207 LYS A C 1
ATOM 1535 O O . LYS A 1 207 ? 0.159 35.663 42.131 1.00 11.01 207 LYS A O 1
ATOM 1541 N N . TRP A 1 208 ? 1.304 37.585 41.998 1.00 4.65 208 TRP A N 1
ATOM 1542 C CA . TRP A 1 208 ? 0.105 38.395 42.193 1.00 4.55 208 TRP A CA 1
ATOM 1543 C C . TRP A 1 208 ? -0.361 39.092 40.925 1.00 3.70 208 TRP A C 1
ATOM 1544 O O . TRP A 1 208 ? 0.383 39.195 39.943 1.00 6.53 208 TRP A O 1
ATOM 1555 N N . ASP A 1 209 ? -1.593 39.585 40.958 1.00 3.70 209 ASP A N 1
ATOM 1556 C CA . ASP A 1 209 ? -2.123 40.381 39.863 1.00 3.19 209 ASP A CA 1
ATOM 1557 C C . ASP A 1 209 ? -2.020 41.875 40.169 1.00 1.90 209 ASP A C 1
ATOM 1558 O O . ASP A 1 209 ? -1.578 42.273 41.262 1.00 2.94 209 ASP A O 1
ATOM 1563 N N . LEU A 1 210 ? -2.392 42.703 39.196 1.00 2.47 210 LEU A N 1
ATOM 1564 C CA . LEU A 1 210 ? -2.220 44.143 39.328 1.00 2.69 210 LEU A CA 1
ATOM 1565 C C . LEU A 1 210 ? -2.963 44.735 40.535 1.00 2.84 210 LEU A C 1
ATOM 1566 O O . LEU A 1 210 ? -2.361 45.447 41.339 1.00 3.86 210 LEU A O 1
ATOM 1571 N N . PRO A 1 211 ? -4.265 44.443 40.675 1.00 2.71 211 PRO A N 1
ATOM 1572 C CA . PRO A 1 211 ? -4.938 45.083 41.814 1.00 3.66 211 PRO A CA 1
ATOM 1573 C C . PRO A 1 211 ? -4.349 44.649 43.156 1.00 2.87 211 PRO A C 1
ATOM 1574 O O . PRO A 1 211 ? -4.222 45.473 44.064 1.00 4.13 211 PRO A O 1
ATOM 1578 N N . THR A 1 212 ? -3.999 43.375 43.285 1.00 3.38 212 THR A N 1
ATOM 1579 C CA . THR A 1 212 ? -3.392 42.889 44.526 1.00 3.38 212 THR A CA 1
ATOM 1580 C C . THR A 1 212 ? -2.114 43.668 44.822 1.00 4.12 212 THR A C 1
ATOM 1581 O O . THR A 1 212 ? -1.869 44.097 45.959 1.00 4.07 212 THR A O 1
ATOM 1585 N N . CYS A 1 213 ? -1.294 43.848 43.795 1.00 3.28 213 CYS A N 1
ATOM 1586 C CA . CYS A 1 213 ? -0.049 44.589 43.962 1.00 3.47 213 CYS A CA 1
ATOM 1587 C C . CYS A 1 213 ? -0.298 46.047 44.327 1.00 2.24 213 CYS A C 1
ATOM 1588 O O . CYS A 1 213 ? 0.424 46.597 45.148 1.00 3.89 213 CYS A O 1
ATOM 1591 N N . GLN A 1 214 ? -1.304 46.683 43.729 1.00 2.90 214 GLN A N 1
ATOM 1592 C CA . GLN A 1 214 ? -1.592 48.074 44.082 1.00 3.32 214 GLN A CA 1
ATOM 1593 C C . GLN A 1 214 ? -1.894 48.184 45.565 1.00 1.78 214 GLN A C 1
ATOM 1594 O O . GLN A 1 214 ? -1.374 49.079 46.246 1.00 3.97 214 GLN A O 1
ATOM 1600 N N . ARG A 1 215 ? -2.741 47.296 46.070 1.00 4.60 215 ARG A N 1
ATOM 1601 C CA . ARG A 1 215 ? -3.102 47.358 47.489 1.00 4.05 215 ARG A CA 1
ATOM 1602 C C . ARG A 1 215 ? -1.913 47.070 48.385 1.00 3.78 215 ARG A C 1
ATOM 1603 O O . ARG A 1 215 ? -1.699 47.758 49.384 1.00 4.89 215 ARG A O 1
ATOM 1611 N N . PHE A 1 216 ? -1.134 46.057 48.034 1.00 2.32 216 PHE A N 1
ATOM 1612 C CA . PHE A 1 216 ? 0.030 45.727 48.830 1.00 1.77 216 PHE A CA 1
ATOM 1613 C C . PHE A 1 216 ? 1.036 46.867 48.887 1.00 4.93 216 PHE A C 1
ATOM 1614 O O . PHE A 1 216 ? 1.563 47.195 49.951 1.00 4.27 216 PHE A O 1
ATOM 1622 N N . CYS A 1 217 ? 1.310 47.482 47.740 1.00 3.14 217 CYS A N 1
ATOM 1623 C CA . CYS A 1 217 ? 2.302 48.550 47.718 1.00 3.91 217 CYS A CA 1
ATOM 1624 C C . CYS A 1 217 ? 1.869 49.732 48.573 1.00 5.43 217 CYS A C 1
ATOM 1625 O O . CYS A 1 217 ? 2.687 50.344 49.257 1.00 5.84 217 CYS A O 1
ATOM 1628 N N . ALA A 1 218 ? 0.581 50.047 48.547 1.00 5.34 218 ALA A N 1
ATOM 1629 C CA . ALA A 1 218 ? 0.071 51.133 49.370 1.00 4.48 218 ALA A CA 1
ATOM 1630 C C . ALA A 1 218 ? 0.195 50.765 50.846 1.00 5.18 218 ALA A C 1
ATOM 1631 O O . ALA A 1 218 ? 0.573 51.602 51.674 1.00 7.38 218 ALA A O 1
ATOM 1633 N N . ALA A 1 219 ? -0.083 49.506 51.175 1.00 4.76 219 ALA A N 1
ATOM 1634 C CA . ALA A 1 219 ? 0.063 49.040 52.559 1.00 5.90 219 ALA A CA 1
ATOM 1635 C C . ALA A 1 219 ? 1.516 49.008 53.041 1.00 4.22 219 ALA A C 1
ATOM 1636 O O . ALA A 1 219 ? 1.774 49.059 54.244 1.00 8.06 219 ALA A O 1
ATOM 1638 N N . ALA A 1 220 ? 2.458 48.924 52.104 1.00 3.68 220 ALA A N 1
ATOM 1639 C CA . ALA A 1 220 ? 3.881 48.858 52.433 1.00 4.36 220 ALA A CA 1
ATOM 1640 C C . ALA A 1 220 ? 4.525 50.235 52.415 1.00 8.39 220 ALA A C 1
ATOM 1641 O O . ALA A 1 220 ? 5.752 50.349 52.485 1.00 9.23 220 ALA A O 1
ATOM 1643 N N . LYS A 1 221 ? 3.695 51.271 52.345 1.00 9.81 221 LYS A N 1
ATOM 1644 C CA . LYS A 1 221 ? 4.169 52.637 52.136 1.00 14.60 221 LYS A CA 1
ATOM 1645 C C . LYS A 1 221 ? 5.196 53.090 53.175 1.00 13.35 221 LYS A C 1
ATOM 1646 O O . LYS A 1 221 ? 6.054 53.918 52.869 1.00 24.09 221 LYS A O 1
ATOM 1652 N N . ASP A 1 222 ? 5.104 52.575 54.398 1.00 10.50 222 ASP A N 1
ATOM 1653 C CA . ASP A 1 222 ? 6.016 53.011 55.457 1.00 20.09 222 ASP A CA 1
ATOM 1654 C C . ASP A 1 222 ? 7.102 51.999 55.826 1.00 15.07 222 ASP A C 1
ATOM 1655 O O . ASP A 1 222 ? 7.813 52.187 56.817 1.00 16.17 222 ASP A O 1
ATOM 1660 N N . LEU A 1 223 ? 7.238 50.937 55.033 1.00 7.32 223 LEU A N 1
ATOM 1661 C CA . LEU A 1 223 ? 8.202 49.874 55.333 1.00 7.14 223 LEU A CA 1
ATOM 1662 C C . LEU A 1 223 ? 9.572 50.053 54.666 1.00 6.80 223 LEU A C 1
ATOM 1663 O O . LEU A 1 223 ? 10.446 49.191 54.799 1.00 7.30 223 LEU A O 1
ATOM 1668 N N . ASP A 1 224 ? 9.756 51.162 53.956 1.00 6.36 224 ASP A N 1
ATOM 1669 C CA . ASP A 1 224 ? 11.021 51.448 53.283 1.00 5.34 224 ASP A CA 1
ATOM 1670 C C . ASP A 1 224 ? 11.506 50.265 52.433 1.00 5.65 224 ASP A C 1
ATOM 1671 O O . ASP A 1 224 ? 12.609 49.740 52.636 1.00 6.77 224 ASP A O 1
ATOM 1676 N N . ILE A 1 225 ? 10.665 49.849 51.489 1.00 3.07 225 ILE A N 1
ATOM 1677 C CA . ILE A 1 225 ? 10.985 48.742 50.581 1.00 4.40 225 ILE A CA 1
ATOM 1678 C C . ILE A 1 225 ? 11.895 49.217 49.456 1.00 4.55 225 ILE A C 1
ATOM 1679 O O . ILE A 1 225 ? 11.555 50.146 48.724 1.00 4.97 225 ILE A O 1
ATOM 1684 N N . TYR A 1 226 ? 13.054 48.578 49.320 1.00 2.68 226 TYR A N 1
ATOM 1685 C CA . TYR A 1 226 ? 14.079 49.033 48.392 1.00 2.03 226 TYR A CA 1
ATOM 1686 C C . TYR A 1 226 ? 13.661 48.819 46.939 1.00 3.49 226 TYR A C 1
ATOM 1687 O O . TYR A 1 226 ? 13.826 49.702 46.092 1.00 1.66 226 TYR A O 1
ATOM 1696 N N . TRP A 1 227 ? 13.115 47.639 46.656 1.00 3.01 227 TRP A N 1
ATOM 1697 C CA . TRP A 1 227 ? 12.490 47.360 45.370 1.00 1.72 227 TRP A CA 1
ATOM 1698 C C . TRP A 1 227 ? 11.541 46.197 45.517 1.00 2.05 227 TRP A C 1
ATOM 1699 O O . TRP A 1 227 ? 11.614 45.462 46.496 1.00 2.43 227 TRP A O 1
ATOM 1710 N N . PHE A 1 228 ? 10.626 46.073 44.563 1.00 2.75 228 PHE A N 1
ATOM 1711 C CA . PHE A 1 228 ? 9.666 44.972 44.509 1.00 4.95 228 PHE A CA 1
ATOM 1712 C C . PHE A 1 228 ? 9.955 44.189 43.237 1.00 4.23 228 PHE A C 1
ATOM 1713 O O . PHE A 1 228 ? 9.660 44.644 42.137 1.00 2.74 228 PHE A O 1
ATOM 1721 N N . GLU A 1 229 ? 10.554 43.018 43.404 1.00 2.92 229 GLU A N 1
ATOM 1722 C CA . GLU A 1 229 ? 10.996 42.195 42.285 1.00 2.87 229 GLU A CA 1
ATOM 1723 C C . GLU A 1 229 ? 9.888 41.278 41.804 1.00 5.17 229 GLU A C 1
ATOM 1724 O O . GLU A 1 229 ? 9.173 40.679 42.609 1.00 4.87 229 GLU A O 1
ATOM 1730 N N . GLU A 1 230 ? 9.757 41.166 40.483 1.00 4.23 230 GLU A N 1
ATOM 1731 C CA . GLU A 1 230 ? 8.737 40.316 39.851 1.00 3.69 230 GLU A CA 1
ATOM 1732 C C . GLU A 1 230 ? 7.381 40.349 40.552 1.00 3.28 230 GLU A C 1
ATOM 1733 O O . GLU A 1 230 ? 6.887 39.326 41.036 1.00 5.01 230 GLU A O 1
ATOM 1739 N N . PRO A 1 231 ? 6.765 41.530 40.609 1.00 3.33 231 PRO A N 1
ATOM 1740 C CA . PRO A 1 231 ? 5.482 41.609 41.317 1.00 3.23 231 PRO A CA 1
ATOM 1741 C C . PRO A 1 231 ? 4.353 40.923 40.551 1.00 2.96 231 PRO A C 1
ATOM 1742 O O . PRO A 1 231 ? 3.414 40.420 41.168 1.00 5.82 231 PRO A O 1
ATOM 1746 N N . LEU A 1 232 ? 4.481 40.883 39.225 1.00 4.59 232 LEU A N 1
ATOM 1747 C CA . LEU A 1 232 ? 3.388 40.520 38.332 1.00 5.42 232 LEU A CA 1
ATOM 1748 C C . LEU A 1 232 ? 3.792 39.440 37.328 1.00 3.88 232 LEU A C 1
ATOM 1749 O O . LEU A 1 232 ? 4.945 39.015 37.289 1.00 4.88 232 LEU A O 1
ATOM 1754 N N . TRP A 1 233 ? 2.842 39.005 36.502 1.00 4.94 233 TRP A N 1
ATOM 1755 C CA . TRP A 1 233 ? 3.128 37.930 35.555 1.00 3.83 233 TRP A CA 1
ATOM 1756 C C . TRP A 1 233 ? 4.267 38.304 34.608 1.00 3.63 233 TRP A C 1
ATOM 1757 O O . TRP A 1 233 ? 4.339 39.433 34.126 1.00 4.32 233 TRP A O 1
ATOM 1768 N N . TYR A 1 234 ? 5.149 37.351 34.325 1.00 3.11 234 TYR A N 1
ATOM 1769 C CA . TYR A 1 234 ? 6.444 37.711 33.745 1.00 3.94 234 TYR A CA 1
ATOM 1770 C C . TYR A 1 234 ? 6.360 38.355 32.378 1.00 3.89 234 TYR A C 1
ATOM 1771 O O . TYR A 1 234 ? 7.232 39.148 32.016 1.00 6.12 234 TYR A O 1
ATOM 1780 N N . ASP A 1 235 ? 5.332 37.997 31.610 1.00 3.60 235 ASP A N 1
ATOM 1781 C CA . ASP A 1 235 ? 5.228 38.436 30.218 1.00 4.41 235 ASP A CA 1
ATOM 1782 C C . ASP A 1 235 ? 4.236 39.575 30.023 1.00 5.78 235 ASP A C 1
ATOM 1783 O O . ASP A 1 235 ? 3.900 39.929 28.892 1.00 7.06 235 ASP A O 1
ATOM 1788 N N . ASP A 1 236 ? 3.788 40.165 31.131 1.00 4.09 236 ASP A N 1
ATOM 1789 C CA . ASP A 1 236 ? 2.762 41.194 31.108 1.00 4.71 236 ASP A CA 1
ATOM 1790 C C . ASP A 1 236 ? 3.392 42.575 31.348 1.00 5.19 236 ASP A C 1
ATOM 1791 O O . ASP A 1 236 ? 3.537 43.008 32.493 1.00 5.44 236 ASP A O 1
ATOM 1796 N N . VAL A 1 237 ? 3.761 43.276 30.271 1.00 4.81 237 VAL A N 1
ATOM 1797 C CA . VAL A 1 237 ? 4.423 44.575 30.388 1.00 3.59 237 VAL A CA 1
ATOM 1798 C C . VAL A 1 237 ? 3.482 45.627 30.951 1.00 4.59 237 VAL A C 1
ATOM 1799 O O . VAL A 1 237 ? 3.846 46.381 31.854 1.00 5.67 237 VAL A O 1
ATOM 1803 N N . THR A 1 238 ? 2.267 45.679 30.430 1.00 5.15 238 THR A N 1
ATOM 1804 C CA . THR A 1 238 ? 1.348 46.756 30.789 1.00 4.15 238 THR A CA 1
ATOM 1805 C C . THR A 1 238 ? 1.000 46.765 32.272 1.00 5.85 238 THR A C 1
ATOM 1806 O O . THR A 1 238 ? 0.926 47.834 32.880 1.00 6.91 238 THR A O 1
ATOM 1810 N N . SER A 1 239 ? 0.796 45.593 32.874 1.00 5.22 239 SER A N 1
ATOM 1811 C CA . SER A 1 239 ? 0.477 45.582 34.294 1.00 6.24 239 SER A CA 1
ATOM 1812 C C . SER A 1 239 ? 1.638 46.175 35.088 1.00 4.54 239 SER A C 1
ATOM 1813 O O . SER A 1 239 ? 1.422 46.912 36.043 1.00 4.71 239 SER A O 1
ATOM 1816 N N . HIS A 1 240 ? 2.870 45.840 34.708 1.00 3.64 240 HIS A N 1
ATOM 1817 C CA . HIS A 1 240 ? 4.029 46.402 35.404 1.00 2.98 240 HIS A CA 1
ATOM 1818 C C . HIS A 1 240 ? 4.106 47.918 35.220 1.00 3.09 240 HIS A C 1
ATOM 1819 O O . HIS A 1 240 ? 4.429 48.653 36.167 1.00 4.57 240 HIS A O 1
ATOM 1826 N N . ALA A 1 241 ? 3.821 48.397 34.013 1.00 4.42 241 ALA A N 1
ATOM 1827 C CA . ALA A 1 241 ? 3.849 49.830 33.772 1.00 4.64 241 ALA A CA 1
ATOM 1828 C C . ALA A 1 241 ? 2.816 50.547 34.634 1.00 4.88 241 ALA A C 1
ATOM 1829 O O . ALA A 1 241 ? 3.100 51.598 35.212 1.00 4.79 241 ALA A O 1
ATOM 1831 N N . ARG A 1 242 ? 1.621 49.976 34.730 1.00 3.64 242 ARG A N 1
ATOM 1832 C CA . ARG A 1 242 ? 0.570 50.601 35.530 1.00 3.02 242 ARG A CA 1
ATOM 1833 C C . ARG A 1 242 ? 0.920 50.585 37.016 1.00 4.05 242 ARG A C 1
ATOM 1834 O O . ARG A 1 242 ? 0.713 51.571 37.725 1.00 5.36 242 ARG A O 1
ATOM 1842 N N . LEU A 1 243 ? 1.489 49.479 37.484 1.00 2.99 243 LEU A N 1
ATOM 1843 C CA . LEU A 1 243 ? 1.902 49.413 38.874 1.00 3.15 243 LEU A CA 1
ATOM 1844 C C . LEU A 1 243 ? 2.985 50.437 39.173 1.00 5.24 243 LEU A C 1
ATOM 1845 O O . LEU A 1 243 ? 2.920 51.137 40.177 1.00 4.40 243 LEU A O 1
ATOM 1850 N N . ALA A 1 244 ? 3.977 50.531 38.293 1.00 4.13 244 ALA A N 1
ATOM 1851 C CA . ALA A 1 244 ? 5.092 51.444 38.516 1.00 4.39 244 ALA A CA 1
ATOM 1852 C C . ALA A 1 244 ? 4.617 52.886 38.671 1.00 5.11 244 ALA A C 1
ATOM 1853 O O . ALA A 1 244 ? 5.214 53.655 39.418 1.00 5.80 244 ALA A O 1
ATOM 1855 N N . ARG A 1 245 ? 3.558 53.262 37.956 1.00 4.03 245 ARG A N 1
ATOM 1856 C CA . ARG A 1 245 ? 3.005 54.614 38.062 1.00 4.44 245 ARG A CA 1
ATOM 1857 C C . ARG A 1 245 ? 2.129 54.821 39.304 1.00 6.79 245 ARG A C 1
ATOM 1858 O O . ARG A 1 245 ? 1.895 55.955 39.720 1.00 11.98 245 ARG A O 1
ATOM 1866 N N . ASN A 1 246 ? 1.670 53.727 39.905 1.00 3.13 246 ASN A N 1
ATOM 1867 C CA . ASN A 1 246 ? 0.720 53.772 41.013 1.00 5.18 246 ASN A CA 1
ATOM 1868 C C . ASN A 1 246 ? 1.387 53.824 42.386 1.00 4.35 246 ASN A C 1
ATOM 1869 O O . ASN A 1 246 ? 0.722 54.096 43.379 1.00 6.76 246 ASN A O 1
ATOM 1874 N N . THR A 1 247 ? 2.689 53.543 42.435 1.00 4.44 247 THR A N 1
ATOM 1875 C CA . THR A 1 247 ? 3.423 53.478 43.700 1.00 3.64 247 THR A CA 1
ATOM 1876 C C . THR A 1 247 ? 4.801 54.123 43.550 1.00 3.49 247 THR A C 1
ATOM 1877 O O . THR A 1 247 ? 5.324 54.222 42.445 1.00 4.41 247 THR A O 1
ATOM 1881 N N . SER A 1 248 ? 5.379 54.545 44.670 1.00 4.53 248 SER A N 1
ATOM 1882 C CA . SER A 1 248 ? 6.762 54.992 44.691 1.00 3.18 248 SER A CA 1
ATOM 1883 C C . SER A 1 248 ? 7.738 53.839 44.857 1.00 3.67 248 SER A C 1
ATOM 1884 O O . SER A 1 248 ? 8.939 54.029 44.685 1.00 5.33 248 SER A O 1
ATOM 1887 N N . ILE A 1 249 ? 7.244 52.654 45.199 1.00 2.90 249 ILE A N 1
ATOM 1888 C CA . ILE A 1 249 ? 8.151 51.517 45.361 1.00 4.20 249 ILE A CA 1
ATOM 1889 C C . ILE A 1 249 ? 8.703 51.108 43.999 1.00 4.76 249 ILE A C 1
ATOM 1890 O O . ILE A 1 249 ? 7.936 50.872 43.071 1.00 3.88 249 ILE A O 1
ATOM 1895 N N . PRO A 1 250 ? 10.033 51.042 43.859 1.00 2.72 250 PRO A N 1
ATOM 1896 C CA . PRO A 1 250 ? 10.618 50.667 42.566 1.00 3.75 250 PRO A CA 1
ATOM 1897 C C . PRO A 1 250 ? 10.337 49.231 42.156 1.00 3.91 250 PRO A C 1
ATOM 1898 O O . PRO A 1 250 ? 10.322 48.331 42.990 1.00 3.54 250 PRO A O 1
ATOM 1902 N N A ILE A 1 251 ? 10.133 49.019 40.861 0.52 1.86 251 ILE A N 1
ATOM 1903 N N B ILE A 1 251 ? 10.109 49.022 40.863 0.48 1.71 251 ILE A N 1
ATOM 1904 C CA A ILE A 1 251 ? 9.906 47.678 40.344 0.52 3.26 251 ILE A CA 1
ATOM 1905 C CA B ILE A 1 251 ? 9.920 47.676 40.342 0.48 3.16 251 ILE A CA 1
ATOM 1906 C C A ILE A 1 251 ? 11.189 47.097 39.758 0.52 2.88 251 ILE A C 1
ATOM 1907 C C B ILE A 1 251 ? 11.226 47.118 39.804 0.48 2.66 251 ILE A C 1
ATOM 1908 O O A ILE A 1 251 ? 11.882 47.766 38.995 0.52 4.11 251 ILE A O 1
ATOM 1909 O O B ILE A 1 251 ? 11.971 47.821 39.122 0.48 2.58 251 ILE A O 1
ATOM 1918 N N . ALA A 1 252 ? 11.497 45.855 40.123 1.00 2.20 252 ALA A N 1
ATOM 1919 C CA . ALA A 1 252 ? 12.666 45.144 39.611 1.00 3.70 252 ALA A CA 1
ATOM 1920 C C . ALA A 1 252 ? 12.183 43.920 38.848 1.00 4.69 252 ALA A C 1
ATOM 1921 O O . ALA A 1 252 ? 11.269 43.237 39.302 1.00 3.82 252 ALA A O 1
ATOM 1923 N N . LEU A 1 253 ? 12.767 43.645 37.685 1.00 2.26 253 LEU A N 1
ATOM 1924 C CA . LEU A 1 253 ? 12.458 42.398 36.992 1.00 3.05 253 LEU A CA 1
ATOM 1925 C C . LEU A 1 253 ? 13.511 42.125 35.946 1.00 4.28 253 LEU A C 1
ATOM 1926 O O . LEU A 1 253 ? 14.379 42.965 35.683 1.00 3.53 253 LEU A O 1
ATOM 1931 N N . GLY A 1 254 ? 13.427 40.940 35.357 1.00 4.98 254 GLY A N 1
ATOM 1932 C CA . GLY A 1 254 ? 14.316 40.547 34.281 1.00 4.54 254 GLY A CA 1
ATOM 1933 C C . GLY A 1 254 ? 14.731 39.087 34.334 1.00 5.51 254 GLY A C 1
ATOM 1934 O O . GLY A 1 254 ? 15.140 38.526 33.321 1.00 4.18 254 GLY A O 1
ATOM 1935 N N A GLU A 1 255 ? 14.623 38.485 35.521 0.46 5.65 255 GLU A N 1
ATOM 1936 N N B GLU A 1 255 ? 14.635 38.451 35.491 0.54 5.48 255 GLU A N 1
ATOM 1937 C CA A GLU A 1 255 ? 15.032 37.099 35.766 0.46 6.13 255 GLU A CA 1
ATOM 1938 C CA B GLU A 1 255 ? 15.188 37.111 35.608 0.54 5.33 255 GLU A CA 1
ATOM 1939 C C A GLU A 1 255 ? 14.458 36.128 34.744 0.46 4.77 255 GLU A C 1
ATOM 1940 C C B GLU A 1 255 ? 14.443 36.072 34.767 0.54 4.92 255 GLU A C 1
ATOM 1941 O O A GLU A 1 255 ? 15.108 35.153 34.356 0.46 4.98 255 GLU A O 1
ATOM 1942 O O B GLU A 1 255 ? 14.964 34.978 34.532 0.54 5.34 255 GLU A O 1
ATOM 1953 N N . GLN A 1 256 ? 13.234 36.403 34.317 1.00 4.28 256 GLN A N 1
ATOM 1954 C CA . GLN A 1 256 ? 12.488 35.484 33.463 1.00 4.11 256 GLN A CA 1
ATOM 1955 C C . GLN A 1 256 ? 12.450 35.897 32.000 1.00 4.43 256 GLN A C 1
ATOM 1956 O O . GLN A 1 256 ? 11.805 35.220 31.188 1.00 5.43 256 GLN A O 1
ATOM 1962 N N . LEU A 1 257 ? 13.123 36.991 31.648 1.00 3.27 257 LEU A N 1
ATOM 1963 C CA . LEU A 1 257 ? 13.097 37.481 30.268 1.00 5.07 257 LEU A CA 1
ATOM 1964 C C . LEU A 1 257 ? 14.216 36.865 29.441 1.00 5.02 257 LEU A C 1
ATOM 1965 O O . LEU A 1 257 ? 15.390 36.909 29.822 1.00 6.23 257 LEU A O 1
ATOM 1970 N N . TYR A 1 258 ? 13.848 36.288 28.304 1.00 4.17 258 TYR A N 1
ATOM 1971 C CA . TYR A 1 258 ? 14.810 35.559 27.495 1.00 3.29 258 TYR A CA 1
ATOM 1972 C C . TYR A 1 258 ? 15.596 36.408 26.501 1.00 2.54 258 TYR A C 1
ATOM 1973 O O . TYR A 1 258 ? 16.673 35.996 26.073 1.00 3.57 258 TYR A O 1
ATOM 1982 N N . THR A 1 259 ? 15.070 37.566 26.104 1.00 3.39 259 THR A N 1
ATOM 1983 C CA . THR A 1 259 ? 15.680 38.292 24.995 1.00 3.54 259 THR A CA 1
ATOM 1984 C C . THR A 1 259 ? 15.867 39.767 25.264 1.00 4.49 259 THR A C 1
ATOM 1985 O O . THR A 1 259 ? 15.179 40.368 26.093 1.00 4.08 259 THR A O 1
ATOM 1989 N N . VAL A 1 260 ? 16.791 40.352 24.515 1.00 3.69 260 VAL A N 1
ATOM 1990 C CA . VAL A 1 260 ? 16.957 41.795 24.539 1.00 3.18 260 VAL A CA 1
ATOM 1991 C C . VAL A 1 260 ? 15.652 42.487 24.135 1.00 3.62 260 VAL A C 1
ATOM 1992 O O . VAL A 1 260 ? 15.329 43.555 24.656 1.00 4.45 260 VAL A O 1
ATOM 1996 N N . ASP A 1 261 ? 14.885 41.875 23.235 1.00 3.02 261 ASP A N 1
ATOM 1997 C CA . ASP A 1 261 ? 13.618 42.464 22.804 1.00 3.36 261 ASP A CA 1
ATOM 1998 C C . ASP A 1 261 ? 12.650 42.635 23.971 1.00 1.68 261 ASP A C 1
ATOM 1999 O O . ASP A 1 261 ? 11.996 43.673 24.101 1.00 3.85 261 ASP A O 1
ATOM 2004 N N . ALA A 1 262 ? 12.559 41.610 24.812 1.00 3.47 262 ALA A N 1
ATOM 2005 C CA . ALA A 1 262 ? 11.660 41.672 25.957 1.00 3.30 262 ALA A CA 1
ATOM 2006 C C . ALA A 1 262 ? 12.111 42.768 26.918 1.00 5.80 262 ALA A C 1
ATOM 2007 O O . ALA A 1 262 ? 11.298 43.545 27.415 1.00 4.43 262 ALA A O 1
ATOM 2009 N N . PHE A 1 263 ? 13.413 42.864 27.155 1.00 4.19 263 PHE A N 1
ATOM 2010 C CA . PHE A 1 263 ? 13.905 43.929 28.023 1.00 2.37 263 PHE A CA 1
ATOM 2011 C C . PHE A 1 263 ? 13.596 45.307 27.462 1.00 2.74 263 PHE A C 1
ATOM 2012 O O . PHE A 1 263 ? 13.232 46.214 28.209 1.00 5.89 263 PHE A O 1
ATOM 2020 N N . ARG A 1 264 ? 13.742 45.474 26.150 1.00 2.95 264 ARG A N 1
ATOM 2021 C CA . ARG A 1 264 ? 13.432 46.759 25.529 1.00 3.73 264 ARG A CA 1
ATOM 2022 C C . ARG A 1 264 ? 11.972 47.119 25.767 1.00 4.40 264 ARG A C 1
ATOM 2023 O O . ARG A 1 264 ? 11.658 48.259 26.094 1.00 4.03 264 ARG A O 1
ATOM 2031 N N A SER A 1 265 ? 11.078 46.146 25.623 0.65 4.95 265 SER A N 1
ATOM 2032 N N B SER A 1 265 ? 11.091 46.135 25.617 0.35 4.65 265 SER A N 1
ATOM 2033 C CA A SER A 1 265 ? 9.661 46.417 25.834 0.65 3.56 265 SER A CA 1
ATOM 2034 C CA B SER A 1 265 ? 9.666 46.345 25.834 0.35 4.83 265 SER A CA 1
ATOM 2035 C C A SER A 1 265 ? 9.364 46.901 27.249 0.65 4.19 265 SER A C 1
ATOM 2036 C C B SER A 1 265 ? 9.374 46.884 27.231 0.35 4.16 265 SER A C 1
ATOM 2037 O O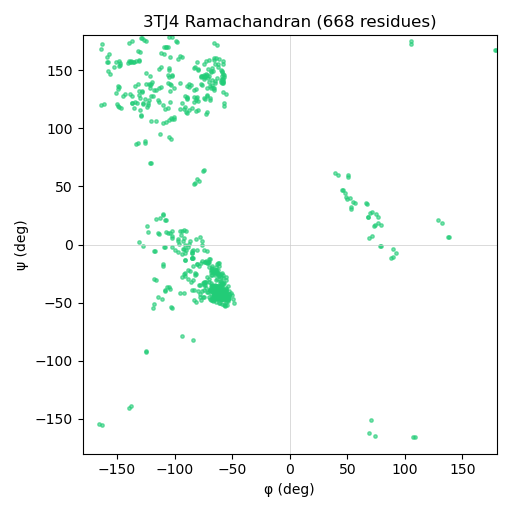 A SER A 1 265 ? 8.630 47.878 27.441 0.65 5.37 265 SER A O 1
ATOM 2038 O O B SER A 1 265 ? 8.660 47.877 27.392 0.35 5.52 265 SER A O 1
ATOM 2043 N N . PHE A 1 266 ? 9.930 46.221 28.239 1.00 4.28 266 PHE A N 1
ATOM 2044 C CA . PHE A 1 266 ? 9.719 46.615 29.626 1.00 3.50 266 PHE A CA 1
ATOM 2045 C C . PHE A 1 266 ? 10.384 47.954 29.947 1.00 4.18 266 PHE A C 1
ATOM 2046 O O . PHE A 1 266 ? 9.786 48.807 30.590 1.00 5.05 266 PHE A O 1
ATOM 2054 N N . ILE A 1 267 ? 11.629 48.140 29.520 1.00 3.30 267 ILE A N 1
ATOM 2055 C CA . ILE A 1 267 ? 12.339 49.369 29.855 1.00 2.73 267 ILE A CA 1
ATOM 2056 C C . ILE A 1 267 ? 11.677 50.591 29.222 1.00 4.85 267 ILE A C 1
ATOM 2057 O O . ILE A 1 267 ? 11.438 51.596 29.894 1.00 6.04 267 ILE A O 1
ATOM 2062 N N . ASP A 1 268 ? 11.332 50.493 27.946 1.00 4.30 268 ASP A N 1
ATOM 2063 C CA . ASP A 1 268 ? 10.768 51.651 27.266 1.00 3.69 268 ASP A CA 1
ATOM 2064 C C . ASP A 1 268 ? 9.377 52.003 27.790 1.00 5.53 268 ASP A C 1
ATOM 2065 O O . ASP A 1 268 ? 8.948 53.156 27.680 1.00 10.03 268 ASP A O 1
ATOM 2070 N N . ALA A 1 269 ? 8.675 51.027 28.366 1.00 4.45 269 ALA A N 1
ATOM 2071 C CA . ALA A 1 269 ? 7.332 51.279 28.898 1.00 5.86 269 ALA A CA 1
ATOM 2072 C C . ALA A 1 269 ? 7.343 51.863 30.307 1.00 6.69 269 ALA A C 1
ATOM 2073 O O . ALA A 1 269 ? 6.285 52.179 30.856 1.00 8.69 269 ALA A O 1
ATOM 2075 N N . GLY A 1 270 ? 8.527 51.984 30.899 1.00 5.13 270 GLY A N 1
ATOM 2076 C CA . GLY A 1 270 ? 8.641 52.436 32.276 1.00 8.54 270 GLY A CA 1
ATOM 2077 C C . GLY A 1 270 ? 8.146 51.379 33.241 1.00 7.09 270 GLY A C 1
ATOM 2078 O O . GLY A 1 270 ? 7.679 51.706 34.336 1.00 7.13 270 GLY A O 1
ATOM 2079 N N . ALA A 1 271 ? 8.255 50.117 32.836 1.00 4.37 271 ALA A N 1
ATOM 2080 C CA . ALA A 1 271 ? 7.739 48.990 33.609 1.00 3.40 271 ALA A CA 1
ATOM 2081 C C . ALA A 1 271 ? 8.780 48.379 34.541 1.00 5.84 271 ALA A C 1
ATOM 2082 O O . ALA A 1 271 ? 8.470 47.442 35.277 1.00 7.29 271 ALA A O 1
ATOM 2084 N N . VAL A 1 272 ? 10.012 48.882 34.483 1.00 4.66 272 VAL A N 1
ATOM 2085 C CA . VAL A 1 272 ? 11.089 48.368 35.336 1.00 5.04 272 VAL A CA 1
ATOM 2086 C C . VAL A 1 272 ? 12.071 49.485 35.650 1.00 3.67 272 VAL A C 1
ATOM 2087 O O . VAL A 1 272 ? 12.423 50.275 34.764 1.00 5.77 272 VAL A O 1
ATOM 2091 N N . ALA A 1 273 ? 12.496 49.564 36.913 1.00 2.86 273 ALA A N 1
ATOM 2092 C CA . ALA A 1 273 ? 13.511 50.524 37.336 1.00 3.50 273 ALA A CA 1
ATOM 2093 C C . ALA A 1 273 ? 14.829 49.806 37.64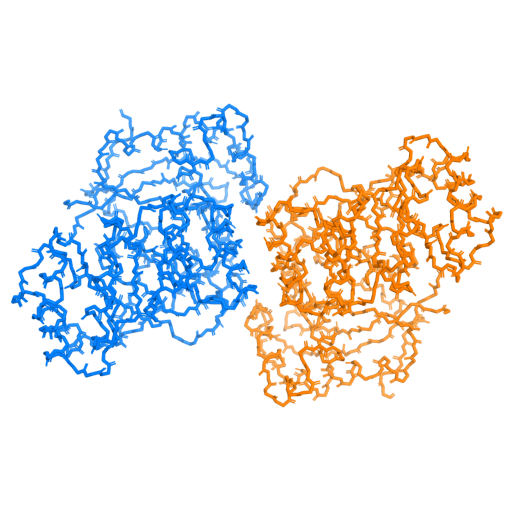1 1.00 4.26 273 ALA A C 1
ATOM 2094 O O . ALA A 1 273 ? 15.901 50.311 37.310 1.00 7.62 273 ALA A O 1
ATOM 2096 N N . TYR A 1 274 ? 14.747 48.640 38.276 1.00 2.50 274 TYR A N 1
ATOM 2097 C CA . TYR A 1 274 ? 15.930 47.827 38.559 1.00 2.33 274 TYR A CA 1
ATOM 2098 C C . TYR A 1 274 ? 15.997 46.691 37.558 1.00 2.75 274 TYR A C 1
ATOM 2099 O O . TYR A 1 274 ? 15.193 45.761 37.610 1.00 4.14 274 TYR A O 1
ATOM 2108 N N . VAL A 1 275 ? 16.946 46.779 36.629 1.00 2.71 275 VAL A N 1
ATOM 2109 C CA . VAL A 1 275 ? 16.991 45.866 35.494 1.00 1.21 275 VAL A CA 1
ATOM 2110 C C . VAL A 1 275 ? 17.813 44.632 35.858 1.00 2.59 275 VAL A C 1
ATOM 2111 O O . VAL A 1 275 ? 18.959 44.754 36.301 1.00 3.65 275 VAL A O 1
ATOM 2115 N N . GLN A 1 276 ? 17.232 43.445 35.685 1.00 1.90 276 GLN A N 1
ATOM 2116 C CA . GLN A 1 276 ? 17.869 42.221 36.175 1.00 3.58 276 GLN A CA 1
ATOM 2117 C C . GLN A 1 276 ? 18.174 41.186 35.088 1.00 3.26 276 GLN A C 1
ATOM 2118 O O . GLN A 1 276 ? 17.564 40.118 35.045 1.00 4.64 276 GLN A O 1
ATOM 2124 N N . PRO A 1 277 ? 19.152 41.483 34.227 1.00 3.21 277 PRO A N 1
ATOM 2125 C CA . PRO A 1 277 ? 19.564 40.459 33.263 1.00 3.24 277 PRO A CA 1
ATOM 2126 C C . PRO A 1 277 ? 20.194 39.277 33.992 1.00 2.99 277 PRO A C 1
ATOM 2127 O O . PRO A 1 277 ? 20.665 39.402 35.133 1.00 4.24 277 PRO A O 1
ATOM 2131 N N . ASP A 1 278 ? 20.213 38.135 33.317 1.00 2.95 278 ASP A N 1
ATOM 2132 C CA . ASP A 1 278 ? 20.746 36.909 33.896 1.00 5.20 278 ASP A CA 1
ATOM 2133 C C . ASP A 1 278 ? 21.379 36.125 32.751 1.00 3.92 278 ASP A C 1
ATOM 2134 O O . ASP A 1 278 ? 20.691 35.768 31.797 1.00 3.26 278 ASP A O 1
ATOM 2139 N N . VAL A 1 279 ? 22.692 35.895 32.819 1.00 2.51 279 VAL A N 1
ATOM 2140 C CA . VAL A 1 279 ? 23.377 35.197 31.731 1.00 3.02 279 VAL A CA 1
ATOM 2141 C C . VAL A 1 279 ? 22.860 33.781 31.524 1.00 3.28 279 VAL A C 1
ATOM 2142 O O . VAL A 1 279 ? 23.119 33.192 30.480 1.00 4.54 279 VAL A O 1
ATOM 2146 N N . THR A 1 280 ? 22.171 33.226 32.521 1.00 2.89 280 THR A N 1
ATOM 2147 C CA . THR A 1 280 ? 21.595 31.879 32.392 1.00 2.90 280 THR A CA 1
ATOM 2148 C C . THR A 1 280 ? 20.217 31.854 31.723 1.00 5.12 280 THR A C 1
ATOM 2149 O O . THR A 1 280 ? 19.695 30.773 31.452 1.00 6.83 280 THR A O 1
ATOM 2153 N N . ARG A 1 281 ? 19.627 33.026 31.474 1.00 4.19 281 ARG A N 1
ATOM 2154 C CA . ARG A 1 281 ? 18.266 33.143 30.916 1.00 4.20 281 ARG A CA 1
ATOM 2155 C C . ARG A 1 281 ? 18.293 33.841 29.556 1.00 5.42 281 ARG A C 1
ATOM 2156 O O . ARG A 1 281 ? 17.700 33.358 28.579 1.00 5.22 281 ARG A O 1
ATOM 2164 N N . LEU A 1 282 ? 18.947 34.998 29.506 1.00 4.91 282 LEU A N 1
ATOM 2165 C CA . LEU A 1 282 ? 19.347 35.586 28.238 1.00 3.79 282 LEU A CA 1
ATOM 2166 C C . LEU A 1 282 ? 20.370 34.677 27.609 1.00 4.58 282 LEU A C 1
ATOM 2167 O O . LEU A 1 282 ? 20.849 33.728 28.236 1.00 5.38 282 LEU A O 1
ATOM 2172 N N . GLY A 1 283 ? 20.734 34.997 26.375 1.00 3.74 283 GLY A N 1
ATOM 2173 C CA . GLY A 1 283 ? 21.741 34.251 25.653 1.00 4.31 283 GLY A CA 1
ATOM 2174 C C . GLY A 1 283 ? 23.150 34.556 26.125 1.00 4.29 283 GLY A C 1
ATOM 2175 O O . GLY A 1 283 ? 23.986 35.068 25.372 1.00 4.57 283 GLY A O 1
ATOM 2176 N N . GLY A 1 284 ? 23.422 34.231 27.381 1.00 2.58 284 GLY A N 1
ATOM 2177 C CA . GLY A 1 284 ? 24.768 34.332 27.904 1.00 2.64 284 GLY A CA 1
ATOM 2178 C C . GLY A 1 284 ? 25.264 35.734 28.171 1.00 3.21 284 GLY A C 1
ATOM 2179 O O . GLY A 1 284 ? 24.486 36.693 28.250 1.00 4.28 284 GLY A O 1
ATOM 2180 N N . ILE A 1 285 ? 26.580 35.836 28.334 1.00 4.08 285 ILE A N 1
ATOM 2181 C CA . ILE A 1 285 ? 27.274 37.102 28.506 1.00 3.98 285 ILE A CA 1
ATOM 2182 C C . ILE A 1 285 ? 27.039 38.030 27.305 1.00 4.74 285 ILE A C 1
ATOM 2183 O O . ILE A 1 285 ? 26.835 39.240 27.471 1.00 4.29 285 ILE A O 1
ATOM 2188 N N . THR A 1 286 ? 27.032 37.464 26.100 1.00 2.61 286 THR A N 1
ATOM 2189 C CA . THR A 1 286 ? 26.860 38.263 24.892 1.00 3.92 286 THR A CA 1
ATOM 2190 C C . THR A 1 286 ? 25.581 39.091 24.938 1.00 2.73 286 THR A C 1
ATOM 2191 O O . THR A 1 286 ? 25.604 40.311 24.724 1.00 4.43 286 THR A O 1
ATOM 2195 N N . GLU A 1 287 ? 24.463 38.433 25.220 1.00 3.17 287 GLU A N 1
ATOM 2196 C CA . GLU A 1 287 ? 23.198 39.150 25.284 1.00 2.48 287 GLU A CA 1
ATOM 2197 C C . GLU A 1 287 ? 23.064 39.985 26.563 1.00 3.30 287 GLU A C 1
ATOM 2198 O O . GLU A 1 287 ? 22.441 41.052 26.550 1.00 3.93 287 GLU A O 1
ATOM 2204 N N . TYR A 1 288 ? 23.646 39.505 27.665 1.00 1.39 288 TYR A N 1
ATOM 2205 C CA . TYR A 1 288 ? 23.662 40.269 28.910 1.00 2.58 288 TYR A CA 1
ATOM 2206 C C . TYR A 1 288 ? 24.236 41.669 28.676 1.00 2.65 288 TYR A C 1
ATOM 2207 O O . TYR A 1 288 ? 23.656 42.661 29.119 1.00 4.04 288 TYR A O 1
ATOM 2216 N N . ILE A 1 289 ? 25.361 41.750 27.969 1.00 2.90 289 ILE A N 1
ATOM 2217 C CA . ILE A 1 289 ? 26.022 43.031 27.756 1.00 2.59 289 ILE A CA 1
ATOM 2218 C C . ILE A 1 289 ? 25.132 43.970 26.947 1.00 3.52 289 ILE A C 1
ATOM 2219 O O . ILE A 1 289 ? 25.071 45.170 27.229 1.00 3.85 289 ILE A O 1
ATOM 2224 N N . GLN A 1 290 ? 24.400 43.420 25.980 1.00 2.70 290 GLN A N 1
ATOM 2225 C CA . GLN A 1 290 ? 23.462 44.226 25.208 1.00 3.36 290 GLN A CA 1
ATOM 2226 C C . GLN A 1 290 ? 22.390 44.837 26.100 1.00 2.83 290 GLN A C 1
ATOM 2227 O O . GLN A 1 290 ? 22.093 46.026 25.999 1.00 2.93 290 GLN A O 1
ATOM 2233 N N . VAL A 1 291 ? 21.831 44.027 26.989 1.00 1.90 291 VAL A N 1
ATOM 2234 C CA . VAL A 1 291 ? 20.823 44.503 27.924 1.00 3.30 291 VAL A CA 1
ATOM 2235 C C . VAL A 1 291 ? 21.394 45.494 28.933 1.00 5.08 291 VAL A C 1
ATOM 2236 O O . VAL A 1 291 ? 20.751 46.501 29.231 1.00 3.84 291 VAL A O 1
ATOM 2240 N N . ALA A 1 292 ? 22.598 45.233 29.437 1.00 3.71 292 ALA A N 1
ATOM 2241 C CA . ALA A 1 292 ? 23.223 46.162 30.373 1.00 3.35 292 ALA A CA 1
ATOM 2242 C C . ALA A 1 292 ? 23.466 47.511 29.700 1.00 3.94 292 ALA A C 1
ATOM 2243 O O . ALA A 1 292 ? 23.296 48.563 30.320 1.00 3.74 292 ALA A O 1
ATOM 2245 N N . ASP A 1 293 ? 23.850 47.488 28.426 1.00 2.97 293 ASP A N 1
ATOM 2246 C CA . ASP A 1 293 ? 24.058 48.729 27.689 1.00 1.61 293 ASP A CA 1
ATOM 2247 C C . ASP A 1 293 ? 22.739 49.479 27.465 1.00 3.33 293 ASP A C 1
ATOM 2248 O O . ASP A 1 293 ? 22.695 50.709 27.541 1.00 4.51 293 ASP A O 1
ATOM 2253 N N . LEU A 1 294 ? 21.674 48.734 27.178 1.00 4.08 294 LEU A N 1
ATOM 2254 C CA . LEU A 1 294 ? 20.338 49.296 27.088 1.00 2.73 294 LEU A CA 1
ATOM 2255 C C . LEU A 1 294 ? 19.936 49.987 28.404 1.00 3.21 294 LEU A C 1
ATOM 2256 O O . LEU A 1 294 ? 19.413 51.110 28.396 1.00 4.79 294 LEU A O 1
ATOM 2261 N N . ALA A 1 295 ? 20.193 49.326 29.536 1.00 2.74 295 ALA A N 1
ATOM 2262 C CA . ALA A 1 295 ? 19.883 49.925 30.826 1.00 2.72 295 ALA A CA 1
ATOM 2263 C C . ALA A 1 295 ? 20.718 51.188 31.047 1.00 3.96 295 ALA A C 1
ATOM 2264 O O . ALA A 1 295 ? 20.203 52.210 31.508 1.00 3.59 295 ALA A O 1
ATOM 2266 N N . LEU A 1 296 ? 22.008 51.115 30.715 1.00 2.67 296 LEU A N 1
ATOM 2267 C CA . LEU A 1 296 ? 22.889 52.273 30.836 1.00 2.26 296 LEU A CA 1
ATOM 2268 C C . LEU A 1 296 ? 22.341 53.485 30.061 1.00 2.85 296 LEU A C 1
ATOM 2269 O O . LEU A 1 296 ? 22.377 54.626 30.546 1.00 3.20 296 LEU A O 1
ATOM 2274 N N . ALA A 1 297 ? 21.820 53.233 28.864 1.00 3.66 297 ALA A N 1
ATOM 2275 C CA . ALA A 1 297 ? 21.292 54.303 28.030 1.00 3.16 297 ALA A CA 1
ATOM 2276 C C . ALA A 1 297 ? 20.123 55.022 28.691 1.00 3.70 297 ALA A C 1
ATOM 2277 O O . ALA A 1 297 ? 19.871 56.204 28.412 1.00 4.71 297 ALA A O 1
ATOM 2279 N N . HIS A 1 298 ? 19.413 54.299 29.554 1.00 3.85 298 HIS A N 1
ATOM 2280 C CA . HIS A 1 298 ? 18.287 54.832 30.328 1.00 3.58 298 HIS A CA 1
ATOM 2281 C C . HIS A 1 298 ? 18.681 55.251 31.740 1.00 4.45 298 HIS A C 1
ATOM 2282 O O . HIS A 1 298 ? 17.825 55.646 32.546 1.00 4.41 298 HIS A O 1
ATOM 2289 N N . ARG A 1 299 ? 19.976 55.163 32.034 1.00 2.95 299 ARG A N 1
ATOM 2290 C CA . ARG A 1 299 ? 20.509 55.502 33.357 1.00 2.83 299 ARG A CA 1
ATOM 2291 C C . ARG A 1 299 ? 19.802 54.721 34.465 1.00 3.58 299 ARG A C 1
ATOM 2292 O O . ARG A 1 299 ? 19.614 55.212 35.589 1.00 5.81 299 ARG A O 1
ATOM 2300 N N . LEU A 1 300 ? 19.472 53.476 34.152 1.00 2.77 300 LEU A N 1
ATOM 2301 C CA . LEU A 1 300 ? 18.887 52.560 35.129 1.00 4.16 300 LEU A CA 1
ATOM 2302 C C . LEU A 1 300 ? 19.932 51.582 35.648 1.00 3.66 300 LEU A C 1
ATOM 2303 O O . LEU A 1 300 ? 20.815 51.152 34.908 1.00 4.74 300 LEU A O 1
ATOM 2308 N N . PRO A 1 301 ? 19.825 51.218 36.928 1.00 2.16 301 PRO A N 1
ATOM 2309 C CA . PRO A 1 301 ? 20.796 50.311 37.542 1.00 3.11 301 PRO A CA 1
ATOM 2310 C C . PRO A 1 301 ? 20.614 48.865 37.103 1.00 3.74 301 PRO A C 1
ATOM 2311 O O . PRO A 1 301 ? 19.490 48.394 36.902 1.00 4.22 301 PRO A O 1
ATOM 2315 N N . VAL A 1 302 ? 21.744 48.181 36.960 1.00 3.35 302 VAL A N 1
ATOM 2316 C CA . VAL A 1 302 ? 21.784 46.781 36.579 1.00 2.00 302 VAL A CA 1
ATOM 2317 C C . VAL A 1 302 ? 22.139 45.932 37.796 1.00 3.96 302 VAL A C 1
ATOM 2318 O O . VAL A 1 302 ? 23.218 46.091 38.394 1.00 3.48 302 VAL A O 1
ATOM 2322 N N . VAL A 1 303 ? 21.202 45.060 38.165 1.00 3.75 303 VAL A N 1
ATOM 2323 C CA . VAL A 1 303 ? 21.307 44.212 39.343 1.00 2.68 303 VAL A CA 1
ATOM 2324 C C . VAL A 1 303 ? 20.914 42.788 38.944 1.00 3.18 303 VAL A C 1
ATOM 2325 O O . VAL A 1 303 ? 19.755 42.386 39.046 1.00 4.39 303 VAL A O 1
ATOM 2329 N N . PRO A 1 304 ? 21.891 42.023 38.455 1.00 3.02 304 PRO A N 1
ATOM 2330 C CA . PRO A 1 304 ? 21.534 40.756 37.807 1.00 3.24 304 PRO A CA 1
ATOM 2331 C C . PRO A 1 304 ? 21.025 39.687 38.762 1.00 4.20 304 PRO A C 1
ATOM 2332 O O . PRO A 1 304 ? 21.460 39.579 39.907 1.00 5.12 304 PRO A O 1
ATOM 2336 N N . HIS A 1 305 ? 20.084 38.894 38.278 1.00 3.94 305 HIS A N 1
ATOM 2337 C CA . HIS A 1 305 ? 19.543 37.798 39.064 1.00 4.41 305 HIS A CA 1
ATOM 2338 C C . HIS A 1 305 ? 20.488 36.601 39.105 1.00 3.36 305 HIS A C 1
ATOM 2339 O O . HIS A 1 305 ? 21.070 36.216 38.085 1.00 4.26 305 HIS A O 1
ATOM 2346 N N . ALA A 1 306 ? 20.621 36.004 40.288 1.00 4.26 306 ALA A N 1
ATOM 2347 C CA . ALA A 1 306 ? 21.600 34.939 40.526 1.00 4.89 306 ALA A CA 1
ATOM 2348 C C . ALA A 1 306 ? 21.205 33.546 40.004 1.00 4.69 306 ALA A C 1
ATOM 2349 O O . ALA A 1 306 ? 21.246 32.563 40.753 1.00 4.55 306 ALA A O 1
ATOM 2351 N N . GLY A 1 307 ? 20.876 33.442 38.720 1.00 4.24 307 GLY A N 1
ATOM 2352 C CA . GLY A 1 307 ? 20.598 32.144 38.121 1.00 4.07 307 GLY A CA 1
ATOM 2353 C C . GLY A 1 307 ? 21.817 31.238 38.033 1.00 4.23 307 GLY A C 1
ATOM 2354 O O . GLY A 1 307 ? 21.694 30.023 37.873 1.00 6.64 307 GLY A O 1
ATOM 2355 N N . GLU A 1 308 ? 22.992 31.847 38.140 1.00 4.73 308 GLU A N 1
ATOM 2356 C CA . GLU A 1 308 ? 24.268 31.136 38.198 1.00 3.27 308 GLU A CA 1
ATOM 2357 C C . GLU A 1 308 ? 24.923 31.389 39.560 1.00 4.12 308 GLU A C 1
ATOM 2358 O O . GLU A 1 308 ? 26.146 31.268 39.715 1.00 4.68 308 GLU A O 1
ATOM 2364 N N . MET A 1 309 ? 24.087 31.763 40.533 1.00 3.11 309 MET A N 1
ATOM 2365 C CA . MET A 1 309 ? 24.527 32.018 41.907 1.00 3.27 309 MET A CA 1
ATOM 2366 C C . MET A 1 309 ? 25.680 33.028 41.979 1.00 4.06 309 MET A C 1
ATOM 2367 O O . MET A 1 309 ? 26.531 32.978 42.873 1.00 6.37 309 MET A O 1
ATOM 2372 N N . SER A 1 310 ? 25.665 33.963 41.034 1.00 2.65 310 SER A N 1
ATOM 2373 C CA . SER A 1 310 ? 26.631 35.062 40.939 1.00 2.94 310 SER A CA 1
ATOM 2374 C C . SER A 1 310 ? 28.062 34.675 40.567 1.00 3.45 310 SER A C 1
ATOM 2375 O O . SER A 1 310 ? 28.932 35.535 40.555 1.00 4.09 310 SER A O 1
ATOM 2378 N N . GLN A 1 311 ? 28.310 33.403 40.249 1.00 4.46 311 GLN A N 1
ATOM 2379 C CA . GLN A 1 311 ? 29.639 33.004 39.783 1.00 5.15 311 GLN A CA 1
ATOM 2380 C C . GLN A 1 311 ? 30.108 33.802 38.564 1.00 4.25 311 GLN A C 1
ATOM 2381 O O . GLN A 1 311 ? 31.291 34.101 38.444 1.00 5.78 311 GLN A O 1
ATOM 2387 N N . VAL A 1 312 ? 29.189 34.126 37.652 1.00 2.86 312 VAL A N 1
ATOM 2388 C CA . VAL A 1 312 ? 29.546 34.895 36.458 1.00 3.40 312 VAL A CA 1
ATOM 2389 C C . VAL A 1 312 ? 29.272 36.369 36.699 1.00 1.38 312 VAL A C 1
ATOM 2390 O O . VAL A 1 312 ? 30.066 37.253 36.347 1.00 3.39 312 VAL A O 1
ATOM 2394 N N . HIS A 1 313 ? 28.147 36.641 37.340 1.00 2.52 313 HIS A N 1
ATOM 2395 C CA . HIS A 1 313 ? 27.721 38.021 37.519 1.00 2.68 313 HIS A CA 1
ATOM 2396 C C . HIS A 1 313 ? 28.659 38.853 38.402 1.00 3.35 313 HIS A C 1
ATOM 2397 O O . HIS A 1 313 ? 28.687 40.079 38.298 1.00 3.83 313 HIS A O 1
ATOM 2404 N N . VAL A 1 314 ? 29.430 38.204 39.273 1.00 2.65 314 VAL A N 1
ATOM 2405 C CA . VAL A 1 314 ? 30.411 38.955 40.048 1.00 3.07 314 VAL A CA 1
ATOM 2406 C C . VAL A 1 314 ? 31.381 39.679 39.100 1.00 3.26 314 VAL A C 1
ATOM 2407 O O . VAL A 1 314 ? 31.764 40.826 39.342 1.00 3.23 314 VAL A O 1
ATOM 2411 N N . HIS A 1 315 ? 31.760 39.020 38.007 1.00 2.88 315 HIS A N 1
ATOM 2412 C CA . HIS A 1 315 ? 32.625 39.662 37.017 1.00 3.15 315 HIS A CA 1
ATOM 2413 C C . HIS A 1 315 ? 31.902 40.801 36.336 1.00 5.24 315 HIS A C 1
ATOM 2414 O O . HIS A 1 315 ? 32.435 41.899 36.196 1.00 5.76 315 HIS A O 1
ATOM 2421 N N . LEU A 1 316 ? 30.683 40.539 35.890 1.00 3.54 316 LEU A N 1
ATOM 2422 C CA . LEU A 1 316 ? 29.975 41.547 35.121 1.00 2.58 316 LEU A CA 1
ATOM 2423 C C . LEU A 1 316 ? 29.634 42.771 35.961 1.00 3.67 316 LEU A C 1
ATOM 2424 O O . LEU A 1 316 ? 29.614 43.890 35.451 1.00 5.27 316 LEU A O 1
ATOM 2429 N N A SER A 1 317 ? 29.384 42.555 37.251 0.49 4.07 317 SER A N 1
ATOM 2430 N N B SER A 1 317 ? 29.354 42.571 37.245 0.51 3.52 317 SER A N 1
ATOM 2431 C CA A SER A 1 317 ? 29.050 43.647 38.155 0.49 3.26 317 SER A CA 1
ATOM 2432 C CA B SER A 1 317 ? 29.051 43.704 38.105 0.51 2.62 317 SER A CA 1
ATOM 2433 C C A SER A 1 317 ? 30.274 44.421 38.632 0.49 3.45 317 SER A C 1
ATOM 2434 C C B SER A 1 317 ? 30.305 44.469 38.513 0.51 3.72 317 SER A C 1
ATOM 2435 O O A SER A 1 317 ? 30.154 45.578 39.032 0.49 2.75 317 SER A O 1
ATOM 2436 O O B SER A 1 317 ? 30.245 45.679 38.720 0.51 4.27 317 SER A O 1
ATOM 2441 N N . TYR A 1 318 ? 31.438 43.777 38.612 1.00 2.88 318 TYR A N 1
ATOM 2442 C CA . TYR A 1 318 ? 32.702 44.472 38.876 1.00 2.92 318 TYR A CA 1
ATOM 2443 C C . TYR A 1 318 ? 33.087 45.347 37.682 1.00 3.93 318 TYR A C 1
ATOM 2444 O O . TYR A 1 318 ? 33.805 46.339 37.853 1.00 4.91 318 TYR A O 1
ATOM 2453 N N . TRP A 1 319 ? 32.592 44.994 36.494 1.00 3.09 319 TRP A N 1
ATOM 2454 C CA . TRP A 1 319 ? 33.000 45.660 35.255 1.00 3.92 319 TRP A CA 1
ATOM 2455 C C . TRP A 1 319 ? 31.997 46.677 34.702 1.00 4.25 319 TRP A C 1
ATOM 2456 O O . TRP A 1 319 ? 32.344 47.839 34.464 1.00 4.54 319 TRP A O 1
ATOM 2467 N N . HIS A 1 320 ? 30.753 46.261 34.486 1.00 3.86 320 HIS A N 1
ATOM 2468 C CA . HIS A 1 320 ? 29.853 47.120 33.719 1.00 3.63 320 HIS A CA 1
ATOM 2469 C C . HIS A 1 320 ? 29.434 48.349 34.506 1.00 4.45 320 HIS A C 1
ATOM 2470 O O . HIS A 1 320 ? 29.001 48.239 35.648 1.00 4.72 320 HIS A O 1
ATOM 2477 N N . PRO A 1 321 ? 29.583 49.536 33.908 1.00 3.93 321 PRO A N 1
ATOM 2478 C CA . PRO A 1 321 ? 29.414 50.749 34.711 1.00 5.13 321 PRO A CA 1
ATOM 2479 C C . PRO A 1 321 ? 27.981 51.050 35.159 1.00 5.15 321 PRO A C 1
ATOM 2480 O O . PRO A 1 321 ? 27.818 51.892 36.051 1.00 7.49 321 PRO A O 1
ATOM 2484 N N . ALA A 1 322 ? 26.972 50.369 34.613 1.00 3.90 322 ALA A N 1
ATOM 2485 C CA . ALA A 1 322 ? 25.606 50.572 35.105 1.00 3.48 322 ALA A CA 1
ATOM 2486 C C . ALA A 1 322 ? 25.308 49.696 36.312 1.00 4.62 322 ALA A C 1
ATOM 2487 O O . ALA A 1 322 ? 24.247 49.816 36.924 1.00 4.02 322 ALA A O 1
ATOM 2489 N N . SER A 1 323 ? 26.246 48.820 36.657 1.00 2.91 323 SER A N 1
ATOM 2490 C CA . SER A 1 323 ? 26.051 47.898 37.773 1.00 3.45 323 SER A CA 1
ATOM 2491 C C . SER A 1 323 ? 26.020 48.626 39.109 1.00 3.56 323 SER A C 1
ATOM 2492 O O . SER A 1 323 ? 26.701 49.636 39.306 1.00 5.06 323 SER A O 1
ATOM 2495 N N . THR A 1 324 ? 25.245 48.089 40.046 1.00 2.99 324 THR A N 1
ATOM 2496 C CA . THR A 1 324 ? 25.265 48.590 41.412 1.00 3.15 324 THR A CA 1
ATOM 2497 C C . THR A 1 324 ? 25.563 47.474 42.414 1.00 3.56 324 THR A C 1
ATOM 2498 O O . THR A 1 324 ? 26.726 47.210 42.715 1.00 5.57 324 THR A O 1
ATOM 2502 N N . ILE A 1 325 ? 24.523 46.838 42.938 1.00 3.12 325 ILE A N 1
ATOM 2503 C CA . ILE A 1 325 ? 24.687 45.808 43.962 1.00 3.79 325 ILE A CA 1
ATOM 2504 C C . ILE A 1 325 ? 24.463 44.404 43.388 1.00 3.19 325 ILE A C 1
ATOM 2505 O O . ILE A 1 325 ? 23.972 44.251 42.271 1.00 4.32 325 ILE A O 1
ATOM 2510 N N . LEU A 1 326 ? 24.792 43.373 44.166 1.00 3.58 326 LEU A N 1
ATOM 2511 C CA . LEU A 1 326 ? 24.776 42.009 43.643 1.00 2.54 326 LEU A CA 1
ATOM 2512 C C . LEU A 1 326 ? 24.156 40.993 44.599 1.00 3.62 326 LEU A C 1
ATOM 2513 O O . LEU A 1 326 ? 24.541 40.907 45.772 1.00 3.47 326 LEU A O 1
ATOM 2518 N N . GLU A 1 327 ? 23.198 40.232 44.079 1.00 3.00 327 GLU A N 1
ATOM 2519 C CA . GLU A 1 327 ? 22.525 39.192 44.834 1.00 3.60 327 GLU A CA 1
ATOM 2520 C C . GLU A 1 327 ? 23.515 38.160 45.361 1.00 2.29 327 GLU A C 1
ATOM 2521 O O . GLU A 1 327 ? 24.469 37.795 44.667 1.00 4.27 327 GLU A O 1
ATOM 2527 N N . TYR A 1 328 ? 23.280 37.695 46.586 1.00 3.32 328 TYR A N 1
ATOM 2528 C CA . TYR A 1 328 ? 24.089 36.654 47.205 1.00 3.26 328 TYR A CA 1
ATOM 2529 C C . TYR A 1 328 ? 23.223 35.518 47.719 1.00 3.05 328 TYR A C 1
ATOM 2530 O O . TYR A 1 328 ? 22.316 35.726 48.535 1.00 4.23 328 TYR A O 1
ATOM 2539 N N . ILE A 1 329 ? 23.510 34.328 47.200 1.00 3.52 329 ILE A N 1
ATOM 2540 C CA . ILE A 1 329 ? 22.952 33.063 47.652 1.00 3.70 329 ILE A CA 1
ATOM 2541 C C . ILE A 1 329 ? 24.136 32.096 47.675 1.00 3.76 329 ILE A C 1
ATOM 2542 O O . ILE A 1 329 ? 24.780 31.898 46.655 1.00 6.84 329 ILE A O 1
ATOM 2547 N N . PRO A 1 330 ? 24.434 31.495 48.836 1.00 5.34 330 PRO A N 1
ATOM 2548 C CA . PRO A 1 330 ? 25.698 30.761 49.006 1.00 5.94 330 PRO A CA 1
ATOM 2549 C C . PRO A 1 330 ? 25.646 29.272 48.650 1.00 5.33 330 PRO A C 1
ATOM 2550 O O . PRO A 1 330 ? 26.608 28.548 48.946 1.00 7.44 330 PRO A O 1
ATOM 2554 N N . TRP A 1 331 ? 24.573 28.823 48.013 1.00 5.31 331 TRP A N 1
ATOM 2555 C CA . TRP A 1 331 ? 24.329 27.385 47.864 1.00 6.86 331 TRP A CA 1
ATOM 2556 C C . TRP A 1 331 ? 25.441 26.589 47.197 1.00 8.98 331 TRP A C 1
ATOM 2557 O O . TRP A 1 331 ? 25.744 25.475 47.620 1.00 12.51 331 TRP A O 1
ATOM 2568 N N . ILE A 1 332 ? 26.016 27.132 46.128 1.00 5.44 332 ILE A N 1
ATOM 2569 C CA . ILE A 1 332 ? 26.875 26.310 45.280 1.00 6.21 332 ILE A CA 1
ATOM 2570 C C . ILE A 1 332 ? 28.326 26.767 45.229 1.00 5.79 332 ILE A C 1
ATOM 2571 O O . ILE A 1 332 ? 29.164 26.089 44.635 1.00 6.39 332 ILE A O 1
ATOM 2576 N N . LYS A 1 333 ? 28.631 27.901 45.858 1.00 3.44 333 LYS A N 1
ATOM 2577 C CA . LYS A 1 333 ? 29.942 28.523 45.680 1.00 3.52 333 LYS A CA 1
ATOM 2578 C C . LYS A 1 333 ? 31.121 27.582 45.971 1.00 4.74 333 LYS A C 1
ATOM 2579 O O . LYS A 1 333 ? 32.136 27.624 45.275 1.00 5.58 333 LYS A O 1
ATOM 2585 N N . ASP A 1 334 ? 30.969 26.706 46.962 1.00 5.10 334 ASP A N 1
ATOM 2586 C CA . ASP A 1 334 ? 32.099 25.897 47.405 1.00 7.94 334 ASP A CA 1
ATOM 2587 C C . ASP A 1 334 ? 32.424 24.791 46.406 1.00 7.64 334 ASP A C 1
ATOM 2588 O O . ASP A 1 334 ? 33.394 24.063 46.582 1.00 7.24 334 ASP A O 1
ATOM 2593 N N . HIS A 1 335 ? 31.603 24.661 45.368 1.00 5.21 335 HIS A N 1
ATOM 2594 C CA . HIS A 1 335 ? 31.823 23.636 44.347 1.00 5.28 335 HIS A CA 1
ATOM 2595 C C . HIS A 1 335 ? 32.608 24.163 43.159 1.00 5.59 335 HIS A C 1
ATOM 2596 O O . HIS A 1 335 ? 32.733 23.479 42.143 1.00 6.15 335 HIS A O 1
ATOM 2603 N N . PHE A 1 336 ? 33.122 25.385 43.274 1.00 5.76 336 PHE A N 1
ATOM 2604 C CA . PHE A 1 336 ? 33.864 26.007 42.176 1.00 5.47 336 PHE A CA 1
ATOM 2605 C C . PHE A 1 336 ? 35.343 26.224 42.474 1.00 6.08 336 PHE A C 1
ATOM 2606 O O . PHE A 1 336 ? 35.728 26.400 43.624 1.00 7.03 336 PHE A O 1
ATOM 2614 N N . GLU A 1 337 ? 36.168 26.212 41.427 1.00 5.42 337 GLU A N 1
ATOM 2615 C CA . GLU A 1 337 ? 37.595 26.505 41.579 1.00 6.28 337 GLU A CA 1
ATOM 2616 C C . GLU A 1 337 ? 37.816 27.893 42.173 1.00 8.24 337 GLU A C 1
ATOM 2617 O O . GLU A 1 337 ? 38.750 28.083 42.950 1.00 9.10 337 GLU A O 1
ATOM 2623 N N . GLU A 1 338 ? 36.967 28.858 41.804 1.00 4.46 338 GLU A N 1
ATOM 2624 C CA . GLU A 1 338 ? 36.964 30.166 42.447 1.00 5.02 338 GLU A CA 1
ATOM 2625 C C . GLU A 1 338 ? 35.569 30.511 42.954 1.00 5.37 338 GLU A C 1
ATOM 2626 O O . GLU A 1 338 ? 34.768 31.157 42.268 1.00 6.14 338 GLU A O 1
ATOM 2632 N N . PRO A 1 339 ? 35.274 30.079 44.174 1.00 4.81 339 PRO A N 1
ATOM 2633 C CA . PRO A 1 339 ? 33.987 30.415 44.780 1.00 3.13 339 PRO A CA 1
ATOM 2634 C C . PRO A 1 339 ? 33.818 31.931 44.883 1.00 3.09 339 PRO A C 1
ATOM 2635 O O . PRO A 1 339 ? 34.794 32.623 45.179 1.00 6.45 339 PRO A O 1
ATOM 2639 N N . ILE A 1 340 ? 32.609 32.443 44.669 1.00 3.87 340 ILE A N 1
ATOM 2640 C CA . ILE A 1 340 ? 32.337 33.789 45.144 1.00 4.72 340 ILE A CA 1
ATOM 2641 C C . ILE A 1 340 ? 32.584 33.805 46.654 1.00 5.44 340 ILE A C 1
ATOM 2642 O O . ILE A 1 340 ? 32.514 32.772 47.323 1.00 5.19 340 ILE A O 1
ATOM 2647 N N . HIS A 1 341 ? 32.885 34.980 47.188 1.00 5.06 341 HIS A N 1
ATOM 2648 C CA . HIS A 1 341 ? 33.055 35.116 48.618 1.00 5.13 341 HIS A CA 1
ATOM 2649 C C . HIS A 1 341 ? 32.631 36.510 49.017 1.00 6.87 341 HIS A C 1
ATOM 2650 O O . HIS A 1 341 ? 33.003 37.495 48.373 1.00 7.83 341 HIS A O 1
ATOM 2657 N N . VAL A 1 342 ? 31.840 36.586 50.074 1.00 4.87 342 VAL A N 1
ATOM 2658 C CA . VAL A 1 342 ? 31.374 37.864 50.563 1.00 4.06 342 VAL A CA 1
ATOM 2659 C C . VAL A 1 342 ? 31.835 38.033 52.001 1.00 5.23 342 VAL A C 1
ATOM 2660 O O . VAL A 1 342 ? 31.650 37.141 52.834 1.00 7.99 342 VAL A O 1
ATOM 2664 N N . ARG A 1 343 ? 32.477 39.165 52.274 1.00 6.49 343 ARG A N 1
ATOM 2665 C CA . ARG A 1 343 ? 32.885 39.504 53.630 1.00 7.49 343 ARG A CA 1
ATOM 2666 C C . ARG A 1 343 ? 32.443 40.928 53.919 1.00 7.86 343 ARG A C 1
ATOM 2667 O O . ARG A 1 343 ? 32.662 41.830 53.109 1.00 8.12 343 ARG A O 1
ATOM 2675 N N . ASP A 1 344 ? 31.817 41.120 55.075 1.00 9.31 344 ASP A N 1
ATOM 2676 C CA . ASP A 1 344 ? 31.324 42.430 55.473 1.00 10.78 344 ASP A CA 1
ATOM 2677 C C . ASP A 1 344 ? 30.457 43.045 54.376 1.00 7.81 344 ASP A C 1
ATOM 2678 O O . ASP A 1 344 ? 30.547 44.243 54.101 1.00 9.52 344 ASP A O 1
ATOM 2683 N N . GLY A 1 345 ? 29.633 42.209 53.748 1.00 6.52 345 GLY A N 1
ATOM 2684 C CA . GLY A 1 345 ? 28.678 42.669 52.758 1.00 7.16 345 GLY A CA 1
ATOM 2685 C C . GLY A 1 345 ? 29.276 43.072 51.423 1.00 6.27 345 GLY A C 1
ATOM 2686 O O . GLY A 1 345 ? 28.609 43.738 50.641 1.00 5.69 345 GLY A O 1
ATOM 2687 N N . VAL A 1 346 ? 30.520 42.679 51.160 1.00 5.77 346 VAL A N 1
ATOM 2688 C CA . VAL A 1 346 ? 31.187 43.046 49.905 1.00 4.92 346 VAL A CA 1
ATOM 2689 C C . VAL A 1 346 ? 31.752 41.811 49.211 1.00 6.21 346 VAL A C 1
ATOM 2690 O O . VAL A 1 346 ? 32.399 40.976 49.836 1.00 5.86 346 VAL A O 1
ATOM 2694 N N . TYR A 1 347 ? 31.493 41.690 47.915 1.00 4.94 347 TYR A N 1
ATOM 2695 C CA . TYR A 1 347 ? 32.069 40.605 47.129 1.00 4.53 347 TYR A CA 1
ATOM 2696 C C . TYR A 1 347 ? 33.573 40.750 46.929 1.00 4.09 347 TYR A C 1
ATOM 2697 O O . TYR A 1 347 ? 34.069 41.837 46.612 1.00 5.61 347 TYR A O 1
ATOM 2706 N N . LYS A 1 348 ? 34.286 39.639 47.080 1.00 4.46 348 LYS A N 1
ATOM 2707 C CA . LYS A 1 348 ? 35.693 39.565 46.707 1.00 5.38 348 LYS A CA 1
ATOM 2708 C C . LYS A 1 348 ? 35.800 39.743 45.191 1.00 5.89 348 LYS A C 1
ATOM 2709 O O . LYS A 1 348 ? 34.966 39.242 44.436 1.00 6.73 348 LYS A O 1
ATOM 2715 N N . ARG A 1 349 ? 36.817 40.466 44.738 1.00 6.14 349 ARG A N 1
ATOM 2716 C CA . ARG A 1 349 ? 37.015 40.619 43.297 1.00 5.99 349 ARG A CA 1
ATOM 2717 C C . ARG A 1 349 ? 37.722 39.371 42.777 1.00 7.91 349 ARG A C 1
ATOM 2718 O O . ARG A 1 349 ? 38.764 38.992 43.297 1.00 8.44 349 ARG A O 1
ATOM 2726 N N . PRO A 1 350 ? 37.158 38.722 41.749 1.00 4.49 350 PRO A N 1
ATOM 2727 C CA . PRO A 1 350 ? 37.773 37.491 41.234 1.00 4.84 350 PRO A CA 1
ATOM 2728 C C . PRO A 1 350 ? 39.220 37.680 40.773 1.00 4.65 350 PRO A C 1
ATOM 2729 O O . PRO A 1 350 ? 39.563 38.752 40.262 1.00 7.04 350 PRO A O 1
ATOM 2733 N N . GLU A 1 351 ? 40.041 36.644 40.937 1.00 8.14 351 GLU A N 1
ATOM 2734 C CA . GLU A 1 351 ? 41.467 36.722 40.608 1.00 8.73 351 GLU A CA 1
ATOM 2735 C C . GLU A 1 351 ? 41.913 35.754 39.514 1.00 8.83 351 GLU A C 1
ATOM 2736 O O . GLU A 1 351 ? 42.865 36.042 38.785 1.00 10.65 351 GLU A O 1
ATOM 2742 N N . GLN A 1 352 ? 41.241 34.612 39.401 1.00 6.30 352 GLN A N 1
ATOM 2743 C CA . GLN A 1 352 ? 41.687 33.554 38.489 1.00 5.38 352 GLN A CA 1
ATOM 2744 C C . GLN A 1 352 ? 41.307 33.823 37.036 1.00 6.21 352 GLN A C 1
ATOM 2745 O O . GLN A 1 352 ? 40.298 34.470 36.751 1.00 6.38 352 GLN A O 1
ATOM 2751 N N . PRO A 1 353 ? 42.119 33.327 36.098 1.00 7.01 353 PRO A N 1
ATOM 2752 C CA . PRO A 1 353 ? 41.724 33.478 34.695 1.00 5.70 353 PRO A CA 1
ATOM 2753 C C . PRO A 1 353 ? 40.363 32.840 34.429 1.00 4.91 353 PRO A C 1
ATOM 2754 O O . PRO A 1 353 ? 40.072 31.777 34.956 1.00 7.26 353 PRO A O 1
ATOM 2758 N N . GLY A 1 354 ? 39.537 33.500 33.626 1.00 5.43 354 GLY A N 1
ATOM 2759 C CA . GLY A 1 354 ? 38.248 32.939 33.260 1.00 4.25 354 GLY A CA 1
ATOM 2760 C C . GLY A 1 354 ? 37.065 33.641 33.903 1.00 3.96 354 GLY A C 1
ATOM 2761 O O . GLY A 1 354 ? 37.199 34.738 34.450 1.00 5.81 354 GLY A O 1
ATOM 2762 N N . ALA A 1 355 ? 35.905 32.993 33.836 1.00 3.95 355 ALA A N 1
ATOM 2763 C CA . ALA A 1 355 ? 34.650 33.579 34.300 1.00 4.64 355 ALA A CA 1
ATOM 2764 C C . ALA A 1 355 ? 34.152 32.923 35.592 1.00 5.60 355 ALA A C 1
ATOM 2765 O O . ALA A 1 355 ? 32.963 33.012 35.919 1.00 4.57 355 ALA A O 1
ATOM 2767 N N . SER A 1 356 ? 35.067 32.282 36.319 1.00 4.90 356 SER A N 1
ATOM 2768 C CA . SER A 1 356 ? 34.751 31.508 37.533 1.00 4.25 356 SER A CA 1
ATOM 2769 C C . SER A 1 356 ? 33.539 30.591 37.405 1.00 3.97 356 SER A C 1
ATOM 2770 O O . SER A 1 356 ? 32.678 30.531 38.285 1.00 5.44 356 SER A O 1
ATOM 2773 N N . THR A 1 357 ? 33.521 29.849 36.302 1.00 3.65 357 THR A N 1
ATOM 2774 C CA . THR A 1 357 ? 32.482 28.867 36.018 1.00 3.80 357 THR A CA 1
ATOM 2775 C C . THR A 1 357 ? 32.996 27.436 36.113 1.00 6.05 357 THR A C 1
ATOM 2776 O O . THR A 1 357 ? 32.231 26.498 35.929 1.00 7.12 357 THR A O 1
ATOM 2780 N N . THR A 1 358 ? 34.286 27.268 36.394 1.00 5.05 358 THR A N 1
ATOM 2781 C CA . THR A 1 358 ? 34.884 25.928 36.438 1.00 5.15 358 THR A CA 1
ATOM 2782 C C . THR A 1 358 ? 34.575 25.232 37.758 1.00 4.56 358 THR A C 1
ATOM 2783 O O . THR A 1 358 ? 34.998 25.696 38.804 1.00 5.71 358 THR A O 1
ATOM 2787 N N . PRO A 1 359 ? 33.823 24.119 37.715 1.00 5.75 359 PRO A N 1
ATOM 2788 C CA . PRO A 1 359 ? 33.528 23.394 38.958 1.00 5.08 359 PRO A CA 1
ATOM 2789 C C . PRO A 1 359 ? 34.677 22.495 39.388 1.00 7.44 359 PRO A C 1
ATOM 2790 O O . PRO A 1 359 ? 35.504 22.101 38.563 1.00 9.01 359 PRO A O 1
ATOM 2794 N N . LEU A 1 360 ? 34.715 22.174 40.681 1.00 5.30 360 LEU A N 1
ATOM 2795 C CA . LEU A 1 360 ? 35.669 21.208 41.217 1.00 5.08 360 LEU A CA 1
ATOM 2796 C C . LEU A 1 360 ? 35.333 19.794 40.780 1.00 5.91 360 LEU A C 1
ATOM 2797 O O . LEU A 1 360 ? 34.167 19.445 40.589 1.00 6.43 360 LEU A O 1
ATOM 2802 N N . ALA A 1 361 ? 36.362 18.961 40.680 1.00 6.52 361 ALA A N 1
ATOM 2803 C CA . ALA A 1 361 ? 36.158 17.548 40.403 1.00 6.47 361 ALA A CA 1
ATOM 2804 C C . ALA A 1 361 ? 35.144 16.895 41.341 1.00 8.82 361 ALA A C 1
ATOM 2805 O O . ALA A 1 361 ? 34.309 16.105 40.896 1.00 9.43 361 ALA A O 1
ATOM 2807 N N . GLU A 1 362 ? 35.206 17.220 42.632 1.00 8.72 362 GLU A N 1
ATOM 2808 C CA . GLU A 1 362 ? 34.288 16.598 43.589 1.00 9.20 362 GLU A CA 1
ATOM 2809 C C . GLU A 1 362 ? 32.831 16.822 43.223 1.00 8.78 362 GLU A C 1
ATOM 2810 O O . GLU A 1 362 ? 31.987 15.970 43.501 1.00 8.36 362 GLU A O 1
ATOM 2816 N N . SER A 1 363 ? 32.524 17.969 42.620 1.00 6.55 363 SER A N 1
ATOM 2817 C CA . SER A 1 363 ? 31.133 18.259 42.300 1.00 7.19 363 SER A CA 1
ATOM 2818 C C . SER A 1 363 ? 30.579 17.256 41.282 1.00 7.96 363 SER A C 1
ATOM 2819 O O . SER A 1 363 ? 29.458 16.754 41.440 1.00 10.72 363 SER A O 1
ATOM 2822 N N . PHE A 1 364 ? 31.368 16.948 40.256 1.00 9.44 364 PHE A N 1
ATOM 2823 C CA . PHE A 1 364 ? 30.955 15.957 39.265 1.00 8.52 364 PHE A CA 1
ATOM 2824 C C . PHE A 1 364 ? 30.852 14.571 39.908 1.00 10.20 364 PHE A C 1
ATOM 2825 O O . PHE A 1 364 ? 29.891 13.842 39.679 1.00 11.72 364 PHE A O 1
ATOM 2833 N N . THR A 1 365 ? 31.837 14.225 40.728 1.00 7.96 365 THR A N 1
ATOM 2834 C CA . THR A 1 365 ? 31.860 12.917 41.370 1.00 10.00 365 THR A CA 1
ATOM 2835 C C . THR A 1 365 ? 30.657 12.682 42.272 1.00 10.76 365 THR A C 1
ATOM 2836 O O . THR A 1 365 ? 30.039 11.615 42.238 1.00 12.82 365 THR A O 1
ATOM 2840 N N . ARG A 1 366 ? 30.326 13.683 43.082 1.00 8.80 366 ARG A N 1
ATOM 2841 C CA . ARG A 1 366 ? 29.279 13.537 44.079 1.00 9.09 366 ARG A CA 1
ATOM 2842 C C . ARG A 1 366 ? 27.880 13.878 43.578 1.00 9.59 366 ARG A C 1
ATOM 2843 O O . ARG A 1 366 ? 26.893 13.336 44.075 1.00 13.75 366 ARG A O 1
ATOM 2851 N N . TYR A 1 367 ? 27.792 14.785 42.609 1.00 9.46 367 TYR A N 1
ATOM 2852 C CA . TYR A 1 367 ? 26.503 15.364 42.241 1.00 10.32 367 TYR A CA 1
ATOM 2853 C C . TYR A 1 367 ? 26.231 15.358 40.740 1.00 8.72 367 TYR A C 1
ATOM 2854 O O . TYR A 1 367 ? 25.200 15.857 40.292 1.00 9.70 367 TYR A O 1
ATOM 2863 N N . GLY A 1 368 ? 27.150 14.801 39.963 1.00 7.43 368 GLY A N 1
ATOM 2864 C CA . GLY A 1 368 ? 26.981 14.745 38.524 1.00 9.74 368 GLY A CA 1
ATOM 2865 C C . GLY A 1 368 ? 25.964 13.698 38.115 1.00 11.24 368 GLY A C 1
ATOM 2866 O O . GLY A 1 368 ? 25.897 12.624 38.723 1.00 14.14 368 GLY A O 1
ATOM 2867 N N . LYS A 1 369 ? 25.176 14.011 37.088 1.00 10.34 369 LYS A N 1
ATOM 2868 C CA . LYS A 1 369 ? 24.145 13.111 36.569 1.00 9.56 369 LYS A CA 1
ATOM 2869 C C . LYS A 1 369 ? 24.383 12.787 35.100 1.00 9.47 369 LYS A C 1
ATOM 2870 O O . LYS A 1 369 ? 24.836 13.637 34.328 1.00 11.23 369 LYS A O 1
ATOM 2876 N N . ALA A 1 370 ? 24.055 11.558 34.706 1.00 12.38 370 ALA A N 1
ATOM 2877 C CA . ALA A 1 370 ? 24.240 11.128 33.329 1.00 11.41 370 ALA A CA 1
ATOM 2878 C C . ALA A 1 370 ? 23.327 11.922 32.406 1.00 10.82 370 ALA A C 1
ATOM 2879 O O . ALA A 1 370 ? 22.140 12.082 32.692 1.00 10.93 370 ALA A O 1
ATOM 2881 N N . VAL A 1 371 ? 23.883 12.414 31.302 1.00 8.83 371 VAL A N 1
ATOM 2882 C CA . VAL A 1 371 ? 23.115 13.241 30.375 1.00 7.26 371 VAL A CA 1
ATOM 2883 C C . VAL A 1 371 ? 22.256 12.405 29.430 1.00 10.92 371 VAL A C 1
ATOM 2884 O O . VAL A 1 371 ? 21.227 12.874 28.940 1.00 11.12 371 VAL A O 1
ATOM 2888 N N . LYS A 1 372 ? 22.671 11.166 29.184 1.00 15.57 372 LYS A N 1
ATOM 2889 C CA . LYS A 1 372 ? 21.894 10.248 28.353 1.00 21.07 372 LYS A CA 1
ATOM 2890 C C . LYS A 1 372 ? 21.545 8.981 29.126 1.00 30.83 372 LYS A C 1
ATOM 2891 O O . LYS A 1 372 ? 20.596 8.272 28.784 1.00 39.29 372 LYS A O 1
ATOM 2898 N N . MET B 1 1 ? 49.260 46.897 30.194 1.00 9.77 1 MET B N 1
ATOM 2899 C CA . MET B 1 1 ? 50.606 47.407 30.479 1.00 9.04 1 MET B CA 1
ATOM 2900 C C . MET B 1 1 ? 50.520 48.887 30.821 1.00 11.48 1 MET B C 1
ATOM 2901 O O . MET B 1 1 ? 49.612 49.581 30.359 1.00 10.64 1 MET B O 1
ATOM 2906 N N . LYS B 1 2 ? 51.467 49.376 31.617 1.00 9.87 2 LYS B N 1
ATOM 2907 C CA . LYS B 1 2 ? 51.418 50.759 32.073 1.00 7.66 2 LYS B CA 1
ATOM 2908 C C . LYS B 1 2 ? 51.634 51.762 30.944 1.00 8.39 2 LYS B C 1
ATOM 2909 O O . LYS B 1 2 ? 52.502 51.586 30.084 1.00 8.58 2 LYS B O 1
ATOM 2915 N N . ILE B 1 3 ? 50.831 52.820 30.964 1.00 7.12 3 ILE B N 1
ATOM 2916 C CA . ILE B 1 3 ? 50.995 53.935 30.048 1.00 5.54 3 ILE B CA 1
ATOM 2917 C C . ILE B 1 3 ? 52.217 54.754 30.461 1.00 6.81 3 ILE B C 1
ATOM 2918 O O . ILE B 1 3 ? 52.324 55.192 31.611 1.00 7.48 3 ILE B O 1
ATOM 2923 N N . THR B 1 4 ? 53.140 54.949 29.521 1.00 7.23 4 THR B N 1
ATOM 2924 C CA . THR B 1 4 ? 54.368 55.692 29.785 1.00 7.87 4 THR B CA 1
ATOM 2925 C C . THR B 1 4 ? 54.437 57.049 29.086 1.00 8.40 4 THR B C 1
ATOM 2926 O O . THR B 1 4 ? 55.246 57.905 29.461 1.00 10.13 4 THR B O 1
ATOM 2930 N N . ALA B 1 5 ? 53.611 57.252 28.064 1.00 7.65 5 ALA B N 1
ATOM 2931 C CA . ALA B 1 5 ? 53.580 58.537 27.374 1.00 6.65 5 ALA B CA 1
ATOM 2932 C C . ALA B 1 5 ? 52.249 58.757 26.684 1.00 6.81 5 ALA B C 1
ATOM 2933 O O . ALA B 1 5 ? 51.612 57.810 26.218 1.00 8.32 5 ALA B O 1
ATOM 2935 N N . VAL B 1 6 ? 51.833 60.017 26.645 1.00 5.25 6 VAL B N 1
ATOM 2936 C CA . VAL B 1 6 ? 50.635 60.437 25.935 1.00 7.56 6 VAL B CA 1
ATOM 2937 C C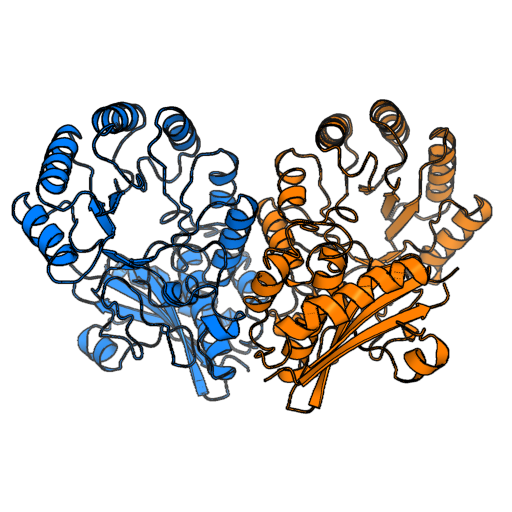 . VAL B 1 6 ? 51.010 61.693 25.163 1.00 9.18 6 VAL B C 1
ATOM 2938 O O . VAL B 1 6 ? 51.398 62.705 25.753 1.00 13.18 6 VAL B O 1
ATOM 2942 N N . GLU B 1 7 ? 50.936 61.620 23.841 1.00 8.83 7 GLU B N 1
ATOM 2943 C CA . GLU B 1 7 ? 51.390 62.719 23.004 1.00 7.18 7 GLU B CA 1
ATOM 2944 C C . GLU B 1 7 ? 50.311 63.060 21.990 1.00 8.54 7 GLU B C 1
ATOM 2945 O O . GLU B 1 7 ? 49.985 62.244 21.133 1.00 12.56 7 GLU B O 1
ATOM 2951 N N . PRO B 1 8 ? 49.751 64.271 22.079 1.00 6.22 8 PRO B N 1
ATOM 2952 C CA . PRO B 1 8 ? 48.765 64.673 21.078 1.00 5.31 8 PRO B CA 1
ATOM 2953 C C . PRO B 1 8 ? 49.414 64.961 19.731 1.00 7.96 8 PRO B C 1
ATOM 2954 O O . PRO B 1 8 ? 50.625 65.233 19.648 1.00 8.91 8 PRO B O 1
ATOM 2958 N N . PHE B 1 9 ? 48.613 64.887 18.677 1.00 5.62 9 PHE B N 1
ATOM 2959 C CA . PHE B 1 9 ? 49.084 65.218 17.344 1.00 5.30 9 PHE B CA 1
ATOM 2960 C C . PHE B 1 9 ? 47.966 65.824 16.512 1.00 7.46 9 PHE B C 1
ATOM 2961 O O . PHE B 1 9 ? 46.774 65.616 16.782 1.00 6.77 9 PHE B O 1
ATOM 2969 N N . ILE B 1 10 ? 48.367 66.588 15.504 1.00 6.56 10 ILE B N 1
ATOM 2970 C CA . ILE B 1 10 ? 47.455 67.193 14.556 1.00 6.80 10 ILE B CA 1
ATOM 2971 C C . ILE B 1 10 ? 47.996 66.934 13.161 1.00 8.56 10 ILE B C 1
ATOM 2972 O O . ILE B 1 10 ? 49.131 67.307 12.864 1.00 8.25 10 ILE B O 1
ATOM 2977 N N . LEU B 1 11 ? 47.200 66.282 12.317 1.00 8.58 11 LEU B N 1
ATOM 2978 C CA . LEU B 1 11 ? 47.502 66.173 10.893 1.00 5.66 11 LEU B CA 1
ATOM 2979 C C . LEU B 1 11 ? 46.477 66.980 10.118 1.00 8.81 11 LEU B C 1
ATOM 2980 O O . LEU B 1 11 ? 45.276 66.911 10.397 1.00 8.15 11 LEU B O 1
ATOM 2985 N N . HIS B 1 12 ? 46.951 67.752 9.148 1.00 8.19 12 HIS B N 1
ATOM 2986 C CA . HIS B 1 12 ? 46.059 68.400 8.202 1.00 8.78 12 HIS B CA 1
ATOM 2987 C C . HIS B 1 12 ? 46.253 67.727 6.857 1.00 9.87 12 HIS B C 1
ATOM 2988 O O . HIS B 1 12 ? 47.266 67.943 6.184 1.00 10.70 12 HIS B O 1
ATOM 2995 N N . LEU B 1 13 ? 45.295 66.885 6.486 1.00 10.38 13 LEU B N 1
ATOM 2996 C CA . LEU B 1 13 ? 45.431 66.068 5.287 1.00 11.39 13 LEU B CA 1
ATOM 2997 C C . LEU B 1 13 ? 44.584 66.631 4.140 1.00 12.72 13 LEU B C 1
ATOM 2998 O O . LEU B 1 13 ? 43.455 67.057 4.341 1.00 15.53 13 LEU B O 1
ATOM 3003 N N . PRO B 1 14 ? 45.141 66.643 2.919 1.00 16.11 14 PRO B N 1
ATOM 3004 C CA . PRO B 1 14 ? 44.440 67.148 1.725 1.00 20.48 14 PRO B CA 1
ATOM 3005 C C . PRO B 1 14 ? 43.168 66.364 1.365 1.00 24.67 14 PRO B C 1
ATOM 3006 O O . PRO B 1 14 ? 43.062 65.182 1.683 1.00 28.36 14 PRO B O 1
ATOM 3010 N N . LEU B 1 15 ? 42.213 67.018 0.706 1.00 23.84 15 LEU B N 1
ATOM 3011 C CA . LEU B 1 15 ? 40.983 66.340 0.295 1.00 28.92 15 LEU B CA 1
ATOM 3012 C C . LEU B 1 15 ? 41.162 65.609 -1.035 1.00 36.12 15 LEU B C 1
ATOM 3013 O O . LEU B 1 15 ? 41.736 64.517 -1.080 1.00 40.05 15 LEU B O 1
ATOM 3018 N N . THR B 1 28 ? 39.601 72.830 3.058 1.00 26.76 28 THR B N 1
ATOM 3019 C CA . THR B 1 28 ? 40.785 72.576 2.241 1.00 29.17 28 THR B CA 1
ATOM 3020 C C . THR B 1 28 ? 41.568 71.360 2.736 1.00 25.76 28 THR B C 1
ATOM 3021 O O . THR B 1 28 ? 42.284 70.711 1.970 1.00 22.67 28 THR B O 1
ATOM 3025 N N . HIS B 1 29 ? 41.445 71.069 4.026 1.00 20.08 29 HIS B N 1
ATOM 3026 C CA . HIS B 1 29 ? 42.062 69.881 4.603 1.00 16.92 29 HIS B CA 1
ATOM 3027 C C . HIS B 1 29 ? 41.101 69.198 5.566 1.00 16.60 29 HIS B C 1
ATOM 3028 O O . HIS B 1 29 ? 40.163 69.818 6.081 1.00 18.42 29 HIS B O 1
ATOM 3035 N N . TRP B 1 30 ? 41.324 67.912 5.803 1.00 10.41 30 TRP B N 1
ATOM 3036 C CA . TRP B 1 30 ? 40.611 67.233 6.872 1.00 11.12 30 TRP B CA 1
ATOM 3037 C C . TRP B 1 30 ? 41.547 67.146 8.067 1.00 9.28 30 TRP B C 1
ATOM 3038 O O . TRP B 1 30 ? 42.729 66.835 7.920 1.00 10.28 30 TRP B O 1
ATOM 3049 N N . GLY B 1 31 ? 41.027 67.460 9.246 1.00 8.12 31 GLY B N 1
ATOM 3050 C CA . GLY B 1 31 ? 41.850 67.446 10.438 1.00 8.94 31 GLY B CA 1
ATOM 3051 C C . GLY B 1 31 ? 41.753 66.121 11.156 1.00 7.90 31 GLY B C 1
ATOM 3052 O O . GLY B 1 31 ? 40.670 65.672 11.522 1.00 10.10 31 GLY B O 1
ATOM 3053 N N . VAL B 1 32 ? 42.903 65.480 11.328 1.00 7.32 32 VAL B N 1
ATOM 3054 C CA . VAL B 1 32 ? 42.990 64.259 12.107 1.00 7.88 32 VAL B CA 1
ATOM 3055 C C . VAL B 1 32 ? 43.696 64.665 13.390 1.00 8.47 32 VAL B C 1
ATOM 3056 O O . VAL B 1 32 ? 44.902 64.921 13.389 1.00 8.02 32 VAL B O 1
ATOM 3060 N N . VAL B 1 33 ? 42.930 64.767 14.474 1.00 4.34 33 VAL B N 1
ATOM 3061 C CA . VAL B 1 33 ? 43.431 65.371 15.698 1.00 6.24 33 VAL B CA 1
ATOM 3062 C C . VAL B 1 33 ? 43.287 64.351 16.803 1.00 7.15 33 VAL B C 1
ATOM 3063 O O . VAL B 1 33 ? 42.188 63.902 17.106 1.00 6.15 33 VAL B O 1
ATOM 3067 N N . GLY B 1 34 ? 44.391 63.962 17.420 1.00 5.27 34 GLY B N 1
ATOM 3068 C CA . GLY B 1 34 ? 44.288 62.874 18.363 1.00 6.85 34 GLY B CA 1
ATOM 3069 C C . GLY B 1 34 ? 45.454 62.674 19.290 1.00 6.11 34 GLY B C 1
ATOM 3070 O O . GLY B 1 34 ? 46.191 63.608 19.595 1.00 5.93 34 GLY B O 1
ATOM 3071 N N . ALA B 1 35 ? 45.579 61.428 19.739 1.00 6.13 35 ALA B N 1
ATOM 3072 C CA . ALA B 1 35 ? 46.510 61.034 20.775 1.00 8.89 35 ALA B CA 1
ATOM 3073 C C . ALA B 1 35 ? 47.295 59.809 20.350 1.00 8.75 35 ALA B C 1
ATOM 3074 O O . ALA B 1 35 ? 46.736 58.860 19.784 1.00 6.67 35 ALA B O 1
ATOM 3076 N N . LYS B 1 36 ? 48.593 59.832 20.639 1.00 7.50 36 LYS B N 1
ATOM 3077 C CA . LYS B 1 36 ? 49.429 58.644 20.558 1.00 5.56 36 LYS B CA 1
ATOM 3078 C C . LYS B 1 36 ? 49.773 58.275 21.988 1.00 5.86 36 LYS B C 1
ATOM 3079 O O . LYS B 1 36 ? 50.354 59.082 22.726 1.00 6.59 36 LYS B O 1
ATOM 3085 N N . ILE B 1 37 ? 49.378 57.071 22.384 1.00 4.98 37 ILE B N 1
ATOM 3086 C CA . ILE B 1 37 ? 49.603 56.580 23.735 1.00 4.85 37 ILE B CA 1
ATOM 3087 C C . ILE B 1 37 ? 50.584 55.417 23.699 1.00 4.68 37 ILE B C 1
ATOM 3088 O O . ILE B 1 37 ? 50.356 54.414 23.011 1.00 7.13 37 ILE B O 1
ATOM 3093 N N . THR B 1 38 ? 51.687 55.563 24.425 1.00 6.21 38 THR B N 1
ATOM 3094 C CA . THR B 1 38 ? 52.717 54.531 24.496 1.00 7.60 38 THR B CA 1
ATOM 3095 C C . THR B 1 38 ? 52.661 53.753 25.807 1.00 6.26 38 THR B C 1
ATOM 3096 O O . THR B 1 38 ? 52.479 54.338 26.872 1.00 7.25 38 THR B O 1
ATOM 3100 N N . THR B 1 39 ? 52.810 52.434 25.722 1.00 6.56 39 THR B N 1
ATOM 3101 C CA . THR B 1 39 ? 52.869 51.594 26.914 1.00 6.07 39 THR B CA 1
ATOM 3102 C C . THR B 1 39 ? 54.287 51.078 27.177 1.00 8.87 39 THR B C 1
ATOM 3103 O O . THR B 1 39 ? 55.181 51.240 26.339 1.00 9.99 39 THR B O 1
ATOM 3107 N N . SER B 1 40 ? 54.487 50.471 28.344 1.00 7.46 40 SER B N 1
ATOM 3108 C CA . SER B 1 40 ? 55.833 50.087 28.780 1.00 8.87 40 SER B CA 1
ATOM 3109 C C . SER B 1 40 ? 56.487 49.031 27.894 1.00 12.34 40 SER B C 1
ATOM 3110 O O . SER B 1 40 ? 57.710 48.877 27.915 1.00 14.61 40 SER B O 1
ATOM 3113 N N . ASP B 1 41 ? 55.678 48.308 27.127 1.00 10.66 41 ASP B N 1
ATOM 3114 C CA . ASP B 1 41 ? 56.181 47.276 26.222 1.00 10.08 41 ASP B CA 1
ATOM 3115 C C . ASP B 1 41 ? 56.551 47.826 24.845 1.00 11.11 41 ASP B C 1
ATOM 3116 O O . ASP B 1 41 ? 56.968 47.073 23.962 1.00 14.73 41 ASP B O 1
ATOM 3121 N N . GLY B 1 42 ? 56.383 49.131 24.657 1.00 9.95 42 GLY B N 1
ATOM 3122 C CA . GLY B 1 42 ? 56.743 49.769 23.405 1.00 10.76 42 GLY B CA 1
ATOM 3123 C C . GLY B 1 42 ? 55.606 49.867 22.405 1.00 8.52 42 GLY B C 1
ATOM 3124 O O . GLY B 1 42 ? 55.750 50.500 21.360 1.00 12.19 42 GLY B O 1
ATOM 3125 N N . ILE B 1 43 ? 54.477 49.239 22.713 1.00 8.46 43 ILE B N 1
ATOM 3126 C CA . ILE B 1 43 ? 53.296 49.364 21.861 1.00 7.62 43 ILE B CA 1
ATOM 3127 C C . ILE B 1 43 ? 52.788 50.807 21.865 1.00 6.77 43 ILE B C 1
ATOM 3128 O O . ILE B 1 43 ? 52.787 51.478 22.899 1.00 9.56 43 ILE B O 1
ATOM 3133 N N . GLU B 1 44 ? 52.389 51.288 20.695 1.00 7.25 44 GLU B N 1
ATOM 3134 C CA . GLU B 1 44 ? 51.886 52.647 20.547 1.00 9.04 44 GLU B CA 1
ATOM 3135 C C . GLU B 1 44 ? 50.489 52.586 19.970 1.00 8.95 44 GLU B C 1
ATOM 3136 O O . GLU B 1 44 ? 50.278 51.986 18.919 1.00 10.66 44 GLU B O 1
ATOM 3142 N N . GLY B 1 45 ? 49.538 53.190 20.669 1.00 5.52 45 GLY B N 1
ATOM 3143 C CA . GLY B 1 45 ? 48.164 53.249 20.204 1.00 7.14 45 GLY B CA 1
ATOM 3144 C C . GLY B 1 45 ? 47.798 54.631 19.690 1.00 7.05 45 GLY B C 1
ATOM 3145 O O . GLY B 1 45 ? 48.277 55.652 20.198 1.00 6.46 45 GLY B O 1
ATOM 3146 N N . TYR B 1 46 ? 46.944 54.658 18.670 1.00 4.67 46 TYR B N 1
ATOM 3147 C CA . TYR B 1 46 ? 46.502 55.910 18.072 1.00 3.82 46 TYR B CA 1
ATOM 3148 C C . TYR B 1 46 ? 44.997 56.006 18.068 1.00 4.38 46 TYR B C 1
ATOM 3149 O O . TYR B 1 46 ? 44.298 55.032 17.774 1.00 5.23 46 TYR B O 1
ATOM 3158 N N . GLY B 1 47 ? 44.498 57.193 18.392 1.00 4.40 47 GLY B N 1
ATOM 3159 C CA . GLY B 1 47 ? 43.079 57.480 18.288 1.00 3.97 47 GLY B CA 1
ATOM 3160 C C . GLY B 1 47 ? 42.915 58.936 17.933 1.00 5.10 47 GLY B C 1
ATOM 3161 O O . GLY B 1 47 ? 43.779 59.754 18.247 1.00 5.40 47 GLY B O 1
ATOM 3162 N N . PHE B 1 48 ? 41.804 59.283 17.297 1.00 5.19 48 PHE B N 1
ATOM 3163 C CA . PHE B 1 48 ? 41.626 60.655 16.836 1.00 5.02 48 PHE B CA 1
ATOM 3164 C C . PHE B 1 48 ? 40.172 61.013 16.599 1.00 6.22 48 PHE B C 1
ATOM 3165 O O . PHE B 1 48 ? 39.313 60.147 16.410 1.00 6.35 48 PHE B O 1
ATOM 3173 N N . THR B 1 49 ? 39.905 62.306 16.653 1.00 5.06 49 THR B N 1
ATOM 3174 C CA . THR B 1 49 ? 38.630 62.838 16.230 1.00 5.95 49 THR B CA 1
ATOM 3175 C C . THR B 1 49 ? 38.860 63.502 14.869 1.00 8.45 49 THR B C 1
ATOM 3176 O O . THR B 1 49 ? 39.987 63.498 14.349 1.00 10.61 49 THR B O 1
ATOM 3180 N N . GLY B 1 50 ? 37.803 64.037 14.271 1.00 7.47 50 GLY B N 1
ATOM 3181 C CA . GLY B 1 50 ? 37.924 64.684 12.979 1.00 8.29 50 GLY B CA 1
ATOM 3182 C C . GLY B 1 50 ? 37.511 66.139 13.056 1.00 8.22 50 GLY B C 1
ATOM 3183 O O . GLY B 1 50 ? 36.544 66.478 13.743 1.00 13.27 50 GLY B O 1
ATOM 3184 N N . THR B 1 51 ? 38.241 67.005 12.363 1.00 8.11 51 THR B N 1
ATOM 3185 C CA . THR B 1 51 ? 37.949 68.440 12.405 1.00 7.58 51 THR B CA 1
ATOM 3186 C C . THR B 1 51 ? 38.088 69.102 11.043 1.00 10.64 51 THR B C 1
ATOM 3187 O O . THR B 1 51 ? 38.548 68.483 10.082 1.00 9.42 51 THR B O 1
ATOM 3191 N N . HIS B 1 52 ? 37.711 70.379 10.986 1.00 11.31 52 HIS B N 1
ATOM 3192 C CA . HIS B 1 52 ? 37.876 71.208 9.788 1.00 8.71 52 HIS B CA 1
ATOM 3193 C C . HIS B 1 52 ? 39.305 71.689 9.562 1.00 11.67 52 HIS B C 1
ATOM 3194 O O . HIS B 1 52 ? 39.570 72.455 8.631 1.00 11.13 52 HIS B O 1
ATOM 3201 N N . ALA B 1 53 ? 40.221 71.253 10.420 1.00 8.58 53 ALA B N 1
ATOM 3202 C CA . ALA B 1 53 ? 41.642 71.514 10.232 1.00 9.21 53 ALA B CA 1
ATOM 3203 C C . ALA B 1 53 ? 41.996 72.988 10.348 1.00 12.36 53 ALA B C 1
ATOM 3204 O O . ALA B 1 53 ? 42.873 73.485 9.643 1.00 12.12 53 ALA B O 1
ATOM 3206 N N . HIS B 1 54 ? 41.302 73.687 11.237 1.00 12.05 54 HIS B N 1
ATOM 3207 C CA . HIS B 1 54 ? 41.723 75.026 11.628 1.00 10.08 54 HIS B CA 1
ATOM 3208 C C . HIS B 1 54 ? 42.619 74.896 12.851 1.00 9.27 54 HIS B C 1
ATOM 3209 O O . HIS B 1 54 ? 42.176 74.423 13.902 1.00 10.71 54 HIS B O 1
ATOM 3216 N N . LEU B 1 55 ? 43.880 75.295 12.719 1.00 11.79 55 LEU B N 1
ATOM 3217 C CA . LEU B 1 55 ? 44.862 75.028 13.773 1.00 9.44 55 LEU B CA 1
ATOM 3218 C C . LEU B 1 55 ? 44.457 75.512 15.174 1.00 10.72 55 LEU B C 1
ATOM 3219 O O . LEU B 1 55 ? 44.595 74.768 16.135 1.00 9.90 55 LEU B O 1
ATOM 3224 N N . PRO B 1 56 ? 43.962 76.757 15.294 1.00 9.32 56 PRO B N 1
ATOM 3225 C CA . PRO B 1 56 ? 43.671 77.271 16.639 1.00 9.22 56 PRO B CA 1
ATOM 3226 C C . PRO B 1 56 ? 42.609 76.458 17.392 1.00 10.93 56 PRO B C 1
ATOM 3227 O O . PRO B 1 56 ? 42.749 76.240 18.602 1.00 11.13 56 PRO B O 1
ATOM 3231 N N . SER B 1 57 ? 41.571 75.997 16.699 1.00 8.17 57 SER B N 1
ATOM 3232 C CA . SER B 1 57 ? 40.565 75.148 17.335 1.00 8.39 57 SER B CA 1
ATOM 3233 C C . SER B 1 57 ? 41.029 73.691 17.515 1.00 8.68 57 SER B C 1
ATOM 3234 O O . SER B 1 57 ? 40.697 73.045 18.510 1.00 7.85 57 SER B O 1
ATOM 3237 N N . ASP B 1 58 ? 41.808 73.174 16.565 1.00 7.21 58 ASP B N 1
ATOM 3238 C CA . ASP B 1 58 ? 42.394 71.845 16.732 1.00 6.57 58 ASP B CA 1
ATOM 3239 C C . ASP B 1 58 ? 43.193 71.794 18.023 1.00 8.17 58 ASP B C 1
ATOM 3240 O O . ASP B 1 58 ? 43.170 70.802 18.752 1.00 6.72 58 ASP B O 1
ATOM 3245 N N . ARG B 1 59 ? 43.905 72.879 18.300 1.00 7.21 59 ARG B N 1
ATOM 3246 C CA . ARG B 1 59 ? 44.763 72.926 19.466 1.00 6.07 59 ARG B CA 1
ATOM 3247 C C . ARG B 1 59 ? 43.991 72.905 20.779 1.00 5.62 59 ARG B C 1
ATOM 3248 O O . ARG B 1 59 ? 44.557 72.563 21.814 1.00 7.17 59 ARG B O 1
ATOM 3256 N N . LEU B 1 60 ? 42.712 73.261 20.758 1.00 4.65 60 LEU B N 1
ATOM 3257 C CA . LEU B 1 60 ? 41.923 73.153 21.987 1.00 6.75 60 LEU B CA 1
ATOM 3258 C C . LEU B 1 60 ? 41.796 71.677 22.367 1.00 7.44 60 LEU B C 1
ATOM 3259 O O . LEU B 1 60 ? 41.882 71.308 23.547 1.00 6.32 60 LEU B O 1
ATOM 3264 N N . ILE B 1 61 ? 41.615 70.831 21.356 1.00 5.96 61 ILE B N 1
ATOM 3265 C CA . ILE B 1 61 ? 41.495 69.399 21.586 1.00 5.49 61 ILE B CA 1
ATOM 3266 C C . ILE B 1 61 ? 42.814 68.788 22.053 1.00 4.97 61 ILE B C 1
ATOM 3267 O O . ILE B 1 61 ? 42.845 68.035 23.033 1.00 4.51 61 ILE B O 1
ATOM 3272 N N . THR B 1 62 ? 43.910 69.107 21.365 1.00 5.91 62 THR B N 1
ATOM 3273 C CA . THR B 1 62 ? 45.203 68.576 21.784 1.00 5.15 62 THR B CA 1
ATOM 3274 C C . THR B 1 62 ? 45.611 69.102 23.155 1.00 7.35 62 THR B C 1
ATOM 3275 O O . THR B 1 62 ? 46.199 68.366 23.937 1.00 6.90 62 THR B O 1
ATOM 3279 N N . SER B 1 63 ? 45.283 70.354 23.466 1.00 5.64 63 SER B N 1
ATOM 3280 C CA . SER B 1 63 ? 45.604 70.881 24.795 1.00 5.52 63 SER B CA 1
ATOM 3281 C C . SER B 1 63 ? 44.822 70.138 25.879 1.00 4.89 63 SER B C 1
ATOM 3282 O O . SER B 1 63 ? 45.338 69.872 26.961 1.00 6.83 63 SER B O 1
ATOM 3285 N N . CYS B 1 64 ? 43.578 69.776 25.586 1.00 4.40 64 CYS B N 1
ATOM 3286 C CA . CYS B 1 64 ? 42.833 68.967 26.542 1.00 5.82 64 CYS B CA 1
ATOM 3287 C C . CYS B 1 64 ? 43.550 67.633 26.754 1.00 5.88 64 CYS B C 1
ATOM 3288 O O . CYS B 1 64 ? 43.741 67.189 27.881 1.00 7.32 64 CYS B O 1
ATOM 3291 N N . ILE B 1 65 ? 43.996 67.017 25.666 1.00 4.73 65 ILE B N 1
ATOM 3292 C CA . ILE B 1 65 ? 44.671 65.730 25.766 1.00 5.32 65 ILE B CA 1
ATOM 3293 C C . ILE B 1 65 ? 45.955 65.820 26.595 1.00 7.00 65 ILE B C 1
ATOM 3294 O O . ILE B 1 65 ? 46.147 65.041 27.523 1.00 8.55 65 ILE B O 1
ATOM 3299 N N . SER B 1 66 ? 46.817 66.784 26.282 1.00 6.59 66 SER B N 1
ATOM 3300 C CA . SER B 1 66 ? 48.107 66.894 26.972 1.00 7.97 66 SER B CA 1
ATOM 3301 C C . SER B 1 66 ? 48.000 67.452 28.387 1.00 7.05 66 SER B C 1
ATOM 3302 O O . SER B 1 66 ? 48.703 67.007 29.298 1.00 9.14 66 SER B O 1
ATOM 3305 N N . ASP B 1 67 ? 47.128 68.434 28.569 1.00 6.55 67 ASP B N 1
ATOM 3306 C CA . ASP B 1 67 ? 47.148 69.223 29.798 1.00 7.85 67 ASP B CA 1
ATOM 3307 C C . ASP B 1 67 ? 46.189 68.682 30.838 1.00 9.92 67 ASP B C 1
ATOM 3308 O O . ASP B 1 67 ? 46.396 68.869 32.037 1.00 9.54 67 ASP B O 1
ATOM 3313 N N . CYS B 1 68 ? 45.123 68.035 30.379 1.00 9.14 68 CYS B N 1
ATOM 3314 C CA . CYS B 1 68 ? 44.089 67.547 31.282 1.00 7.98 68 CYS B CA 1
ATOM 3315 C C . CYS B 1 68 ? 44.048 66.030 31.376 1.00 8.11 68 CYS B C 1
ATOM 3316 O O . CYS B 1 68 ? 43.971 65.474 32.477 1.00 10.39 68 CYS B O 1
ATOM 3319 N N . TYR B 1 69 ? 44.081 65.348 30.237 1.00 8.51 69 TYR B N 1
ATOM 3320 C CA . TYR B 1 69 ? 43.975 63.893 30.266 1.00 6.04 69 TYR B CA 1
ATOM 3321 C C . TYR B 1 69 ? 45.287 63.155 30.531 1.00 8.49 69 TYR B C 1
ATOM 3322 O O . TYR B 1 69 ? 45.294 62.156 31.253 1.00 8.97 69 TYR B O 1
ATOM 3331 N N . ALA B 1 70 ? 46.394 63.627 29.965 1.00 6.70 70 ALA B N 1
ATOM 3332 C CA . ALA B 1 70 ? 47.657 62.917 30.148 1.00 6.75 70 ALA B CA 1
ATOM 3333 C C . ALA B 1 70 ? 48.004 62.657 31.625 1.00 9.03 70 ALA B C 1
ATOM 3334 O O . ALA B 1 70 ? 48.416 61.552 31.974 1.00 8.88 70 ALA B O 1
ATOM 3336 N N . PRO B 1 71 ? 47.837 63.661 32.501 1.00 8.73 71 PRO B N 1
ATOM 3337 C CA . PRO B 1 71 ? 48.133 63.380 33.915 1.00 9.42 71 PRO B CA 1
ATOM 3338 C C . PRO B 1 71 ? 47.262 62.285 34.529 1.00 10.10 71 PRO B C 1
ATOM 3339 O O . PRO B 1 71 ? 47.682 61.647 35.496 1.00 10.42 71 PRO B O 1
ATOM 3343 N N . LEU B 1 72 ? 46.066 62.080 33.982 1.00 6.78 72 LEU B N 1
ATOM 3344 C CA . LEU B 1 72 ? 45.142 61.069 34.481 1.00 8.07 72 LEU B CA 1
ATOM 3345 C C . LEU B 1 72 ? 45.440 59.697 33.884 1.00 7.88 72 LEU B C 1
ATOM 3346 O O . LEU B 1 72 ? 44.902 58.694 34.344 1.00 11.03 72 LEU B O 1
ATOM 3351 N N . LEU B 1 73 ? 46.291 59.663 32.860 1.00 6.52 73 LEU B N 1
ATOM 3352 C CA . LEU B 1 73 ? 46.601 58.425 32.152 1.00 5.81 73 LEU B CA 1
ATOM 3353 C C . LEU B 1 73 ? 47.972 57.859 32.497 1.00 7.80 73 LEU B C 1
ATOM 3354 O O . LEU B 1 73 ? 48.133 56.648 32.552 1.00 7.20 73 LEU B O 1
ATOM 3359 N N . LEU B 1 74 ? 48.963 58.724 32.699 1.00 8.46 74 LEU B N 1
ATOM 3360 C CA . LEU B 1 74 ? 50.322 58.237 32.922 1.00 7.79 74 LEU B CA 1
ATOM 3361 C C . LEU B 1 74 ? 50.349 57.312 34.131 1.00 7.23 74 LEU B C 1
ATOM 3362 O O . LEU B 1 74 ? 49.811 57.638 35.189 1.00 9.92 74 LEU B O 1
ATOM 3367 N N . GLY B 1 75 ? 50.969 56.148 33.958 1.00 6.02 75 GLY B N 1
ATOM 3368 C CA . GLY B 1 75 ? 51.106 55.190 35.039 1.00 6.84 75 GLY B CA 1
ATOM 3369 C C . GLY B 1 75 ? 49.952 54.211 35.174 1.00 9.75 75 GLY B C 1
ATOM 3370 O O . GLY B 1 75 ? 50.065 53.231 35.910 1.00 11.35 75 GLY B O 1
ATOM 3371 N N . GLU B 1 76 ? 48.846 54.472 34.477 1.00 7.01 76 GLU B N 1
ATOM 3372 C CA . GLU B 1 76 ? 47.685 53.588 34.537 1.00 6.46 76 GLU B CA 1
ATOM 3373 C C . GLU B 1 76 ? 47.860 52.402 33.599 1.00 6.10 76 GLU B C 1
ATOM 3374 O O . GLU B 1 76 ? 48.569 52.492 32.595 1.00 8.37 76 GLU B O 1
ATOM 3380 N N . ASP B 1 77 ? 47.219 51.288 33.936 1.00 6.71 77 ASP B N 1
ATOM 3381 C CA . ASP B 1 77 ? 47.189 50.123 33.061 1.00 5.77 77 ASP B CA 1
ATOM 3382 C C . ASP B 1 77 ? 46.282 50.400 31.857 1.00 6.66 77 ASP B C 1
ATOM 3383 O O . ASP B 1 77 ? 45.071 50.581 32.009 1.00 6.95 77 ASP B O 1
ATOM 3388 N N . ALA B 1 78 ? 46.873 50.453 30.666 1.00 7.64 78 ALA B N 1
ATOM 3389 C CA . ALA B 1 78 ? 46.116 50.762 29.453 1.00 7.13 78 ALA B CA 1
ATOM 3390 C C . ALA B 1 78 ? 45.046 49.706 29.177 1.00 7.54 78 ALA B C 1
ATOM 3391 O O . ALA B 1 78 ? 44.066 49.973 28.486 1.00 7.74 78 ALA B O 1
ATOM 3393 N N . SER B 1 79 ? 45.228 48.511 29.725 1.00 5.75 79 SER B N 1
ATOM 3394 C CA . SER B 1 79 ? 44.258 47.441 29.530 1.00 6.61 79 SER B CA 1
ATOM 3395 C C . SER B 1 79 ? 42.884 47.815 30.092 1.00 6.68 79 SER B C 1
ATOM 3396 O O . SER B 1 79 ? 41.849 47.344 29.603 1.00 7.70 79 SER B O 1
ATOM 3399 N N . ASP B 1 80 ? 42.880 48.681 31.100 1.00 6.52 80 ASP B N 1
ATOM 3400 C CA . ASP B 1 80 ? 41.654 49.017 31.828 1.00 7.56 80 ASP B CA 1
ATOM 3401 C C . ASP B 1 80 ? 40.846 50.095 31.105 1.00 5.53 80 ASP B C 1
ATOM 3402 O O . ASP B 1 80 ? 40.480 51.117 31.701 1.00 5.37 80 ASP B O 1
ATOM 3407 N N . HIS B 1 81 ? 40.568 49.881 29.823 1.00 5.55 81 HIS B N 1
ATOM 3408 C CA . HIS B 1 81 ? 39.930 50.918 29.023 1.00 5.94 81 HIS B CA 1
ATOM 3409 C C . HIS B 1 81 ? 38.551 51.368 29.517 1.00 4.35 81 HIS B C 1
ATOM 3410 O O . HIS B 1 81 ? 38.188 52.524 29.353 1.00 6.22 81 HIS B O 1
ATOM 3417 N N A SER B 1 82 ? 37.786 50.455 30.107 0.44 4.10 82 SER B N 1
ATOM 3418 N N B SER B 1 82 ? 37.796 50.454 30.115 0.23 4.13 82 SER B N 1
ATOM 3419 N N C SER B 1 82 ? 37.784 50.466 30.121 0.33 4.15 82 SER B N 1
ATOM 3420 C CA A SER B 1 82 ? 36.466 50.813 30.617 0.44 4.25 82 SER B CA 1
ATOM 3421 C CA B SER B 1 82 ? 36.467 50.794 30.608 0.23 4.41 82 SER B CA 1
ATOM 3422 C CA C SER B 1 82 ? 36.449 50.846 30.586 0.33 3.96 82 SER B CA 1
ATOM 3423 C C A SER B 1 82 ? 36.609 51.719 31.831 0.44 4.08 82 SER B C 1
ATOM 3424 C C B SER B 1 82 ? 36.557 51.669 31.854 0.23 4.40 82 SER B C 1
ATOM 3425 C C C SER B 1 82 ? 36.505 51.641 31.893 0.33 4.48 82 SER B C 1
ATOM 3426 O O A SER B 1 82 ? 35.974 52.772 31.926 0.44 5.53 82 SER B O 1
ATOM 3427 O O B SER B 1 82 ? 35.832 52.657 31.988 0.23 5.57 82 SER B O 1
ATOM 3428 O O C SER B 1 82 ? 35.702 52.554 32.105 0.33 5.83 82 SER B O 1
ATOM 3435 N N . ARG B 1 83 ? 37.451 51.303 32.767 1.00 3.90 83 ARG B N 1
ATOM 3436 C CA . ARG B 1 83 ? 37.670 52.091 33.973 1.00 3.51 83 ARG B CA 1
ATOM 3437 C C . ARG B 1 83 ? 38.250 53.460 33.628 1.00 5.54 83 ARG B C 1
ATOM 3438 O O . ARG B 1 83 ? 37.833 54.475 34.187 1.00 6.11 83 ARG B O 1
ATOM 3446 N N . LEU B 1 84 ? 39.200 53.493 32.694 1.00 6.27 84 LEU B N 1
ATOM 3447 C CA . LEU B 1 84 ? 39.806 54.762 32.305 1.00 3.85 84 LEU B CA 1
ATOM 3448 C C . LEU B 1 84 ? 38.826 55.686 31.567 1.00 4.54 84 LEU B C 1
ATOM 3449 O O . LEU B 1 84 ? 38.904 56.912 31.701 1.00 4.81 84 LEU B O 1
ATOM 3454 N N . TRP B 1 85 ? 37.897 55.116 30.801 1.00 5.03 85 TRP B N 1
ATOM 3455 C CA . TRP B 1 85 ? 36.863 55.938 30.179 1.00 4.27 85 TRP B CA 1
ATOM 3456 C C . TRP B 1 85 ? 36.139 56.764 31.238 1.00 4.97 85 TRP B C 1
ATOM 3457 O O . TRP B 1 85 ? 36.016 57.988 31.128 1.00 5.62 85 TRP B O 1
ATOM 3468 N N . THR B 1 86 ? 35.674 56.085 32.279 1.00 5.62 86 THR B N 1
ATOM 3469 C CA . THR B 1 86 ? 34.960 56.737 33.369 1.00 5.64 86 THR B CA 1
ATOM 3470 C C . THR B 1 86 ? 35.861 57.720 34.120 1.00 5.50 86 THR B C 1
ATOM 3471 O O . THR B 1 86 ? 35.441 58.827 34.473 1.00 6.47 86 THR B O 1
ATOM 3475 N N . LYS B 1 87 ? 37.109 57.330 34.352 1.00 5.29 87 LYS B N 1
ATOM 3476 C CA . LYS B 1 87 ? 38.017 58.198 35.088 1.00 5.82 87 LYS B CA 1
ATOM 3477 C C . LYS B 1 87 ? 38.146 59.547 34.401 1.00 5.42 87 LYS B C 1
ATOM 3478 O O . LYS B 1 87 ? 38.081 60.602 35.048 1.00 7.21 87 LYS B O 1
ATOM 3484 N N . LEU B 1 88 ? 38.302 59.522 33.083 1.00 5.25 88 LEU B N 1
ATOM 3485 C CA . LEU B 1 88 ? 38.452 60.762 32.332 1.00 5.45 88 LEU B CA 1
ATOM 3486 C C . LEU B 1 88 ? 37.125 61.491 32.144 1.00 5.59 88 LEU B C 1
ATOM 3487 O O . LEU B 1 88 ? 37.040 62.695 32.378 1.00 6.34 88 LEU B O 1
ATOM 3492 N N . ALA B 1 89 ? 36.091 60.768 31.726 1.00 6.12 89 ALA B N 1
ATOM 3493 C CA . ALA B 1 89 ? 34.806 61.403 31.429 1.00 5.58 89 ALA B CA 1
ATOM 3494 C C . ALA B 1 89 ? 34.195 62.051 32.654 1.00 6.91 89 ALA B C 1
ATOM 3495 O O . ALA B 1 89 ? 33.551 63.100 32.553 1.00 7.99 89 ALA B O 1
ATOM 3497 N N . ARG B 1 90 ? 34.376 61.427 33.811 1.00 6.20 90 ARG B N 1
ATOM 3498 C CA . ARG B 1 90 ? 33.704 61.893 35.020 1.00 7.70 90 ARG B CA 1
ATOM 3499 C C . ARG B 1 90 ? 34.606 62.691 35.956 1.00 5.76 90 ARG B C 1
ATOM 3500 O O . ARG B 1 90 ? 34.197 63.033 37.069 1.00 9.91 90 ARG B O 1
ATOM 3508 N N . TYR B 1 91 ? 35.826 63.004 35.516 1.00 5.05 91 TYR B N 1
ATOM 3509 C CA . TYR B 1 91 ? 36.708 63.846 36.322 1.00 8.26 91 TYR B CA 1
ATOM 3510 C C . TYR B 1 91 ? 35.987 65.161 36.581 1.00 8.07 91 TYR B C 1
ATOM 3511 O O . TYR B 1 91 ? 35.626 65.856 35.633 1.00 6.88 91 TYR B O 1
ATOM 3520 N N . PRO B 1 92 ? 35.743 65.496 37.857 1.00 7.61 92 PRO B N 1
ATOM 3521 C CA . PRO B 1 92 ? 34.776 66.567 38.137 1.00 7.67 92 PRO B CA 1
ATOM 3522 C C . PRO B 1 92 ? 35.040 67.906 37.439 1.00 7.30 92 PRO B C 1
ATOM 3523 O O . PRO B 1 92 ? 34.099 68.475 36.870 1.00 8.49 92 PRO B O 1
ATOM 3527 N N . SER B 1 93 ? 36.270 68.410 37.484 1.00 6.22 93 SER B N 1
ATOM 3528 C CA . SER B 1 93 ? 36.558 69.707 36.878 1.00 8.20 93 SER B CA 1
ATOM 3529 C C . SER B 1 93 ? 36.350 69.684 35.370 1.00 9.03 93 SER B C 1
ATOM 3530 O O . SER B 1 93 ? 35.992 70.700 34.776 1.00 7.86 93 SER B O 1
ATOM 3533 N N . LEU B 1 94 ? 36.572 68.526 34.757 1.00 5.90 94 LEU B N 1
ATOM 3534 C CA . LEU B 1 94 ? 36.472 68.409 33.308 1.00 5.66 94 LEU B CA 1
ATOM 3535 C C . LEU B 1 94 ? 35.024 68.184 32.879 1.00 6.08 94 LEU B C 1
ATOM 3536 O O . LEU B 1 94 ? 34.547 68.814 31.927 1.00 6.99 94 LEU B O 1
ATOM 3541 N N A GLN B 1 95 ? 34.330 67.285 33.577 0.49 4.23 95 GLN B N 1
ATOM 3542 N N B GLN B 1 95 ? 34.309 67.306 33.572 0.51 4.62 95 GLN B N 1
ATOM 3543 C CA A GLN B 1 95 ? 32.909 67.057 33.317 0.49 3.88 95 GLN B CA 1
ATOM 3544 C CA B GLN B 1 95 ? 32.912 67.095 33.205 0.51 3.95 95 GLN B CA 1
ATOM 3545 C C A GLN B 1 95 ? 32.183 68.392 33.417 0.49 3.51 95 GLN B C 1
ATOM 3546 C C B GLN B 1 95 ? 32.101 68.366 33.473 0.51 3.38 95 GLN B C 1
ATOM 3547 O O A GLN B 1 95 ? 31.320 68.704 32.602 0.49 2.43 95 GLN B O 1
ATOM 3548 O O B GLN B 1 95 ? 31.079 68.601 32.832 0.51 4.97 95 GLN B O 1
ATOM 3559 N N . TRP B 1 96 ? 32.572 69.187 34.408 1.00 5.95 96 TRP B N 1
ATOM 3560 C CA . TRP B 1 96 ? 31.969 70.491 34.641 1.00 5.00 96 TRP B CA 1
ATOM 3561 C C . TRP B 1 96 ? 31.912 71.367 33.392 1.00 5.40 96 TRP B C 1
ATOM 3562 O O . TRP B 1 96 ? 30.955 72.106 33.207 1.00 6.50 96 TRP B O 1
ATOM 3573 N N . VAL B 1 97 ? 32.943 71.289 32.552 1.00 4.03 97 VAL B N 1
ATOM 3574 C CA . VAL B 1 97 ? 32.999 72.048 31.307 1.00 3.38 97 VAL B CA 1
ATOM 3575 C C . VAL B 1 97 ? 32.849 71.120 30.102 1.00 5.20 97 VAL B C 1
ATOM 3576 O O . VAL B 1 97 ? 33.290 71.443 28.987 1.00 5.87 97 VAL B O 1
ATOM 3580 N N . GLY B 1 98 ? 32.201 69.979 30.334 1.00 5.12 98 GLY B N 1
ATOM 3581 C CA . GLY B 1 98 ? 32.108 68.924 29.349 1.00 4.84 98 GLY B CA 1
ATOM 3582 C C . GLY B 1 98 ? 30.746 68.257 29.227 1.00 4.23 98 GLY B C 1
ATOM 3583 O O . GLY B 1 98 ? 29.702 68.919 29.281 1.00 5.31 98 GLY B O 1
ATOM 3584 N N . ARG B 1 99 ? 30.785 66.933 29.077 1.00 4.68 99 ARG B N 1
ATOM 3585 C CA . ARG B 1 99 ? 29.657 66.075 28.687 1.00 4.64 99 ARG B CA 1
ATOM 3586 C C . ARG B 1 99 ? 29.385 66.132 27.187 1.00 6.43 99 ARG B C 1
ATOM 3587 O O . ARG B 1 99 ? 28.486 65.453 26.682 1.00 8.50 99 ARG B O 1
ATOM 3595 N N . ALA B 1 100 ? 30.165 66.937 26.475 1.00 4.35 100 ALA B N 1
ATOM 3596 C CA . ALA B 1 100 ? 29.919 67.236 25.074 1.00 4.47 100 ALA B CA 1
ATOM 3597 C C . ALA B 1 100 ? 30.998 68.215 24.658 1.00 4.26 100 ALA B C 1
ATOM 3598 O O . ALA B 1 100 ? 31.704 68.775 25.506 1.00 5.64 100 ALA B O 1
ATOM 3600 N N . GLY B 1 101 ? 31.131 68.430 23.361 1.00 5.12 101 GLY B N 1
ATOM 3601 C CA . GLY B 1 101 ? 32.103 69.384 22.865 1.00 6.94 101 GLY B CA 1
ATOM 3602 C C . GLY B 1 101 ? 33.538 68.940 23.054 1.00 5.19 101 GLY B C 1
ATOM 3603 O O . GLY B 1 101 ? 33.834 67.751 23.096 1.00 4.11 101 GLY B O 1
ATOM 3604 N N A ILE B 1 102 ? 34.421 69.930 23.173 0.48 4.42 102 ILE B N 1
ATOM 3605 N N B ILE B 1 102 ? 34.437 69.903 23.198 0.52 3.81 102 ILE B N 1
ATOM 3606 C CA A ILE B 1 102 ? 35.868 69.729 23.199 0.48 4.88 102 ILE B CA 1
ATOM 3607 C CA B ILE B 1 102 ? 35.866 69.625 23.095 0.52 4.44 102 ILE B CA 1
ATOM 3608 C C A ILE B 1 102 ? 36.299 68.540 24.040 0.48 4.00 102 ILE B C 1
ATOM 3609 C C B ILE B 1 102 ? 36.418 68.577 24.074 0.52 4.70 102 ILE B C 1
ATOM 3610 O O A ILE B 1 102 ? 36.935 67.606 23.536 0.48 4.97 102 ILE B O 1
ATOM 3611 O O B ILE B 1 102 ? 37.256 67.755 23.687 0.52 3.91 102 ILE B O 1
ATOM 3620 N N . THR B 1 103 ? 35.962 68.584 25.324 1.00 4.51 103 THR B N 1
ATOM 3621 C CA . THR B 1 103 ? 36.420 67.558 26.265 1.00 5.47 103 THR B CA 1
ATOM 3622 C C . THR B 1 103 ? 36.016 66.159 25.804 1.00 3.70 103 THR B C 1
ATOM 3623 O O . THR B 1 103 ? 36.780 65.202 25.940 1.00 6.06 103 THR B O 1
ATOM 3627 N N . HIS B 1 104 ? 34.818 66.038 25.241 1.00 3.16 104 HIS B N 1
ATOM 3628 C CA . HIS B 1 104 ? 34.310 64.729 24.835 1.00 3.34 104 HIS B CA 1
ATOM 3629 C C . HIS B 1 104 ? 35.015 64.234 23.562 1.00 3.21 104 HIS B C 1
ATOM 3630 O O . HIS B 1 104 ? 35.229 63.036 23.383 1.00 5.10 104 HIS B O 1
ATOM 3637 N N . LEU B 1 105 ? 35.382 65.164 22.684 1.00 3.70 105 LEU B N 1
ATOM 3638 C CA . LEU B 1 105 ? 36.107 64.811 21.471 1.00 4.20 105 LEU B CA 1
ATOM 3639 C C . LEU B 1 105 ? 37.524 64.354 21.830 1.00 4.17 105 LEU B C 1
ATOM 3640 O O . LEU B 1 105 ? 38.063 63.422 21.229 1.00 5.44 105 LEU B O 1
ATOM 3645 N N . ALA B 1 106 ? 38.130 65.010 22.819 1.00 4.68 106 ALA B N 1
ATOM 3646 C CA . ALA B 1 106 ? 39.446 64.593 23.293 1.00 4.07 106 ALA B CA 1
ATOM 3647 C C . ALA B 1 106 ? 39.363 63.213 23.948 1.00 4.27 106 ALA B C 1
ATOM 3648 O O . ALA B 1 106 ? 40.257 62.379 23.781 1.00 4.21 106 ALA B O 1
ATOM 3650 N N . LEU B 1 107 ? 38.284 62.979 24.691 1.00 4.04 107 LEU B N 1
ATOM 3651 C CA . LEU B 1 107 ? 38.039 61.668 25.291 1.00 4.44 107 LEU B CA 1
ATOM 3652 C C . LEU B 1 107 ? 37.952 60.575 24.218 1.00 4.07 107 LEU B C 1
ATOM 3653 O O . LEU B 1 107 ? 38.529 59.486 24.363 1.00 4.34 107 LEU B O 1
ATOM 3658 N N . ALA B 1 108 ? 37.225 60.859 23.145 1.00 2.84 108 ALA B N 1
ATOM 3659 C CA . ALA B 1 108 ? 37.092 59.912 22.046 1.00 3.58 108 ALA B CA 1
ATOM 3660 C C . ALA B 1 108 ? 38.463 59.480 21.526 1.00 4.10 108 ALA B C 1
ATOM 3661 O O . ALA B 1 108 ? 38.721 58.302 21.318 1.00 4.64 108 ALA B O 1
ATOM 3663 N N . ALA B 1 109 ? 39.346 60.446 21.316 1.00 3.98 109 ALA B N 1
ATOM 3664 C CA . ALA B 1 109 ? 40.671 60.155 20.788 1.00 3.49 109 ALA B CA 1
ATOM 3665 C C . ALA B 1 109 ? 41.451 59.241 21.731 1.00 3.13 109 ALA B C 1
ATOM 3666 O O . ALA B 1 109 ? 42.098 58.285 21.294 1.00 5.27 109 ALA B O 1
ATOM 3668 N N . VAL B 1 110 ? 41.404 59.540 23.026 1.00 3.34 110 VAL B N 1
ATOM 3669 C CA . VAL B 1 110 ? 42.070 58.693 24.010 1.00 5.04 110 VAL B CA 1
ATOM 3670 C C . VAL B 1 110 ? 41.478 57.293 24.015 1.00 3.62 110 VAL B C 1
ATOM 3671 O O . VAL B 1 110 ? 42.207 56.292 24.004 1.00 3.47 110 VAL B O 1
ATOM 3675 N N . ASP B 1 111 ? 40.149 57.216 24.027 1.00 2.70 111 ASP B N 1
ATOM 3676 C CA . ASP B 1 111 ? 39.492 55.920 24.070 1.00 2.98 111 ASP B CA 1
ATOM 3677 C C . ASP B 1 111 ? 39.880 55.035 22.889 1.00 3.82 111 ASP B C 1
ATOM 3678 O O . ASP B 1 111 ? 40.223 53.867 23.063 1.00 3.85 111 ASP B O 1
ATOM 3683 N N . VAL B 1 112 ? 39.854 55.596 21.687 1.00 3.28 112 VAL B N 1
ATOM 3684 C CA . VAL B 1 112 ? 40.197 54.819 20.508 1.00 3.28 112 VAL B CA 1
ATOM 3685 C C . VAL B 1 112 ? 41.641 54.335 20.589 1.00 3.50 112 VAL B C 1
ATOM 3686 O O . VAL B 1 112 ? 41.931 53.189 20.241 1.00 4.31 112 VAL B O 1
ATOM 3690 N N . ALA B 1 113 ? 42.540 55.191 21.074 1.00 4.26 113 ALA B N 1
ATOM 3691 C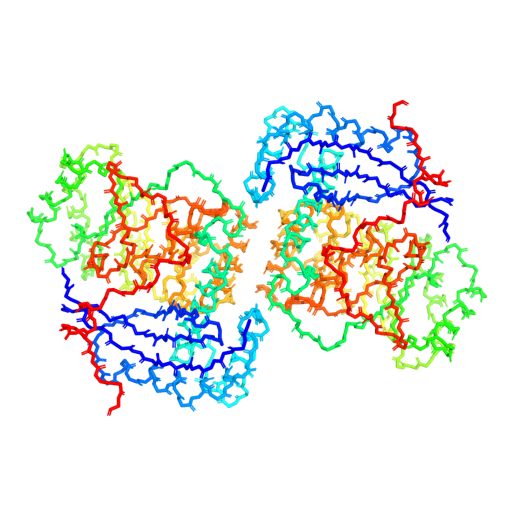 CA . ALA B 1 113 ? 43.936 54.799 21.231 1.00 3.97 113 ALA B CA 1
ATOM 3692 C C . ALA B 1 113 ? 44.074 53.616 22.190 1.00 3.72 113 ALA B C 1
ATOM 3693 O O . ALA B 1 113 ? 44.902 52.725 21.972 1.00 4.96 113 ALA B O 1
ATOM 3695 N N . LEU B 1 114 ? 43.280 53.607 23.260 1.00 3.95 114 LEU B N 1
ATOM 3696 C CA . LEU B 1 114 ? 43.358 52.498 24.215 1.00 4.15 114 LEU B CA 1
ATOM 3697 C C . LEU B 1 114 ? 42.886 51.183 23.601 1.00 5.77 114 LEU B C 1
ATOM 3698 O O . LEU B 1 114 ? 43.468 50.126 23.859 1.00 4.93 114 LEU B O 1
ATOM 3703 N N . TRP B 1 115 ? 41.829 51.245 22.795 1.00 4.42 115 TRP B N 1
ATOM 3704 C CA . TRP B 1 115 ? 41.356 50.060 22.081 1.00 2.97 115 TRP B CA 1
ATOM 3705 C C . TRP B 1 115 ? 42.358 49.591 21.025 1.00 3.68 115 TRP B C 1
ATOM 3706 O O . TRP B 1 115 ? 42.528 48.388 20.807 1.00 5.93 115 TRP B O 1
ATOM 3717 N N . ASP B 1 116 ? 43.016 50.540 20.363 1.00 4.11 116 ASP B N 1
ATOM 3718 C CA . ASP B 1 116 ? 44.055 50.211 19.387 1.00 4.11 116 ASP B CA 1
ATOM 3719 C C . ASP B 1 116 ? 45.180 49.440 20.094 1.00 3.64 116 ASP B C 1
ATOM 3720 O O . ASP B 1 116 ? 45.659 48.430 19.590 1.00 5.42 116 ASP B O 1
ATOM 3725 N N . ILE B 1 117 ? 45.571 49.900 21.278 1.00 4.05 117 ILE B N 1
ATOM 3726 C CA . ILE B 1 117 ? 46.548 49.172 22.086 1.00 5.09 117 ILE B CA 1
ATOM 3727 C C . ILE B 1 117 ? 46.068 47.769 22.442 1.00 6.39 117 ILE B C 1
ATOM 3728 O O . ILE B 1 117 ? 46.825 46.807 22.313 1.00 7.53 117 ILE B O 1
ATOM 3733 N N . LYS B 1 118 ? 44.815 47.642 22.874 1.00 5.80 118 LYS B N 1
ATOM 3734 C CA . LYS B 1 118 ? 44.305 46.340 23.306 1.00 4.54 118 LYS B CA 1
ATOM 3735 C C . LYS B 1 118 ? 44.397 45.341 22.160 1.00 5.14 118 LYS B C 1
ATOM 3736 O O . LYS B 1 118 ? 44.873 44.216 22.335 1.00 6.83 118 LYS B O 1
ATOM 3742 N N . ALA B 1 119 ? 43.954 45.753 20.980 1.00 4.37 119 ALA B N 1
ATOM 3743 C CA . ALA B 1 119 ? 43.986 44.852 19.839 1.00 5.36 119 ALA B CA 1
ATOM 3744 C C . ALA B 1 119 ? 45.414 44.573 19.365 1.00 6.77 119 ALA B C 1
ATOM 3745 O O . ALA B 1 119 ? 45.724 43.442 18.996 1.00 6.18 119 ALA B O 1
ATOM 3747 N N . LYS B 1 120 ? 46.272 45.592 19.368 1.00 5.39 120 LYS B N 1
ATOM 3748 C CA . LYS B 1 120 ? 47.677 45.396 19.004 1.00 6.06 120 LYS B CA 1
ATOM 3749 C C . LYS B 1 120 ? 48.366 44.416 19.937 1.00 6.24 120 LYS B C 1
ATOM 3750 O O . LYS B 1 120 ? 49.120 43.544 19.483 1.00 9.34 120 LYS B O 1
ATOM 3756 N N . LYS B 1 121 ? 48.104 44.549 21.232 1.00 5.82 121 LYS B N 1
ATOM 3757 C CA . LYS B 1 121 ? 48.711 43.657 22.219 1.00 8.24 121 LYS B CA 1
ATOM 3758 C C . LYS B 1 121 ? 48.218 42.232 21.997 1.00 8.33 121 LYS B C 1
ATOM 3759 O O . LYS B 1 121 ? 48.974 41.269 22.143 1.00 10.53 121 LYS B O 1
ATOM 3765 N N . ALA B 1 122 ? 46.957 42.104 21.604 1.00 7.82 122 ALA B N 1
ATOM 3766 C CA . ALA B 1 122 ? 46.380 40.797 21.316 1.00 6.76 122 ALA B CA 1
ATOM 3767 C C . ALA B 1 122 ? 46.841 40.234 19.969 1.00 9.31 122 ALA B C 1
ATOM 3768 O O . ALA B 1 122 ? 46.636 39.056 19.690 1.00 11.89 122 ALA B O 1
ATOM 3770 N N . GLY B 1 123 ? 47.440 41.083 19.139 1.00 7.66 123 GLY B N 1
ATOM 3771 C CA . GLY B 1 123 ? 47.962 40.684 17.842 1.00 7.43 123 GLY B CA 1
ATOM 3772 C C . GLY B 1 123 ? 46.924 40.458 16.759 1.00 7.49 123 GLY B C 1
ATOM 3773 O O . GLY B 1 123 ? 47.165 39.702 15.817 1.00 8.23 123 GLY B O 1
ATOM 3774 N N . VAL B 1 124 ? 45.775 41.124 16.880 1.00 6.38 124 VAL B N 1
ATOM 3775 C CA . VAL B 1 124 ? 44.676 40.922 15.936 1.00 5.86 124 VAL B CA 1
ATOM 3776 C C . VAL B 1 124 ? 43.999 42.235 15.562 1.00 3.92 124 VAL B C 1
ATOM 3777 O O . VAL B 1 124 ? 44.064 43.211 16.303 1.00 5.69 124 VAL B O 1
ATOM 3781 N N . PRO B 1 125 ? 43.336 42.264 14.404 1.00 4.35 125 PRO B N 1
ATOM 3782 C CA . PRO B 1 125 ? 42.528 43.447 14.090 1.00 4.73 125 PRO B CA 1
ATOM 3783 C C . PRO B 1 125 ? 41.340 43.537 15.038 1.00 3.24 125 PRO B C 1
ATOM 3784 O O . PRO B 1 125 ? 40.848 42.513 15.533 1.00 4.82 125 PRO B O 1
ATOM 3788 N N . LEU B 1 126 ? 40.879 44.761 15.269 1.00 2.57 126 LEU B N 1
ATOM 3789 C CA . LEU B 1 126 ? 39.830 45.018 16.245 1.00 4.47 126 LEU B CA 1
ATOM 3790 C C . LEU B 1 126 ? 38.539 44.217 16.004 1.00 5.68 126 LEU B C 1
ATOM 3791 O O . LEU B 1 126 ? 37.954 43.726 16.960 1.00 5.10 126 LEU B O 1
ATOM 3796 N N . TRP B 1 127 ? 38.095 44.066 14.754 1.00 3.32 127 TRP B N 1
ATOM 3797 C CA . TRP B 1 127 ? 36.852 43.326 14.514 1.00 2.90 127 TRP B CA 1
ATOM 3798 C C . TRP B 1 127 ? 36.986 41.884 15.010 1.00 5.67 127 TRP B C 1
ATOM 3799 O O . TRP B 1 127 ? 36.013 41.296 15.466 1.00 4.96 127 TRP B O 1
ATOM 3810 N N . HIS B 1 128 ? 38.188 41.317 14.927 1.00 3.95 128 HIS B N 1
ATOM 3811 C CA . HIS B 1 128 ? 38.402 39.946 15.375 1.00 4.18 128 HIS B CA 1
ATOM 3812 C C . HIS B 1 128 ? 38.492 39.941 16.903 1.00 4.97 128 HIS B C 1
ATOM 3813 O O . HIS B 1 128 ? 37.916 39.071 17.567 1.00 6.11 128 HIS B O 1
ATOM 3820 N N . TYR B 1 129 ? 39.200 40.922 17.457 1.00 3.20 129 TYR B N 1
ATOM 3821 C CA . TYR B 1 129 ? 39.306 41.042 18.908 1.00 4.95 129 TYR B CA 1
ATOM 3822 C C . TYR B 1 129 ? 37.926 41.051 19.575 1.00 5.53 129 TYR B C 1
ATOM 3823 O O . TYR B 1 129 ? 37.714 40.403 20.599 1.00 5.21 129 TYR B O 1
ATOM 3832 N N . LEU B 1 130 ? 36.996 41.788 18.979 1.00 4.24 130 LEU B N 1
ATOM 3833 C CA . LEU B 1 130 ? 35.668 41.997 19.548 1.00 4.04 130 LEU B CA 1
ATOM 3834 C C . LEU B 1 130 ? 34.761 40.776 19.492 1.00 5.20 130 LEU B C 1
ATOM 3835 O O . LEU B 1 130 ? 33.741 40.739 20.185 1.00 7.90 130 LEU B O 1
ATOM 3840 N N . GLY B 1 131 ? 35.111 39.788 18.670 1.00 4.28 131 GLY B N 1
ATOM 3841 C CA . GLY B 1 131 ? 34.355 38.543 18.636 1.00 3.63 131 GLY B CA 1
ATOM 3842 C C . GLY B 1 131 ? 34.081 37.939 17.263 1.00 4.32 131 GLY B C 1
ATOM 3843 O O . GLY B 1 131 ? 33.354 36.952 17.160 1.00 5.14 131 GLY B O 1
ATOM 3844 N N . GLY B 1 132 ? 34.651 38.514 16.212 1.00 4.99 132 GLY B N 1
ATOM 3845 C CA . GLY B 1 132 ? 34.510 37.931 14.888 1.00 4.58 132 GLY B CA 1
ATOM 3846 C C . GLY B 1 132 ? 33.557 38.655 13.960 1.00 5.85 132 GLY B C 1
ATOM 3847 O O . GLY B 1 132 ? 32.849 39.581 14.355 1.00 6.03 132 GLY B O 1
ATOM 3848 N N . ALA B 1 133 ? 33.538 38.215 12.707 1.00 3.81 133 ALA B N 1
ATOM 3849 C CA . ALA B 1 133 ? 32.803 38.918 11.668 1.00 4.10 133 ALA B CA 1
ATOM 3850 C C . ALA B 1 133 ? 31.339 38.504 11.596 1.00 4.60 133 ALA B C 1
ATOM 3851 O O . ALA B 1 133 ? 31.015 37.314 11.642 1.00 6.67 133 ALA B O 1
ATOM 3853 N N . ARG B 1 134 ? 30.465 39.492 11.434 1.00 3.84 134 ARG B N 1
ATOM 3854 C CA . ARG B 1 134 ? 29.033 39.258 11.284 1.00 4.04 134 ARG B CA 1
ATOM 3855 C C . ARG B 1 134 ? 28.617 39.173 9.818 1.00 7.56 134 ARG B C 1
ATOM 3856 O O . ARG B 1 134 ? 27.467 38.838 9.505 1.00 8.88 134 ARG B O 1
ATOM 3864 N N . THR B 1 135 ? 29.551 39.478 8.922 1.00 5.86 135 THR B N 1
ATOM 3865 C CA . THR B 1 135 ? 29.296 39.367 7.488 1.00 5.31 135 THR B CA 1
ATOM 3866 C C . THR B 1 135 ? 30.594 39.074 6.750 1.00 4.90 135 THR B C 1
ATOM 3867 O O . THR B 1 135 ? 31.690 39.377 7.241 1.00 6.82 135 THR B O 1
ATOM 3871 N N . ALA B 1 136 ? 30.457 38.496 5.561 1.00 7.91 136 ALA B N 1
ATOM 3872 C CA . ALA B 1 136 ? 31.594 38.239 4.693 1.00 7.05 136 ALA B CA 1
ATOM 3873 C C . ALA B 1 136 ? 32.022 39.488 3.917 1.00 7.39 136 ALA B C 1
ATOM 3874 O O . ALA B 1 136 ? 33.128 39.548 3.395 1.00 10.06 136 ALA B O 1
ATOM 3876 N N . GLY B 1 137 ? 31.155 40.493 3.856 1.00 6.60 137 GLY B N 1
ATOM 3877 C CA . GLY B 1 137 ? 31.492 41.705 3.133 1.00 8.17 137 GLY B CA 1
ATOM 3878 C C . GLY B 1 137 ? 30.624 42.872 3.538 1.00 8.02 137 GLY B C 1
ATOM 3879 O O . GLY B 1 137 ? 29.403 42.812 3.422 1.00 8.64 137 GLY B O 1
ATOM 3880 N N . VAL B 1 138 ? 31.260 43.932 4.021 1.00 4.21 138 VAL B N 1
ATOM 3881 C CA . VAL B 1 138 ? 30.536 45.146 4.375 1.00 4.02 138 VAL B CA 1
ATOM 3882 C C . VAL B 1 138 ? 30.413 46.030 3.140 1.00 6.06 138 VAL B C 1
ATOM 3883 O O . VAL B 1 138 ? 31.423 46.493 2.589 1.00 5.68 138 VAL B O 1
ATOM 3887 N N . GLU B 1 139 ? 29.184 46.243 2.686 1.00 4.68 139 GLU B N 1
ATOM 3888 C CA . GLU B 1 139 ? 28.955 47.072 1.506 1.00 4.45 139 GLU B CA 1
ATOM 3889 C C . GLU B 1 139 ? 29.149 48.553 1.800 1.00 4.50 139 GLU B C 1
ATOM 3890 O O . GLU B 1 139 ? 28.811 49.038 2.882 1.00 5.48 139 GLU B O 1
ATOM 3896 N N . ALA B 1 140 ? 29.683 49.259 0.814 1.00 4.59 140 ALA B N 1
ATOM 3897 C CA . ALA B 1 140 ? 29.993 50.678 0.933 1.00 4.26 140 ALA B CA 1
ATOM 3898 C C . ALA B 1 140 ? 28.992 51.553 0.197 1.00 5.19 140 ALA B C 1
ATOM 3899 O O . ALA B 1 140 ? 28.415 51.148 -0.818 1.00 5.32 140 ALA B O 1
ATOM 3901 N N . TYR B 1 141 ? 28.796 52.770 0.694 1.00 3.41 141 TYR B N 1
ATOM 3902 C CA . TYR B 1 141 ? 28.127 53.786 -0.116 1.00 4.16 141 TYR B CA 1
ATOM 3903 C C . TYR B 1 141 ? 29.025 54.984 -0.313 1.00 4.12 141 TYR B C 1
ATOM 3904 O O . TYR B 1 141 ? 29.703 55.422 0.620 1.00 5.68 141 TYR B O 1
ATOM 3913 N N . ASN B 1 142 ? 29.031 55.512 -1.533 1.00 3.62 142 ASN B N 1
ATOM 3914 C CA . ASN B 1 142 ? 29.933 56.600 -1.879 1.00 4.31 142 ASN B CA 1
ATOM 3915 C C . ASN B 1 142 ? 29.307 57.967 -1.606 1.00 4.49 142 ASN B C 1
ATOM 3916 O O . ASN B 1 142 ? 28.325 58.338 -2.235 1.00 5.81 142 ASN B O 1
ATOM 3921 N N . THR B 1 143 ? 29.883 58.689 -0.647 1.00 3.94 143 THR B N 1
ATOM 3922 C CA . THR B 1 143 ? 29.490 60.051 -0.312 1.00 3.39 143 THR B CA 1
ATOM 3923 C C . THR B 1 143 ? 30.280 61.090 -1.101 1.00 5.15 143 THR B C 1
ATOM 3924 O O . THR B 1 143 ? 29.825 62.224 -1.297 1.00 6.52 143 THR B O 1
ATOM 3928 N N . ASP B 1 144 ? 31.470 60.714 -1.550 1.00 4.80 144 ASP B N 1
ATOM 3929 C CA . ASP B 1 144 ? 32.401 61.693 -2.116 1.00 5.05 144 ASP B CA 1
ATOM 3930 C C . ASP B 1 144 ? 31.963 62.253 -3.463 1.00 7.08 144 ASP B C 1
ATOM 3931 O O . ASP B 1 144 ? 32.505 63.259 -3.921 1.00 9.00 144 ASP B O 1
ATOM 3936 N N . ILE B 1 145 ? 30.993 61.604 -4.106 1.00 5.62 145 ILE B N 1
ATOM 3937 C CA . ILE B 1 145 ? 30.489 62.110 -5.377 1.00 5.82 145 ILE B CA 1
ATOM 3938 C C . ILE B 1 145 ? 29.305 63.053 -5.219 1.00 5.40 145 ILE B C 1
ATOM 3939 O O . ILE B 1 145 ? 28.802 63.581 -6.205 1.00 7.29 145 ILE B O 1
ATOM 3944 N N . GLY B 1 146 ? 28.871 63.292 -3.983 1.00 4.89 146 GLY B N 1
ATOM 3945 C CA . GLY B 1 146 ? 27.586 63.950 -3.783 1.00 5.33 146 GLY B CA 1
ATOM 3946 C C . GLY B 1 146 ? 27.550 65.343 -3.176 1.00 4.86 146 GLY B C 1
ATOM 3947 O O . GLY B 1 146 ? 26.475 65.854 -2.867 1.00 4.62 146 GLY B O 1
ATOM 3948 N N . TRP B 1 147 ? 28.704 65.985 -3.026 1.00 5.75 147 TRP B N 1
ATOM 3949 C CA . TRP B 1 147 ? 28.768 67.270 -2.325 1.00 6.21 147 TRP B CA 1
ATOM 3950 C C . TRP B 1 147 ? 27.866 68.346 -2.936 1.00 5.23 147 TRP B C 1
ATOM 3951 O O . TRP B 1 147 ? 27.700 68.423 -4.156 1.00 6.98 147 TRP B O 1
ATOM 3962 N N . LEU B 1 148 ? 27.298 69.179 -2.070 1.00 6.70 148 LEU B N 1
ATOM 3963 C CA . LEU B 1 148 ? 26.318 70.175 -2.490 1.00 7.77 148 LEU B CA 1
ATOM 3964 C C . LEU B 1 148 ? 26.928 71.229 -3.410 1.00 10.81 148 LEU B C 1
ATOM 3965 O O . LEU B 1 148 ? 26.226 71.822 -4.238 1.00 12.80 148 LEU B O 1
ATOM 3970 N N . SER B 1 149 ? 28.235 71.452 -3.276 1.00 9.71 149 SER B N 1
ATOM 3971 C CA . SER B 1 149 ? 28.939 72.439 -4.095 1.00 15.57 149 SER B CA 1
ATOM 3972 C C . SER B 1 149 ? 29.103 72.031 -5.563 1.00 15.84 149 SER B C 1
ATOM 3973 O O . SER B 1 149 ? 29.426 72.869 -6.406 1.00 17.57 149 SER B O 1
ATOM 3976 N N . PHE B 1 150 ? 28.904 70.752 -5.874 1.00 10.43 150 PHE B N 1
ATOM 3977 C CA . PHE B 1 150 ? 29.019 70.282 -7.258 1.00 9.88 150 PHE B CA 1
ATOM 3978 C C . PHE B 1 150 ? 27.932 70.862 -8.158 1.00 10.60 150 PHE B C 1
ATOM 3979 O O . PHE B 1 150 ? 26.754 70.876 -7.795 1.00 9.36 150 PHE B O 1
ATOM 3987 N N . THR B 1 151 ? 28.318 71.324 -9.345 1.00 9.66 151 THR B N 1
ATOM 3988 C CA . THR B 1 151 ? 27.325 71.651 -10.355 1.00 9.28 151 THR B CA 1
ATOM 3989 C C . THR B 1 151 ? 26.563 70.376 -10.677 1.00 10.71 151 THR B C 1
ATOM 3990 O O . THR B 1 151 ? 27.048 69.268 -10.427 1.00 10.40 151 THR B O 1
ATOM 3994 N N . LEU B 1 152 ? 25.374 70.520 -11.240 1.00 8.38 152 LEU B N 1
ATOM 3995 C CA . LEU B 1 152 ? 24.625 69.348 -11.666 1.00 8.55 152 LEU B CA 1
ATOM 3996 C C . LEU B 1 152 ? 25.461 68.493 -12.616 1.00 8.51 152 LEU B C 1
ATOM 3997 O O . LEU B 1 152 ? 25.493 67.273 -12.503 1.00 8.99 152 LEU B O 1
ATOM 4002 N N . GLU B 1 153 ? 26.150 69.141 -13.549 1.00 9.63 153 GLU B N 1
ATOM 4003 C CA . GLU B 1 153 ? 27.018 68.422 -14.478 1.00 13.91 153 GLU B CA 1
ATOM 4004 C C . GLU B 1 153 ? 28.022 67.525 -13.748 1.00 11.82 153 GLU B C 1
ATOM 4005 O O . GLU B 1 153 ? 28.186 66.350 -14.094 1.00 11.35 153 GLU B O 1
ATOM 4011 N N . ASP B 1 154 ? 28.677 68.077 -12.730 1.00 8.99 154 ASP B N 1
ATOM 4012 C CA . ASP B 1 154 ? 29.704 67.341 -12.003 1.00 9.96 154 ASP B CA 1
ATOM 4013 C C . ASP B 1 154 ? 29.082 66.287 -11.078 1.00 8.10 154 ASP B C 1
ATOM 4014 O O . ASP B 1 154 ? 29.649 65.209 -10.896 1.00 9.34 154 ASP B O 1
ATOM 4019 N N . LEU B 1 155 ? 27.919 66.599 -10.504 1.00 8.33 155 LEU B N 1
ATOM 4020 C CA . LEU B 1 155 ? 27.188 65.620 -9.701 1.00 8.10 155 LEU B CA 1
ATOM 4021 C C . LEU B 1 155 ? 26.861 64.399 -10.555 1.00 9.31 155 LEU B C 1
ATOM 4022 O O . LEU B 1 155 ? 27.061 63.257 -10.141 1.00 7.78 155 LEU B O 1
ATOM 4027 N N . LEU B 1 156 ? 26.355 64.647 -11.760 1.00 9.19 156 LEU B N 1
ATOM 4028 C CA . LEU B 1 156 ? 25.994 63.566 -12.668 1.00 7.62 156 LEU B CA 1
ATOM 4029 C C . LEU B 1 156 ? 27.205 62.747 -13.104 1.00 8.11 156 LEU B C 1
ATOM 4030 O O . LEU B 1 156 ? 27.161 61.516 -13.099 1.00 9.24 156 LEU B O 1
ATOM 4035 N N . ALA B 1 157 ? 28.284 63.425 -13.476 1.00 8.80 157 ALA B N 1
ATOM 4036 C CA . ALA B 1 157 ? 29.439 62.724 -14.012 1.00 13.18 157 ALA B CA 1
ATOM 4037 C C . ALA B 1 157 ? 30.069 61.838 -12.951 1.00 12.10 157 ALA B C 1
ATOM 4038 O O . ALA B 1 157 ? 30.453 60.703 -13.228 1.00 11.99 157 ALA B O 1
ATOM 4040 N N . GLY B 1 158 ? 30.172 62.353 -11.732 1.00 9.15 158 GLY B N 1
ATOM 4041 C CA . GLY B 1 158 ? 30.788 61.594 -10.659 1.00 9.44 158 GLY B CA 1
ATOM 4042 C C . GLY B 1 158 ? 29.928 60.433 -10.214 1.00 10.92 158 GLY B C 1
ATOM 4043 O O . GLY B 1 158 ? 30.441 59.345 -9.936 1.00 10.64 158 GLY B O 1
ATOM 4044 N N . SER B 1 159 ? 28.619 60.669 -10.133 1.00 8.64 159 SER B N 1
ATOM 4045 C CA . SER B 1 159 ? 27.682 59.612 -9.785 1.00 6.67 159 SER B CA 1
ATOM 4046 C C . SER B 1 159 ? 27.751 58.482 -10.803 1.00 10.63 159 SER B C 1
ATOM 4047 O O . SER B 1 159 ? 27.830 57.311 -10.435 1.00 9.50 159 SER B O 1
ATOM 4050 N N . ALA B 1 160 ? 27.737 58.844 -12.083 1.00 9.19 160 ALA B N 1
ATOM 4051 C CA . ALA B 1 160 ? 27.835 57.866 -13.154 1.00 9.03 160 ALA B CA 1
ATOM 4052 C C . ALA B 1 160 ? 29.152 57.097 -13.095 1.00 9.85 160 ALA B C 1
ATOM 4053 O O . ALA B 1 160 ? 29.179 55.882 -13.285 1.00 8.86 160 ALA B O 1
ATOM 4055 N N . ARG B 1 161 ? 30.248 57.798 -12.826 1.00 7.98 161 ARG B N 1
ATOM 4056 C CA . ARG B 1 161 ? 31.541 57.139 -12.720 1.00 10.46 161 ARG B CA 1
ATOM 4057 C C . ARG B 1 161 ? 31.559 56.135 -11.568 1.00 10.89 161 ARG B C 1
ATOM 4058 O O . ARG B 1 161 ? 32.016 55.000 -11.721 1.00 10.71 161 ARG B O 1
ATOM 4066 N N . ALA B 1 162 ? 31.056 56.549 -10.413 1.00 7.35 162 ALA B N 1
ATOM 4067 C CA . ALA B 1 162 ? 31.040 55.680 -9.241 1.00 8.17 162 ALA B CA 1
ATOM 4068 C C . ALA B 1 162 ? 30.299 54.375 -9.523 1.00 8.38 162 ALA B C 1
ATOM 4069 O O . ALA B 1 162 ? 30.716 53.300 -9.088 1.00 7.67 162 ALA B O 1
ATOM 4071 N N . VAL B 1 163 ? 29.200 54.475 -10.261 1.00 8.39 163 VAL B N 1
ATOM 4072 C CA . VAL B 1 163 ? 28.368 53.315 -10.543 1.00 8.55 163 VAL B CA 1
ATOM 4073 C C . VAL B 1 163 ? 28.904 52.500 -11.718 1.00 10.84 163 VAL B C 1
ATOM 4074 O O . VAL B 1 163 ? 29.027 51.281 -11.636 1.00 14.64 163 VAL B O 1
ATOM 4078 N N . GLU B 1 164 ? 29.238 53.186 -12.801 1.00 9.44 164 GLU B N 1
ATOM 4079 C CA . GLU B 1 164 ? 29.551 52.506 -14.055 1.00 12.42 164 GLU B CA 1
ATOM 4080 C C . GLU B 1 164 ? 30.999 52.035 -14.151 1.00 14.37 164 GLU B C 1
ATOM 4081 O O . GLU B 1 164 ? 31.285 51.022 -14.794 1.00 16.95 164 GLU B O 1
ATOM 4087 N N . GLU B 1 165 ? 31.908 52.756 -13.511 1.00 11.25 165 GLU B N 1
ATOM 4088 C CA . GLU B 1 165 ? 33.318 52.389 -13.570 1.00 12.43 165 GLU B CA 1
ATOM 4089 C C . GLU B 1 165 ? 33.826 51.781 -12.270 1.00 13.45 165 GLU B C 1
ATOM 4090 O O . GLU B 1 165 ? 34.649 50.869 -12.290 1.00 15.82 165 GLU B O 1
ATOM 4096 N N . ASP B 1 166 ? 33.344 52.283 -11.137 1.00 10.36 166 ASP B N 1
ATOM 4097 C CA . ASP B 1 166 ? 33.920 51.881 -9.860 1.00 10.25 166 ASP B CA 1
ATOM 4098 C C . ASP B 1 166 ? 33.091 50.855 -9.087 1.00 9.21 166 ASP B C 1
ATOM 4099 O O . ASP B 1 166 ? 33.499 50.412 -8.021 1.00 14.38 166 ASP B O 1
ATOM 4104 N N . GLY B 1 167 ? 31.935 50.476 -9.615 1.00 6.96 167 GLY B N 1
ATOM 4105 C CA . GLY B 1 167 ? 31.199 49.356 -9.056 1.00 9.35 167 GLY B CA 1
ATOM 4106 C C . GLY B 1 167 ? 30.389 49.629 -7.803 1.00 10.03 167 GLY B C 1
ATOM 4107 O O . GLY B 1 167 ? 29.987 48.693 -7.117 1.00 10.25 167 GLY B O 1
ATOM 4108 N N . PHE B 1 168 ? 30.128 50.895 -7.505 1.00 7.27 168 PHE B N 1
ATOM 4109 C CA . PHE B 1 168 ? 29.211 51.218 -6.412 1.00 5.42 168 PHE B CA 1
ATOM 4110 C C . PHE B 1 168 ? 27.769 51.006 -6.845 1.00 5.51 168 PHE B C 1
ATOM 4111 O O . PHE B 1 168 ? 27.405 51.253 -8.001 1.00 7.82 168 PHE B O 1
ATOM 4119 N N . THR B 1 169 ? 26.944 50.534 -5.918 1.00 4.38 169 THR B N 1
ATOM 4120 C CA . THR B 1 169 ? 25.510 50.488 -6.177 1.00 6.45 169 THR B CA 1
ATOM 4121 C C . THR B 1 169 ? 24.753 51.240 -5.099 1.00 4.67 169 THR B C 1
ATOM 4122 O O . THR B 1 169 ? 23.542 51.089 -4.973 1.00 5.46 169 THR B O 1
ATOM 4126 N N . ARG B 1 170 ? 25.479 52.054 -4.333 1.00 4.32 170 ARG B N 1
ATOM 4127 C CA . ARG B 1 170 ? 24.919 52.822 -3.223 1.00 3.78 170 ARG B CA 1
ATOM 4128 C C . ARG B 1 170 ? 25.655 54.160 -3.182 1.00 3.57 170 ARG B C 1
ATOM 4129 O O . ARG B 1 170 ? 26.893 54.195 -3.188 1.00 4.25 170 ARG B O 1
ATOM 4137 N N . LEU B 1 171 ? 24.893 55.255 -3.174 1.00 3.29 171 LEU B N 1
ATOM 4138 C CA . LEU B 1 171 ? 25.443 56.610 -3.172 1.00 3.79 171 LEU B CA 1
ATOM 4139 C C . LEU B 1 171 ? 24.769 57.437 -2.090 1.00 4.48 171 LEU B C 1
ATOM 4140 O O . LEU B 1 171 ? 23.657 57.118 -1.668 1.00 5.53 171 LEU B O 1
ATOM 4145 N N . LYS B 1 172 ? 25.422 58.511 -1.655 1.00 3.20 172 LYS B N 1
ATOM 4146 C CA . LYS B 1 172 ? 24.754 59.509 -0.813 1.00 2.71 172 LYS B CA 1
ATOM 4147 C C . LYS B 1 172 ? 25.002 60.884 -1.400 1.00 3.86 172 LYS B C 1
ATOM 4148 O O . LYS B 1 172 ? 26.152 61.265 -1.665 1.00 5.69 172 LYS B O 1
ATOM 4154 N N . ILE B 1 173 ? 23.909 61.604 -1.637 1.00 3.03 173 ILE B N 1
ATOM 4155 C CA . ILE B 1 173 ? 23.934 62.911 -2.283 1.00 3.68 173 ILE B CA 1
ATOM 4156 C C . ILE B 1 173 ? 23.444 63.997 -1.330 1.00 5.12 173 ILE B C 1
ATOM 4157 O O . ILE B 1 173 ? 22.427 63.836 -0.661 1.00 4.64 173 ILE B O 1
ATOM 4162 N N . LYS B 1 174 ? 24.175 65.105 -1.249 1.00 2.30 174 LYS B N 1
ATOM 4163 C CA . LYS B 1 174 ? 23.779 66.195 -0.364 1.00 3.78 174 LYS B CA 1
ATOM 4164 C C . LYS B 1 174 ? 22.581 66.950 -0.907 1.00 5.13 174 LYS B C 1
ATOM 4165 O O . LYS B 1 174 ? 22.437 67.117 -2.121 1.00 4.54 174 LYS B O 1
ATOM 4171 N N . VAL B 1 175 ? 21.725 67.398 0.006 1.00 4.26 175 VAL B N 1
ATOM 4172 C CA . VAL B 1 175 ? 20.669 68.347 -0.317 1.00 3.67 175 VAL B CA 1
ATOM 4173 C C . VAL B 1 175 ? 20.795 69.510 0.660 1.00 6.04 175 VAL B C 1
ATOM 4174 O O . VAL B 1 175 ? 21.640 69.478 1.560 1.00 5.41 175 VAL B O 1
ATOM 4178 N N . GLY B 1 176 ? 19.966 70.534 0.491 1.00 4.93 176 GLY B N 1
ATOM 4179 C CA . GLY B 1 176 ? 20.023 71.689 1.373 1.00 5.60 176 GLY B CA 1
ATOM 4180 C C . GLY B 1 176 ? 20.109 73.040 0.682 1.00 10.01 176 GLY B C 1
ATOM 4181 O O . GLY B 1 176 ? 20.534 74.015 1.297 1.00 8.21 176 GLY B O 1
ATOM 4182 N N . HIS B 1 177 ? 19.698 73.121 -0.578 1.00 6.27 177 HIS B N 1
ATOM 4183 C CA . HIS B 1 177 ? 19.537 74.427 -1.208 1.00 5.59 177 HIS B CA 1
ATOM 4184 C C . HIS B 1 177 ? 18.432 75.167 -0.485 1.00 7.03 177 HIS B C 1
ATOM 4185 O O . HIS B 1 177 ? 17.569 74.542 0.134 1.00 7.46 177 HIS B O 1
ATOM 4192 N N . ASP B 1 178 ? 18.457 76.495 -0.548 1.00 7.26 178 ASP B N 1
ATOM 4193 C CA . ASP B 1 178 ? 17.428 77.269 0.133 1.00 9.29 178 ASP B CA 1
ATOM 4194 C C . ASP B 1 178 ? 16.033 76.859 -0.337 1.00 10.41 178 ASP B C 1
ATOM 4195 O O . ASP B 1 178 ? 15.119 76.718 0.478 1.00 12.37 178 ASP B O 1
ATOM 4200 N N . ASP B 1 179 ? 15.892 76.661 -1.647 1.00 6.69 179 ASP B N 1
ATOM 4201 C CA . ASP B 1 179 ? 14.664 76.128 -2.241 1.00 6.43 179 ASP B CA 1
ATOM 4202 C C . ASP B 1 179 ? 14.891 74.652 -2.524 1.00 6.02 179 ASP B C 1
ATOM 4203 O O . ASP B 1 179 ? 15.651 74.308 -3.425 1.00 7.84 179 ASP B O 1
ATOM 4208 N N . PRO B 1 180 ? 14.229 73.772 -1.764 1.00 5.47 180 PRO B N 1
ATOM 4209 C CA . PRO B 1 180 ? 14.450 72.331 -1.927 1.00 6.49 180 PRO B CA 1
ATOM 4210 C C . PRO B 1 180 ? 14.051 71.816 -3.302 1.00 6.24 180 PRO B C 1
ATOM 4211 O O . PRO B 1 180 ? 14.472 70.720 -3.663 1.00 6.07 180 PRO B O 1
ATOM 4215 N N . ASN B 1 181 ? 13.271 72.572 -4.070 1.00 4.96 181 ASN B N 1
ATOM 4216 C CA . ASN B 1 181 ? 12.955 72.111 -5.425 1.00 6.03 181 ASN B CA 1
ATOM 4217 C C . ASN B 1 181 ? 14.182 72.009 -6.328 1.00 6.18 181 ASN B C 1
ATOM 4218 O O . ASN B 1 181 ? 14.184 71.251 -7.292 1.00 6.51 181 ASN B O 1
ATOM 4223 N N . ILE B 1 182 ? 15.223 72.772 -6.014 1.00 5.16 182 ILE B N 1
ATOM 4224 C CA . ILE B 1 182 ? 16.489 72.637 -6.723 1.00 5.69 182 ILE B CA 1
ATOM 4225 C C . ILE B 1 182 ? 17.088 71.262 -6.448 1.00 5.55 182 ILE B C 1
ATOM 4226 O O . ILE B 1 182 ? 17.620 70.607 -7.345 1.00 6.12 182 ILE B O 1
ATOM 4231 N N . ASP B 1 183 ? 16.981 70.811 -5.202 1.00 4.19 183 ASP B N 1
ATOM 4232 C CA . ASP B 1 183 ? 17.442 69.472 -4.854 1.00 6.38 183 ASP B CA 1
ATOM 4233 C C . ASP B 1 183 ? 16.571 68.383 -5.477 1.00 4.86 183 ASP B C 1
ATOM 4234 O O . ASP B 1 183 ? 17.091 67.364 -5.927 1.00 4.22 183 ASP B O 1
ATOM 4239 N N . ILE B 1 184 ? 15.258 68.592 -5.518 1.00 3.48 184 ILE B N 1
ATOM 4240 C CA . ILE B 1 184 ? 14.405 67.687 -6.280 1.00 4.80 184 ILE B CA 1
ATOM 4241 C C . ILE B 1 184 ? 14.897 67.562 -7.727 1.00 4.70 184 ILE B C 1
ATOM 4242 O O . ILE B 1 184 ? 15.003 66.455 -8.250 1.00 6.05 184 ILE B O 1
ATOM 4247 N N . ALA B 1 185 ? 15.227 68.683 -8.364 1.00 4.39 185 ALA B N 1
ATOM 4248 C CA . ALA B 1 185 ? 15.687 68.633 -9.751 1.00 5.11 185 ALA B CA 1
ATOM 4249 C C . ALA B 1 185 ? 17.001 67.872 -9.889 1.00 4.85 185 ALA B C 1
ATOM 4250 O O . ALA B 1 185 ? 17.182 67.080 -10.817 1.00 6.34 185 ALA B O 1
ATOM 4252 N N . ARG B 1 186 ? 17.929 68.122 -8.974 1.00 4.05 186 ARG B N 1
ATOM 4253 C CA . ARG B 1 186 ? 19.219 67.443 -9.036 1.00 6.33 186 ARG B CA 1
ATOM 4254 C C . ARG B 1 186 ? 19.050 65.938 -8.869 1.00 5.95 186 ARG B C 1
ATOM 4255 O O . ARG B 1 186 ? 19.639 65.151 -9.612 1.00 6.63 186 ARG B O 1
ATOM 4263 N N . LEU B 1 187 ? 18.240 65.536 -7.895 1.00 4.72 187 LEU B N 1
ATOM 4264 C CA . LEU B 1 187 ? 18.049 64.120 -7.618 1.00 3.88 187 LEU B CA 1
ATOM 4265 C C . LEU B 1 187 ? 17.310 63.446 -8.759 1.00 6.15 187 LEU B C 1
ATOM 4266 O O . LEU B 1 187 ? 17.575 62.290 -9.080 1.00 6.89 187 LEU B O 1
ATOM 4271 N N . THR B 1 188 ? 16.381 64.179 -9.363 1.00 6.76 188 THR B N 1
ATOM 4272 C CA . THR B 1 188 ? 15.630 63.662 -10.495 1.00 6.46 188 THR B CA 1
ATOM 4273 C C . THR B 1 188 ? 16.598 63.373 -11.639 1.00 6.08 188 THR B C 1
ATOM 4274 O O . THR B 1 188 ? 16.523 62.318 -12.275 1.00 8.52 188 THR B O 1
ATOM 4278 N N . ALA B 1 189 ? 17.525 64.297 -11.874 1.00 6.40 189 ALA B N 1
ATOM 4279 C CA . ALA B 1 189 ? 18.515 64.121 -12.929 1.00 7.00 189 ALA B CA 1
ATOM 4280 C C . ALA B 1 189 ? 19.436 62.931 -12.648 1.00 8.67 189 ALA B C 1
ATOM 4281 O O . ALA B 1 189 ? 19.765 62.162 -13.560 1.00 8.73 189 ALA B O 1
ATOM 4283 N N . VAL B 1 190 ? 19.863 62.774 -11.396 1.00 7.37 190 VAL B N 1
ATOM 4284 C CA . VAL B 1 190 ? 20.721 61.644 -11.049 1.00 5.51 190 VAL B CA 1
ATOM 4285 C C . VAL B 1 190 ? 19.963 60.333 -11.258 1.00 8.80 190 VAL B C 1
ATOM 4286 O O . VAL B 1 190 ? 20.493 59.370 -11.813 1.00 7.35 190 VAL B O 1
ATOM 4290 N N . ARG B 1 191 ? 18.708 60.304 -10.825 1.00 8.14 191 ARG B N 1
ATOM 4291 C CA . ARG B 1 191 ? 17.880 59.110 -10.999 1.00 7.59 191 ARG B CA 1
ATOM 4292 C C . ARG B 1 191 ? 17.711 58.744 -12.476 1.00 9.93 191 ARG B C 1
ATOM 4293 O O . ARG B 1 191 ? 17.650 57.571 -12.826 1.00 12.83 191 ARG B O 1
ATOM 4301 N N . GLU B 1 192 ? 17.641 59.749 -13.342 1.00 8.42 192 GLU B N 1
ATOM 4302 C CA . GLU B 1 192 ? 17.512 59.484 -14.774 1.00 11.16 192 GLU B CA 1
ATOM 4303 C C . GLU B 1 192 ? 18.822 58.953 -15.357 1.00 11.85 192 GLU B C 1
ATOM 4304 O O . GLU B 1 192 ? 18.814 58.147 -16.289 1.00 19.34 192 GLU B O 1
ATOM 4310 N N . ARG B 1 193 ? 19.942 59.400 -14.798 1.00 10.03 193 ARG B N 1
ATOM 4311 C CA . ARG B 1 193 ? 21.265 59.100 -15.339 1.00 8.40 193 ARG B CA 1
ATOM 4312 C C . ARG B 1 193 ? 21.780 57.712 -14.973 1.00 12.64 193 ARG B C 1
ATOM 4313 O O . ARG B 1 193 ? 22.413 57.039 -15.793 1.00 14.49 193 ARG B O 1
ATOM 4321 N N . VAL B 1 194 ? 21.539 57.290 -13.740 1.00 9.50 194 VAL B N 1
ATOM 4322 C CA . VAL B 1 194 ? 22.061 56.009 -13.286 1.00 10.43 194 VAL B CA 1
ATOM 4323 C C . VAL B 1 194 ? 20.978 54.934 -13.231 1.00 7.14 194 VAL B C 1
ATOM 4324 O O . VAL B 1 194 ? 19.776 55.229 -13.209 1.00 9.93 194 VAL B O 1
ATOM 4328 N N . ASP B 1 195 ? 21.421 53.680 -13.211 1.00 9.50 195 ASP B N 1
ATOM 4329 C CA . ASP B 1 195 ? 20.521 52.533 -13.213 1.00 11.74 195 ASP B CA 1
ATOM 4330 C C . ASP B 1 195 ? 19.576 52.550 -12.007 1.00 12.77 195 ASP B C 1
ATOM 4331 O O . ASP B 1 195 ? 19.938 53.037 -10.936 1.00 9.72 195 ASP B O 1
ATOM 4336 N N . SER B 1 196 ? 18.372 52.006 -12.180 1.00 11.10 196 SER B N 1
ATOM 4337 C CA . SER B 1 196 ? 17.369 52.031 -11.115 1.00 11.26 196 SER B CA 1
ATOM 4338 C C . SER B 1 196 ? 17.802 51.281 -9.856 1.00 11.38 196 SER B C 1
ATOM 4339 O O . SER B 1 196 ? 17.324 51.567 -8.756 1.00 13.64 196 SER B O 1
ATOM 4342 N N . ALA B 1 197 ? 18.700 50.318 -10.014 1.00 8.41 197 ALA B N 1
ATOM 4343 C CA . ALA B 1 197 ? 19.140 49.517 -8.882 1.00 7.40 197 ALA B CA 1
ATOM 4344 C C . ALA B 1 197 ? 20.220 50.201 -8.043 1.00 7.50 197 ALA B C 1
ATOM 4345 O O . ALA B 1 197 ? 20.770 49.602 -7.118 1.00 10.17 197 ALA B O 1
ATOM 4347 N N . VAL B 1 198 ? 20.541 51.446 -8.373 1.00 5.66 198 VAL B N 1
ATOM 4348 C CA . VAL B 1 198 ? 21.448 52.205 -7.535 1.00 5.83 198 VAL B CA 1
ATOM 4349 C C . VAL B 1 198 ? 20.651 52.773 -6.365 1.00 5.97 198 VAL B C 1
ATOM 4350 O O . VAL B 1 198 ? 19.626 53.430 -6.561 1.00 6.28 198 VAL B O 1
ATOM 4354 N N . ARG B 1 199 ? 21.098 52.479 -5.147 1.00 3.51 199 ARG B N 1
ATOM 4355 C CA . ARG B 1 199 ? 20.471 53.040 -3.954 1.00 3.90 199 ARG B CA 1
ATOM 4356 C C . ARG B 1 199 ? 21.014 54.448 -3.735 1.00 4.94 199 ARG B C 1
ATOM 4357 O O . ARG B 1 199 ? 22.222 54.667 -3.839 1.00 5.35 199 ARG B O 1
ATOM 4365 N N . ILE B 1 200 ? 20.126 55.400 -3.454 1.00 4.25 200 ILE B N 1
ATOM 4366 C CA . ILE B 1 200 ? 20.536 56.792 -3.261 1.00 3.09 200 ILE B CA 1
ATOM 4367 C C . ILE B 1 200 ? 19.968 57.353 -1.963 1.00 3.08 200 ILE B C 1
ATOM 4368 O O . ILE B 1 200 ? 18.751 57.543 -1.837 1.00 4.43 200 ILE B O 1
ATOM 4373 N N . ALA B 1 201 ? 20.852 57.589 -0.997 1.00 3.74 201 ALA B N 1
ATOM 4374 C CA . ALA B 1 201 ? 20.496 58.280 0.234 1.00 3.38 201 ALA B CA 1
ATOM 4375 C C . ALA B 1 201 ? 20.807 59.764 0.060 1.00 4.12 201 ALA B C 1
ATOM 4376 O O . ALA B 1 201 ? 21.577 60.138 -0.831 1.00 3.76 201 ALA B O 1
ATOM 4378 N N . ILE B 1 202 ? 20.214 60.604 0.908 1.00 2.62 202 ILE B N 1
ATOM 4379 C CA . ILE B 1 202 ? 20.487 62.039 0.864 1.00 2.93 202 ILE B CA 1
ATOM 4380 C C . ILE B 1 202 ? 20.814 62.549 2.252 1.00 4.07 202 ILE B C 1
ATOM 4381 O O . ILE B 1 202 ? 20.571 61.863 3.244 1.00 3.29 202 ILE B O 1
ATOM 4386 N N . ASP B 1 203 ? 21.365 63.759 2.314 1.00 3.84 203 ASP B N 1
ATOM 4387 C CA . ASP B 1 203 ? 21.870 64.307 3.567 1.00 2.50 203 ASP B CA 1
ATOM 4388 C C . ASP B 1 203 ? 21.712 65.820 3.532 1.00 3.92 203 ASP B C 1
ATOM 4389 O O . ASP B 1 203 ? 22.270 66.497 2.655 1.00 3.89 203 ASP B O 1
ATOM 4394 N N . GLY B 1 204 ? 20.938 66.349 4.476 1.00 2.72 204 GLY B N 1
ATOM 4395 C CA . GLY B 1 204 ? 20.684 67.783 4.540 1.00 3.76 204 GLY B CA 1
ATOM 4396 C C . GLY B 1 204 ? 21.551 68.572 5.507 1.00 4.08 204 GLY B C 1
ATOM 4397 O O . GLY B 1 204 ? 21.465 69.803 5.542 1.00 5.18 204 GLY B O 1
ATOM 4398 N N . ASN B 1 205 ? 22.370 67.880 6.297 1.00 4.39 205 ASN B N 1
ATOM 4399 C CA . ASN B 1 205 ? 23.268 68.556 7.233 1.00 3.95 205 ASN B CA 1
ATOM 4400 C C . ASN B 1 205 ? 22.565 69.595 8.101 1.00 5.24 205 ASN B C 1
ATOM 4401 O O . ASN B 1 205 ? 23.117 70.659 8.385 1.00 7.24 205 ASN B O 1
ATOM 4406 N N . GLY B 1 206 ? 21.353 69.271 8.528 1.00 5.85 206 GLY B N 1
ATOM 4407 C CA . GLY B 1 206 ? 20.631 70.092 9.488 1.00 5.02 206 GLY B CA 1
ATOM 4408 C C . GLY B 1 206 ? 20.193 71.448 8.966 1.00 5.88 206 GLY B C 1
ATOM 4409 O O . GLY B 1 206 ? 19.973 72.366 9.748 1.00 10.18 206 GLY B O 1
ATOM 4410 N N . LYS B 1 207 ? 20.048 71.578 7.652 1.00 3.97 207 LYS B N 1
ATOM 4411 C CA . LYS B 1 207 ? 19.821 72.891 7.062 1.00 5.45 207 LYS B CA 1
ATOM 4412 C C . LYS B 1 207 ? 18.381 73.383 7.096 1.00 5.65 207 LYS B C 1
ATOM 4413 O O . LYS B 1 207 ? 18.148 74.587 7.087 1.00 10.70 207 LYS B O 1
ATOM 4419 N N . TRP B 1 208 ? 17.421 72.464 7.134 1.00 3.30 208 TRP B N 1
ATOM 4420 C CA . TRP B 1 208 ? 16.030 72.835 6.935 1.00 5.62 208 TRP B CA 1
ATOM 4421 C C . TRP B 1 208 ? 15.195 72.738 8.201 1.00 4.17 208 TRP B C 1
ATOM 4422 O O . TRP B 1 208 ? 15.607 72.120 9.199 1.00 5.35 208 TRP B O 1
ATOM 4433 N N . ASP B 1 209 ? 14.029 73.376 8.165 1.00 3.25 209 ASP B N 1
ATOM 4434 C CA . ASP B 1 209 ? 13.072 73.276 9.257 1.00 2.88 209 ASP B CA 1
ATOM 4435 C C . ASP B 1 209 ? 11.997 72.238 8.948 1.00 3.75 209 ASP B C 1
ATOM 4436 O O . ASP B 1 209 ? 11.964 71.661 7.852 1.00 3.77 209 ASP B O 1
ATOM 4441 N N . LEU B 1 210 ? 11.135 71.975 9.925 1.00 3.03 210 LEU B N 1
ATOM 4442 C CA . LEU B 1 210 ? 10.132 70.923 9.767 1.00 1.89 210 LEU B CA 1
ATOM 4443 C C . LEU B 1 210 ? 9.211 71.106 8.556 1.00 3.02 210 LEU B C 1
ATOM 4444 O O . LEU B 1 210 ? 9.068 70.173 7.758 1.00 3.31 210 LEU B O 1
ATOM 4449 N N . PRO B 1 211 ? 8.585 72.288 8.410 1.00 2.63 211 PRO B N 1
ATOM 4450 C CA . PRO B 1 211 ? 7.662 72.400 7.278 1.00 4.27 211 PRO B CA 1
ATOM 4451 C C . PRO B 1 211 ? 8.390 72.253 5.942 1.00 3.75 211 PRO B C 1
ATOM 4452 O O . PRO B 1 211 ? 7.833 71.651 5.020 1.00 4.33 211 PRO B O 1
ATOM 4456 N N . THR B 1 212 ? 9.620 72.755 5.847 1.00 3.17 212 THR B N 1
ATOM 4457 C CA . THR B 1 212 ? 10.376 72.635 4.602 1.00 3.35 212 THR B CA 1
ATOM 4458 C C . THR B 1 212 ? 10.622 71.162 4.276 1.00 3.44 212 THR B C 1
ATOM 4459 O O . THR B 1 212 ? 10.440 70.716 3.136 1.00 3.62 212 THR B O 1
ATOM 4463 N N . CYS B 1 213 ? 11.005 70.402 5.294 1.00 3.18 213 CYS B N 1
ATOM 4464 C CA . CYS B 1 213 ? 11.243 68.980 5.126 1.00 2.29 213 CYS B CA 1
ATOM 4465 C C . CYS B 1 213 ? 9.970 68.233 4.749 1.00 1.75 213 CYS B C 1
ATOM 4466 O O . CYS B 1 213 ? 10.020 67.327 3.921 1.00 3.80 213 CYS B O 1
ATOM 4469 N N . GLN B 1 214 ? 8.834 68.601 5.338 1.00 2.58 214 GLN B N 1
ATOM 4470 C CA . GLN B 1 214 ? 7.592 67.910 4.991 1.00 3.26 214 GLN B CA 1
ATOM 4471 C C . GLN B 1 214 ? 7.301 68.057 3.502 1.00 2.85 214 GLN B C 1
ATOM 4472 O O . GLN B 1 214 ? 6.938 67.086 2.831 1.00 4.55 214 GLN B O 1
ATOM 4478 N N . ARG B 1 215 ? 7.443 69.273 2.990 1.00 3.53 215 ARG B N 1
ATOM 4479 C CA . ARG B 1 215 ? 7.155 69.507 1.578 1.00 1.81 215 ARG B CA 1
ATOM 4480 C C . ARG B 1 215 ? 8.157 68.783 0.700 1.00 3.97 215 ARG B C 1
ATOM 4481 O O . ARG B 1 215 ? 7.780 68.154 -0.292 1.00 4.82 215 ARG B O 1
ATOM 4489 N N . PHE B 1 216 ? 9.435 68.860 1.063 1.00 3.22 216 PHE B N 1
ATOM 4490 C CA . PHE B 1 216 ? 10.449 68.204 0.259 1.00 2.22 216 PHE B CA 1
ATOM 4491 C C . PHE B 1 216 ? 10.221 66.696 0.195 1.00 3.08 216 PHE B C 1
ATOM 4492 O O . PHE B 1 216 ? 10.302 66.090 -0.874 1.00 4.09 216 PHE B O 1
ATOM 4500 N N . CYS B 1 217 ? 9.922 66.087 1.340 1.00 3.34 217 CYS B N 1
ATOM 4501 C CA . CYS B 1 217 ? 9.746 64.638 1.367 1.00 3.32 217 CYS B CA 1
ATOM 4502 C C . CYS B 1 217 ? 8.556 64.215 0.514 1.00 5.71 217 CYS B C 1
ATOM 4503 O O . CYS B 1 217 ? 8.621 63.207 -0.182 1.00 6.15 217 CYS B O 1
ATOM 4506 N N . ALA B 1 218 ? 7.482 64.993 0.552 1.00 4.02 218 ALA B N 1
ATOM 4507 C CA . ALA B 1 218 ? 6.329 64.686 -0.286 1.00 5.37 218 ALA B CA 1
ATOM 4508 C C . ALA B 1 218 ? 6.714 64.804 -1.763 1.00 6.61 218 ALA B C 1
ATOM 4509 O O . ALA B 1 218 ? 6.324 63.971 -2.586 1.00 7.89 218 ALA B O 1
ATOM 4511 N N . ALA B 1 219 ? 7.502 65.820 -2.101 1.00 3.53 219 ALA B N 1
ATOM 4512 C CA . ALA B 1 219 ? 7.903 66.028 -3.493 1.00 4.36 219 ALA B CA 1
ATOM 4513 C C . ALA B 1 219 ? 8.881 64.971 -3.995 1.00 7.60 219 ALA B C 1
ATOM 4514 O O . ALA B 1 219 ? 9.034 64.792 -5.207 1.00 8.82 219 ALA B O 1
ATOM 4516 N N . ALA B 1 220 ? 9.540 64.284 -3.065 1.00 4.31 220 ALA B N 1
ATOM 4517 C CA . ALA B 1 220 ? 10.523 63.256 -3.393 1.00 3.28 220 ALA B CA 1
ATOM 4518 C C . ALA B 1 220 ? 9.922 61.848 -3.404 1.00 8.20 220 ALA B C 1
ATOM 4519 O O . ALA B 1 220 ? 10.653 60.854 -3.476 1.00 8.60 220 ALA B O 1
ATOM 4521 N N . LYS B 1 221 ? 8.594 61.775 -3.360 1.00 11.02 221 LYS B N 1
ATOM 4522 C CA . LYS B 1 221 ? 7.879 60.511 -3.219 1.00 18.24 221 LYS B CA 1
ATOM 4523 C C . LYS B 1 221 ? 8.219 59.472 -4.277 1.00 18.28 221 LYS B C 1
ATOM 4524 O O . LYS B 1 221 ? 8.106 58.272 -4.026 1.00 24.60 221 LYS B O 1
ATOM 4530 N N . ASP B 1 222 ? 8.622 59.923 -5.456 1.00 13.41 222 ASP B N 1
ATOM 4531 C CA . ASP B 1 222 ? 8.891 58.998 -6.550 1.00 18.20 222 ASP B CA 1
ATOM 4532 C C . ASP B 1 222 ? 10.373 58.838 -6.868 1.00 14.21 222 ASP B C 1
ATOM 4533 O O . ASP B 1 222 ? 10.731 58.239 -7.881 1.00 18.69 222 ASP B O 1
ATOM 4538 N N . LEU B 1 223 ? 11.235 59.353 -5.998 1.00 6.25 223 LEU B N 1
ATOM 4539 C CA . LEU B 1 223 ? 12.671 59.341 -6.273 1.00 5.41 223 LEU B CA 1
ATOM 4540 C C . LEU B 1 223 ? 13.425 58.169 -5.633 1.00 5.90 223 LEU B C 1
ATOM 4541 O O . LEU B 1 223 ? 14.641 58.065 -5.770 1.00 8.48 223 LEU B O 1
ATOM 4546 N N . ASP B 1 224 ? 12.706 57.308 -4.923 1.00 5.63 224 ASP B N 1
ATOM 4547 C CA . ASP B 1 224 ? 13.299 56.153 -4.241 1.00 5.59 224 ASP B CA 1
ATOM 4548 C C . ASP B 1 224 ? 14.494 56.552 -3.377 1.00 6.30 224 ASP B C 1
ATOM 4549 O O . ASP B 1 224 ? 15.619 56.091 -3.585 1.00 8.05 224 ASP B O 1
ATOM 4554 N N . ILE B 1 225 ? 14.230 57.421 -2.407 1.00 4.50 225 ILE B N 1
ATOM 4555 C CA . ILE B 1 225 ? 15.265 57.900 -1.503 1.00 3.77 225 ILE B CA 1
ATOM 4556 C C . ILE B 1 225 ? 15.482 56.903 -0.372 1.00 1.89 225 ILE B C 1
ATOM 4557 O O . ILE B 1 225 ? 14.549 56.560 0.361 1.00 4.85 225 ILE B O 1
ATOM 4562 N N . TYR B 1 226 ? 16.718 56.435 -0.235 1.00 2.04 226 TYR B N 1
ATOM 4563 C CA . TYR B 1 226 ? 17.039 55.359 0.699 1.00 2.01 226 TYR B CA 1
ATOM 4564 C C . TYR B 1 226 ? 16.916 55.814 2.153 1.00 3.34 226 TYR B C 1
ATOM 4565 O O . TYR B 1 226 ? 16.340 55.122 2.993 1.00 3.96 226 TYR B O 1
ATOM 4574 N N . TRP B 1 227 ? 17.485 56.977 2.454 1.00 2.08 227 TRP B N 1
ATOM 4575 C CA . TRP B 1 227 ? 17.275 57.628 3.736 1.00 1.82 227 TRP B CA 1
ATOM 4576 C C . TRP B 1 227 ? 17.543 59.112 3.583 1.00 2.22 227 TRP B C 1
ATOM 4577 O O . TRP B 1 227 ? 18.129 59.545 2.585 1.00 3.23 227 TRP B O 1
ATOM 4588 N N . PHE B 1 228 ? 17.074 59.882 4.561 1.00 3.18 228 PHE B N 1
ATOM 4589 C CA . PHE B 1 228 ? 17.269 61.329 4.609 1.00 2.37 228 PHE B CA 1
ATOM 4590 C C . PHE B 1 228 ? 18.009 61.619 5.904 1.00 2.35 228 PHE B C 1
ATOM 4591 O O . PHE B 1 228 ? 17.441 61.543 7.002 1.00 3.37 228 PHE B O 1
ATOM 4599 N N . GLU B 1 229 ? 19.287 61.942 5.760 1.00 2.78 229 GLU B N 1
ATOM 4600 C CA . GLU B 1 229 ? 20.202 62.122 6.875 1.00 2.50 229 GLU B CA 1
ATOM 4601 C C . GLU B 1 229 ? 20.183 63.562 7.351 1.00 4.64 229 GLU B C 1
ATOM 4602 O O . GLU B 1 229 ? 20.176 64.486 6.542 1.00 4.08 229 GLU B O 1
ATOM 4608 N N . GLU B 1 230 ? 20.154 63.740 8.668 1.00 2.77 230 GLU B N 1
ATOM 4609 C CA . GLU B 1 230 ? 20.159 65.066 9.294 1.00 2.72 230 GLU B CA 1
ATOM 4610 C C . GLU B 1 230 ? 19.255 66.079 8.588 1.00 2.90 230 GLU B C 1
ATOM 4611 O O . GLU B 1 230 ? 19.709 67.139 8.129 1.00 4.87 230 GLU B O 1
ATOM 4617 N N . PRO B 1 231 ? 17.956 65.772 8.512 1.00 3.07 231 PRO B N 1
ATOM 4618 C CA . PRO B 1 231 ? 17.050 66.686 7.807 1.00 4.13 231 PRO B CA 1
ATOM 4619 C C . PRO B 1 231 ? 16.850 67.981 8.581 1.00 3.75 231 PRO B C 1
ATOM 4620 O O . PRO B 1 231 ? 16.633 69.034 7.974 1.00 4.45 231 PRO B O 1
ATOM 4624 N N . LEU B 1 232 ? 16.956 67.894 9.907 1.00 3.03 232 LEU B N 1
ATOM 4625 C CA . LEU B 1 232 ? 16.533 68.971 10.794 1.00 3.69 232 LEU B CA 1
ATOM 4626 C C . LEU B 1 232 ? 17.621 69.362 11.789 1.00 4.10 232 LEU B C 1
ATOM 4627 O O . LEU B 1 232 ? 18.698 68.762 11.812 1.00 3.38 232 LEU B O 1
ATOM 4632 N N . TRP B 1 233 ? 17.352 70.370 12.619 1.00 4.48 233 TRP B N 1
ATOM 4633 C CA . TRP B 1 233 ? 18.377 70.822 13.557 1.00 3.39 233 TRP B CA 1
ATOM 4634 C C . TRP B 1 233 ? 18.808 69.700 14.497 1.00 3.30 233 TRP B C 1
ATOM 4635 O O . TRP B 1 233 ? 17.976 68.930 14.982 1.00 4.38 233 TRP B O 1
ATOM 4646 N N . TYR B 1 234 ? 20.106 69.625 14.768 1.00 3.84 234 TYR B N 1
ATOM 4647 C CA . TYR B 1 234 ? 20.714 68.439 15.369 1.00 4.44 234 TYR B CA 1
ATOM 4648 C C . TYR B 1 234 ? 20.161 68.080 16.739 1.00 4.51 234 TYR B C 1
ATOM 4649 O O . TYR B 1 234 ? 20.135 66.903 17.106 1.00 6.02 234 TYR B O 1
ATOM 4658 N N . ASP B 1 235 ? 19.746 69.093 17.497 1.00 2.78 235 ASP B N 1
ATOM 4659 C CA . ASP B 1 235 ? 19.356 68.900 18.887 1.00 4.51 235 ASP B CA 1
ATOM 4660 C C . ASP B 1 235 ? 17.847 68.915 19.086 1.00 5.68 235 ASP B C 1
ATOM 4661 O O . ASP B 1 235 ? 17.360 68.930 20.224 1.00 8.63 235 ASP B O 1
ATOM 4666 N N . ASP B 1 236 ? 17.111 68.899 17.979 1.00 4.55 236 ASP B N 1
ATOM 4667 C CA . ASP B 1 236 ? 15.652 68.992 17.984 1.00 5.45 236 ASP B CA 1
ATOM 4668 C C . ASP B 1 236 ? 15.000 67.619 17.741 1.00 5.69 236 ASP B C 1
ATOM 4669 O O . ASP B 1 236 ? 14.757 67.222 16.600 1.00 6.56 236 ASP B O 1
ATOM 4674 N N . VAL B 1 237 ? 14.720 66.889 18.818 1.00 4.27 237 VAL B N 1
ATOM 4675 C CA . VAL B 1 237 ? 14.148 65.546 18.691 1.00 3.51 237 VAL B CA 1
ATOM 4676 C C . VAL B 1 237 ? 12.735 65.580 18.124 1.00 4.93 237 VAL B C 1
ATOM 4677 O O . VAL B 1 237 ? 12.395 64.802 17.237 1.00 6.91 237 VAL B O 1
ATOM 4681 N N . THR B 1 238 ? 11.911 66.479 18.646 1.00 4.74 238 THR B N 1
ATOM 4682 C CA . THR B 1 238 ? 10.497 66.490 18.303 1.00 5.85 238 THR B CA 1
ATOM 4683 C C . THR B 1 238 ? 10.243 66.750 16.817 1.00 5.96 238 THR B C 1
ATOM 4684 O O . THR B 1 238 ? 9.405 66.085 16.218 1.00 6.48 238 THR B O 1
ATOM 4688 N N . SER B 1 239 ? 10.964 67.688 16.207 1.00 5.86 239 SER B N 1
ATOM 4689 C CA . SER B 1 239 ? 10.763 67.926 14.777 1.00 3.32 239 SER B CA 1
ATOM 4690 C C . SER B 1 239 ? 11.060 66.654 13.982 1.00 3.66 239 SER B C 1
ATOM 4691 O O . SER B 1 239 ? 10.346 66.330 13.031 1.00 4.38 239 SER B O 1
ATOM 4694 N N . HIS B 1 240 ? 12.110 65.938 14.373 1.00 4.44 240 HIS B N 1
ATOM 4695 C CA . HIS B 1 240 ? 12.469 64.706 13.677 1.00 3.31 240 HIS B CA 1
ATOM 4696 C C . HIS B 1 240 ? 11.377 63.643 13.846 1.00 3.64 240 HIS B C 1
ATOM 4697 O O . HIS B 1 240 ? 11.043 62.920 12.900 1.00 4.05 240 HIS B O 1
ATOM 4704 N N . ALA B 1 241 ? 10.839 63.539 15.055 1.00 4.48 241 ALA B N 1
ATOM 4705 C CA . ALA B 1 241 ? 9.770 62.588 15.323 1.00 5.57 241 ALA B CA 1
ATOM 4706 C C . ALA B 1 241 ? 8.531 62.901 14.483 1.00 4.28 241 ALA B C 1
ATOM 4707 O O . ALA B 1 241 ? 7.884 61.994 13.948 1.00 5.29 241 ALA B O 1
ATOM 4709 N N . ARG B 1 242 ? 8.208 64.188 14.352 1.00 2.14 242 ARG B N 1
ATOM 4710 C CA . ARG B 1 242 ? 7.042 64.587 13.570 1.00 3.47 242 ARG B CA 1
ATOM 4711 C C . ARG B 1 242 ? 7.278 64.335 12.083 1.00 3.18 242 ARG B C 1
ATOM 4712 O O . ARG B 1 242 ? 6.376 63.881 11.372 1.00 4.91 242 ARG B O 1
ATOM 4720 N N . LEU B 1 243 ? 8.493 64.608 11.618 1.00 3.26 243 LEU B N 1
ATOM 4721 C CA . LEU B 1 243 ? 8.799 64.372 10.215 1.00 3.98 243 LEU B CA 1
ATOM 4722 C C . LEU B 1 243 ? 8.731 62.876 9.902 1.00 2.87 243 LEU B C 1
ATOM 4723 O O . LEU B 1 243 ? 8.175 62.471 8.882 1.00 4.12 243 LEU B O 1
ATOM 4728 N N . ALA B 1 244 ? 9.300 62.053 10.785 1.00 4.16 244 ALA B N 1
ATOM 4729 C CA . ALA B 1 244 ? 9.310 60.617 10.545 1.00 3.28 244 ALA B CA 1
ATOM 4730 C C . ALA B 1 244 ? 7.912 60.047 10.387 1.00 4.32 244 ALA B C 1
ATOM 4731 O O . ALA B 1 244 ? 7.717 59.082 9.645 1.00 5.46 244 ALA B O 1
ATOM 4733 N N . ARG B 1 245 ? 6.942 60.622 11.091 1.00 4.28 245 ARG B N 1
ATOM 4734 C CA . ARG B 1 245 ? 5.567 60.143 10.988 1.00 4.58 245 ARG B CA 1
ATOM 4735 C C . ARG B 1 245 ? 4.850 60.681 9.755 1.00 5.98 245 ARG B C 1
ATOM 4736 O O . ARG B 1 245 ? 3.813 60.143 9.355 1.00 10.25 245 ARG B O 1
ATOM 4744 N N . ASN B 1 246 ? 5.403 61.737 9.159 1.00 3.09 246 ASN B N 1
ATOM 4745 C CA . ASN B 1 246 ? 4.757 62.444 8.053 1.00 4.65 246 ASN B CA 1
ATOM 4746 C C . ASN B 1 246 ? 5.137 61.903 6.687 1.00 4.46 246 ASN B C 1
ATOM 4747 O O . ASN B 1 246 ? 4.490 62.231 5.695 1.00 7.22 246 ASN B O 1
ATOM 4752 N N . THR B 1 247 ? 6.183 61.085 6.640 1.00 3.70 247 THR B N 1
ATOM 4753 C CA . THR B 1 247 ? 6.717 60.577 5.375 1.00 5.12 247 THR B CA 1
ATOM 4754 C C . THR B 1 247 ? 7.124 59.114 5.522 1.00 3.86 247 THR B C 1
ATOM 4755 O O . THR B 1 247 ? 7.403 58.642 6.628 1.00 4.31 247 THR B O 1
ATOM 4759 N N . SER B 1 248 ? 7.158 58.398 4.404 1.00 4.35 248 SER B N 1
ATOM 4760 C CA . SER B 1 248 ? 7.723 57.052 4.382 1.00 1.74 248 SER B CA 1
ATOM 4761 C C . SER B 1 248 ? 9.249 57.058 4.208 1.00 3.14 248 SER B C 1
ATOM 4762 O O . SER B 1 248 ? 9.895 56.025 4.390 1.00 4.74 248 SER B O 1
ATOM 4765 N N . ILE B 1 249 ? 9.835 58.206 3.867 1.00 3.39 249 ILE B N 1
ATOM 4766 C CA . ILE B 1 249 ? 11.291 58.252 3.726 1.00 3.22 249 ILE B CA 1
ATOM 4767 C C . ILE B 1 249 ? 11.944 58.097 5.100 1.00 4.22 249 ILE B C 1
ATOM 4768 O O . ILE B 1 249 ? 11.631 58.848 6.022 1.00 4.17 249 ILE B O 1
ATOM 4773 N N . PRO B 1 250 ? 12.837 57.106 5.250 1.00 2.95 250 PRO B N 1
ATOM 4774 C CA . PRO B 1 250 ? 13.503 56.887 6.538 1.00 2.81 250 PRO B CA 1
ATOM 4775 C C . PRO B 1 250 ? 14.413 58.047 6.942 1.00 1.88 250 PRO B C 1
ATOM 4776 O O . PRO B 1 250 ? 15.084 58.651 6.101 1.00 3.32 250 PRO B O 1
ATOM 4780 N N A ILE B 1 251 ? 14.432 58.353 8.235 0.48 1.58 251 ILE B N 1
ATOM 4781 N N B ILE B 1 251 ? 14.448 58.348 8.235 0.52 1.65 251 ILE B N 1
ATOM 4782 C CA A ILE B 1 251 ? 15.337 59.358 8.776 0.48 2.66 251 ILE B CA 1
ATOM 4783 C CA B ILE B 1 251 ? 15.322 59.393 8.755 0.52 3.20 251 ILE B CA 1
ATOM 4784 C C A ILE B 1 251 ? 16.610 58.710 9.285 0.48 2.23 251 ILE B C 1
ATOM 4785 C C B ILE B 1 251 ? 16.586 58.788 9.359 0.52 2.63 251 ILE B C 1
ATOM 4786 O O A ILE B 1 251 ? 16.570 57.653 9.928 0.48 2.01 251 ILE B O 1
ATOM 4787 O O B ILE B 1 251 ? 16.517 57.831 10.140 0.52 3.36 251 ILE B O 1
ATOM 4796 N N . ALA B 1 252 ? 17.738 59.344 8.988 1.00 3.08 252 ALA B N 1
ATOM 4797 C CA . ALA B 1 252 ? 19.035 58.916 9.514 1.00 2.00 252 ALA B CA 1
ATOM 4798 C C . ALA B 1 252 ? 19.649 60.084 10.275 1.00 3.79 252 ALA B C 1
ATOM 4799 O O . ALA B 1 252 ? 19.557 61.225 9.833 1.00 3.62 252 ALA B O 1
ATOM 4801 N N . LEU B 1 253 ? 20.254 59.813 11.431 1.00 2.82 253 LEU B N 1
ATOM 4802 C CA . LEU B 1 253 ? 21.000 60.855 12.141 1.00 2.61 253 LEU B CA 1
ATOM 4803 C C . LEU B 1 253 ? 21.907 60.226 13.184 1.00 6.17 253 LEU B C 1
ATOM 4804 O O . LEU B 1 253 ? 21.801 59.030 13.463 1.00 3.68 253 LEU B O 1
ATOM 4809 N N . GLY B 1 254 ? 22.807 61.039 13.730 1.00 3.65 254 GLY B N 1
ATOM 4810 C CA . GLY B 1 254 ? 23.664 60.630 14.827 1.00 3.64 254 GLY B CA 1
ATOM 4811 C C . GLY B 1 254 ? 25.047 61.255 14.783 1.00 4.20 254 GLY B C 1
ATOM 4812 O O . GLY B 1 254 ? 25.732 61.316 15.813 1.00 4.34 254 GLY B O 1
ATOM 4813 N N A GLU B 1 255 ? 25.442 61.707 13.590 0.57 3.27 255 GLU B N 1
ATOM 4814 N N B GLU B 1 255 ? 25.480 61.719 13.620 0.43 4.09 255 GLU B N 1
ATOM 4815 C CA A GLU B 1 255 ? 26.749 62.325 13.353 0.57 5.19 255 GLU B CA 1
ATOM 4816 C CA B GLU B 1 255 ? 26.851 62.202 13.508 0.43 4.35 255 GLU B CA 1
ATOM 4817 C C A GLU B 1 255 ? 27.095 63.367 14.406 0.57 3.31 255 GLU B C 1
ATOM 4818 C C B GLU B 1 255 ? 27.132 63.427 14.380 0.43 3.88 255 GLU B C 1
ATOM 4819 O O A GLU B 1 255 ? 28.250 63.489 14.822 0.57 5.19 255 GLU B O 1
ATOM 4820 O O B GLU B 1 255 ? 28.294 63.747 14.637 0.43 5.29 255 GLU B O 1
ATOM 4831 N N . GLN B 1 256 ? 26.083 64.115 14.827 1.00 3.36 256 GLN B N 1
ATOM 4832 C CA . GLN B 1 256 ? 26.283 65.287 15.668 1.00 3.73 256 GLN B CA 1
ATOM 4833 C C . GLN B 1 256 ? 25.949 65.063 17.131 1.00 4.18 256 GLN B C 1
ATOM 4834 O O . GLN B 1 256 ? 26.045 65.994 17.929 1.00 6.31 256 GLN B O 1
ATOM 4840 N N . LEU B 1 257 ? 25.579 63.834 17.488 1.00 3.15 257 LEU B N 1
ATOM 4841 C CA . LEU B 1 257 ? 25.197 63.523 18.864 1.00 4.37 257 LEU B CA 1
ATOM 4842 C C . LEU B 1 257 ? 26.391 63.069 19.696 1.00 4.87 257 LEU B C 1
ATOM 4843 O O . LEU B 1 257 ? 27.125 62.152 19.315 1.00 6.16 257 LEU B O 1
ATOM 4848 N N . TYR B 1 258 ? 26.575 63.705 20.846 1.00 4.09 258 TYR B N 1
ATOM 4849 C CA . TYR B 1 258 ? 27.758 63.457 21.650 1.00 4.64 258 TYR B CA 1
ATOM 4850 C C . TYR B 1 258 ? 27.617 62.304 22.635 1.00 3.06 258 TYR B C 1
ATOM 4851 O O . TYR B 1 258 ? 28.627 61.753 23.063 1.00 3.83 258 TYR B O 1
ATOM 4860 N N . THR B 1 259 ? 26.390 61.942 23.004 1.00 2.65 259 THR B N 1
ATOM 4861 C CA . THR B 1 259 ? 26.195 61.016 24.123 1.00 2.94 259 THR B CA 1
ATOM 4862 C C . THR B 1 259 ? 25.181 59.924 23.845 1.00 3.39 259 THR B C 1
ATOM 4863 O O . THR B 1 259 ? 24.283 60.068 23.003 1.00 4.03 259 THR B O 1
ATOM 4867 N N . VAL B 1 260 ? 25.316 58.835 24.590 1.00 4.66 260 VAL B N 1
ATOM 4868 C CA . VAL B 1 260 ? 24.325 57.774 24.569 1.00 4.77 260 VAL B CA 1
ATOM 4869 C C . VAL B 1 260 ? 22.951 58.312 24.992 1.00 3.14 260 VAL B C 1
ATOM 4870 O O . VAL B 1 260 ? 21.928 57.848 24.494 1.00 4.13 260 VAL B O 1
ATOM 4874 N N . ASP B 1 261 ? 22.920 59.313 25.876 1.00 3.30 261 ASP B N 1
ATOM 4875 C CA . ASP B 1 261 ? 21.651 59.882 26.313 1.00 1.94 261 ASP B CA 1
ATOM 4876 C C . ASP B 1 261 ? 20.924 60.542 25.141 1.00 2.71 261 ASP B C 1
ATOM 4877 O O . ASP B 1 261 ? 19.702 60.414 25.006 1.00 3.65 261 ASP B O 1
ATOM 4882 N N . ALA B 1 262 ? 21.664 61.263 24.306 1.00 3.12 262 ALA B N 1
ATOM 4883 C CA . ALA B 1 262 ? 21.050 61.892 23.146 1.00 2.71 262 ALA B CA 1
ATOM 4884 C C . ALA B 1 262 ? 20.503 60.831 22.183 1.00 5.05 262 ALA B C 1
ATOM 4885 O O . ALA B 1 262 ? 19.378 60.938 21.690 1.00 5.12 262 ALA B O 1
ATOM 4887 N N . PHE B 1 263 ? 21.284 59.786 21.928 1.00 3.54 263 PHE B N 1
ATOM 4888 C CA . PHE B 1 263 ? 20.785 58.704 21.083 1.00 2.09 263 PHE B CA 1
ATOM 4889 C C . PHE B 1 263 ? 19.514 58.058 21.647 1.00 4.07 263 PHE B C 1
ATOM 4890 O O . PHE B 1 263 ? 18.578 57.780 20.898 1.00 5.18 263 PHE B O 1
ATOM 4898 N N . ARG B 1 264 ? 19.471 57.833 22.957 1.00 3.17 264 ARG B N 1
ATOM 4899 C CA . ARG B 1 264 ? 18.291 57.242 23.577 1.00 2.95 264 ARG B CA 1
ATOM 4900 C C . ARG B 1 264 ? 17.068 58.132 23.345 1.00 3.61 264 ARG B C 1
ATOM 4901 O O . ARG B 1 264 ? 15.985 57.643 23.017 1.00 3.74 264 ARG B O 1
ATOM 4909 N N A SER B 1 265 ? 17.236 59.440 23.504 0.66 4.04 265 SER B N 1
ATOM 4910 N N B SER B 1 265 ? 17.251 59.440 23.499 0.34 4.22 265 SER B N 1
ATOM 4911 C CA A SER B 1 265 ? 16.123 60.357 23.293 0.66 5.35 265 SER B CA 1
ATOM 4912 C CA B SER B 1 265 ? 16.165 60.389 23.291 0.34 5.74 265 SER B CA 1
ATOM 4913 C C A SER B 1 265 ? 15.577 60.284 21.863 0.66 3.58 265 SER B C 1
ATOM 4914 C C B SER B 1 265 ? 15.592 60.289 21.876 0.34 4.51 265 SER B C 1
ATOM 4915 O O A SER B 1 265 ? 14.365 60.232 21.654 0.66 6.77 265 SER B O 1
ATOM 4916 O O B SER B 1 265 ? 14.377 60.219 21.691 0.34 6.32 265 SER B O 1
ATOM 4921 N N . PHE B 1 266 ? 16.473 60.289 20.882 1.00 3.96 266 PHE B N 1
ATOM 4922 C CA . PHE B 1 266 ? 16.050 60.209 19.487 1.00 2.71 266 PHE B CA 1
ATOM 4923 C C . PHE B 1 266 ? 15.445 58.850 19.144 1.00 3.27 266 PHE B C 1
ATOM 4924 O O . PHE B 1 266 ? 14.406 58.767 18.488 1.00 5.55 266 PHE B O 1
ATOM 4932 N N . ILE B 1 267 ? 16.092 57.780 19.590 1.00 3.20 267 ILE B N 1
ATOM 4933 C CA . ILE B 1 267 ? 15.628 56.445 19.259 1.00 3.16 267 ILE B CA 1
ATOM 4934 C C . ILE B 1 267 ? 14.267 56.158 19.885 1.00 4.87 267 ILE B C 1
ATOM 4935 O O . ILE B 1 267 ? 13.360 55.670 19.213 1.00 6.00 267 ILE B O 1
ATOM 4940 N N . ASP B 1 268 ? 14.108 56.486 21.161 1.00 4.08 268 ASP B N 1
ATOM 4941 C CA . ASP B 1 268 ? 12.859 56.157 21.839 1.00 5.04 268 ASP B CA 1
ATOM 4942 C C . ASP B 1 268 ? 11.676 56.970 21.313 1.00 7.62 268 ASP B C 1
ATOM 4943 O O . ASP B 1 268 ? 10.523 56.521 21.399 1.00 9.80 268 ASP B O 1
ATOM 4948 N N . ALA B 1 269 ? 11.958 58.154 20.769 1.00 4.55 269 ALA B N 1
ATOM 4949 C CA . ALA B 1 269 ? 10.911 59.014 20.213 1.00 4.25 269 ALA B CA 1
ATOM 4950 C C . ALA B 1 269 ? 10.480 58.600 18.805 1.00 6.83 269 ALA B C 1
ATOM 4951 O O . ALA B 1 269 ? 9.554 59.185 18.247 1.00 7.41 269 ALA B O 1
ATOM 4953 N N . GLY B 1 270 ? 11.146 57.606 18.223 1.00 5.98 270 GLY B N 1
ATOM 4954 C CA . GLY B 1 270 ? 10.886 57.250 16.839 1.00 6.40 270 GLY B CA 1
ATOM 4955 C C . GLY B 1 270 ? 11.383 58.315 15.875 1.00 5.14 270 GLY B C 1
ATOM 4956 O O . GLY B 1 270 ? 10.855 58.454 14.761 1.00 6.14 270 GLY B O 1
ATOM 4957 N N . ALA B 1 271 ? 12.403 59.057 16.292 1.00 4.44 271 ALA B N 1
ATOM 4958 C CA . ALA B 1 271 ? 12.928 60.183 15.512 1.00 2.64 271 ALA B CA 1
ATOM 4959 C C . ALA B 1 271 ? 14.070 59.790 14.585 1.00 5.21 271 ALA B C 1
ATOM 4960 O O . ALA B 1 271 ? 14.554 60.618 13.813 1.00 6.33 271 ALA B O 1
ATOM 4962 N N . VAL B 1 272 ? 14.495 58.531 14.661 1.00 3.51 272 VAL B N 1
ATOM 4963 C CA . VAL B 1 272 ? 15.582 58.043 13.815 1.00 2.53 272 VAL B CA 1
ATOM 4964 C C . VAL B 1 272 ? 15.388 56.575 13.487 1.00 3.16 272 VAL B C 1
ATOM 4965 O O . VAL B 1 272 ? 15.031 55.779 14.355 1.00 5.35 272 VAL B O 1
ATOM 4969 N N . ALA B 1 273 ? 15.597 56.225 12.221 1.00 2.50 273 ALA B N 1
ATOM 4970 C CA . ALA B 1 273 ? 15.513 54.836 11.776 1.00 4.80 273 ALA B CA 1
ATOM 4971 C C . ALA B 1 273 ? 16.897 54.285 11.457 1.00 3.56 273 ALA B C 1
ATOM 4972 O O . ALA B 1 273 ? 17.189 53.123 11.752 1.00 6.60 273 ALA B O 1
ATOM 4974 N N . TYR B 1 274 ? 17.741 55.113 10.845 1.00 1.89 274 TYR B N 1
ATOM 4975 C CA . TYR B 1 274 ? 19.131 54.732 10.563 1.00 2.57 274 TYR B CA 1
ATOM 4976 C C . TYR B 1 274 ? 20.036 55.405 11.574 1.00 2.65 274 TYR B C 1
ATOM 4977 O O . TYR B 1 274 ? 20.208 56.628 11.550 1.00 3.08 274 TYR B O 1
ATOM 4986 N N . VAL B 1 275 ? 20.588 54.605 12.485 1.00 1.70 275 VAL B N 1
ATOM 4987 C CA . VAL B 1 275 ? 21.334 55.129 13.622 1.00 2.32 275 VAL B CA 1
ATOM 4988 C C . VAL B 1 275 ? 22.801 55.297 13.250 1.00 3.41 275 VAL B C 1
ATOM 4989 O O . VAL B 1 275 ? 23.443 54.367 12.774 1.00 4.21 275 VAL B O 1
ATOM 4993 N N . GLN B 1 276 ? 23.327 56.500 13.435 1.00 2.08 276 GLN B N 1
ATOM 4994 C CA . GLN B 1 276 ? 24.666 56.817 12.944 1.00 3.08 276 GLN B CA 1
ATOM 4995 C C . GLN B 1 276 ? 25.640 57.266 14.033 1.00 4.49 276 GLN B C 1
ATOM 4996 O O . GLN B 1 276 ? 26.039 58.431 14.096 1.00 4.73 276 GLN B O 1
ATOM 5002 N N . PRO B 1 277 ? 26.041 56.333 14.897 1.00 3.12 277 PRO B N 1
ATOM 5003 C CA . PRO B 1 277 ? 27.073 56.673 15.882 1.00 2.69 277 PRO B CA 1
ATOM 5004 C C . PRO B 1 277 ? 28.395 56.957 15.173 1.00 3.03 277 PRO B C 1
ATOM 5005 O O . PRO B 1 277 ? 28.591 56.538 14.035 1.00 4.45 277 PRO B O 1
ATOM 5009 N N . ASP B 1 278 ? 29.300 57.643 15.859 1.00 2.76 278 ASP B N 1
ATOM 5010 C CA . ASP B 1 278 ? 30.584 58.012 15.285 1.00 2.42 278 ASP B CA 1
ATOM 5011 C C . ASP B 1 278 ? 31.574 58.023 16.435 1.00 3.38 278 ASP B C 1
ATOM 5012 O O . ASP B 1 278 ? 31.404 58.793 17.379 1.00 4.28 278 ASP B O 1
ATOM 5017 N N . VAL B 1 279 ? 32.603 57.174 16.373 1.00 2.68 279 VAL B N 1
ATOM 5018 C CA . VAL B 1 279 ? 33.584 57.125 17.465 1.00 3.70 279 VAL B CA 1
ATOM 5019 C C . VAL B 1 279 ? 34.338 58.437 17.676 1.00 3.00 279 VAL B C 1
ATOM 5020 O O . VAL B 1 279 ? 34.973 58.608 18.720 1.00 4.72 279 VAL B O 1
ATOM 5024 N N . THR B 1 280 ? 34.285 59.347 16.703 1.00 4.17 280 THR B N 1
ATOM 5025 C CA . THR B 1 280 ? 34.975 60.639 16.829 1.00 4.63 280 THR B CA 1
ATOM 5026 C C . THR B 1 280 ? 34.092 61.716 17.465 1.00 6.46 280 THR B C 1
ATOM 5027 O O . THR B 1 280 ? 34.561 62.828 17.699 1.00 8.29 280 THR B O 1
ATOM 5031 N N . ARG B 1 281 ? 32.820 61.391 17.724 1.00 5.50 281 ARG B N 1
ATOM 5032 C CA . ARG B 1 281 ? 31.854 62.361 18.258 1.00 5.72 281 ARG B CA 1
ATOM 5033 C C . ARG B 1 281 ? 31.356 61.880 19.617 1.00 5.23 281 ARG B C 1
ATOM 5034 O O . ARG B 1 281 ? 31.397 62.623 20.614 1.00 5.44 281 ARG B O 1
ATOM 5042 N N . LEU B 1 282 ? 30.849 60.649 19.651 1.00 4.77 282 LEU B N 1
ATOM 5043 C CA . LEU B 1 282 ? 30.635 59.939 20.909 1.00 4.79 282 LEU B CA 1
ATOM 5044 C C . LEU B 1 282 ? 31.985 59.734 21.569 1.00 4.04 282 LEU B C 1
ATOM 5045 O O . LEU B 1 282 ? 33.032 59.971 20.956 1.00 4.19 282 LEU B O 1
ATOM 5050 N N . GLY B 1 283 ? 31.964 59.250 22.805 1.00 3.85 283 GLY B N 1
ATOM 5051 C CA . GLY B 1 283 ? 33.192 58.942 23.519 1.00 6.36 283 GLY B CA 1
ATOM 5052 C C . GLY B 1 283 ? 33.887 57.678 23.035 1.00 4.50 283 GLY B C 1
ATOM 5053 O O . GLY B 1 283 ? 34.021 56.698 23.776 1.00 4.99 283 GLY B O 1
ATOM 5054 N N . GLY B 1 284 ? 34.345 57.700 21.784 1.00 1.86 284 GLY B N 1
ATOM 5055 C CA . GLY B 1 284 ? 35.133 56.611 21.232 1.00 3.02 284 GLY B CA 1
ATOM 5056 C C . GLY B 1 284 ? 34.377 55.316 21.016 1.00 3.30 284 GLY B C 1
ATOM 5057 O O . GLY B 1 284 ? 33.143 55.285 20.974 1.00 4.00 284 GLY B O 1
ATOM 5058 N N . ILE B 1 285 ? 35.142 54.238 20.875 1.00 3.41 285 ILE B N 1
ATOM 5059 C CA . ILE B 1 285 ? 34.589 52.902 20.690 1.00 3.00 285 ILE B CA 1
ATOM 5060 C C . ILE B 1 285 ? 33.717 52.478 21.877 1.00 4.12 285 ILE B C 1
ATOM 5061 O O . ILE B 1 285 ? 32.678 51.840 21.703 1.00 3.49 285 ILE B O 1
ATOM 5066 N N . THR B 1 286 ? 34.135 52.848 23.082 1.00 3.82 286 THR B N 1
ATOM 5067 C CA . THR B 1 286 ? 33.408 52.472 24.287 1.00 2.39 286 THR B CA 1
ATOM 5068 C C . THR B 1 286 ? 31.951 52.925 24.227 1.00 4.24 286 THR B C 1
ATOM 5069 O O . THR B 1 286 ? 31.024 52.124 24.392 1.00 3.81 286 THR B O 1
ATOM 5073 N N . GLU B 1 287 ? 31.745 54.208 23.964 1.00 3.47 287 GLU B N 1
ATOM 5074 C CA . GLU B 1 287 ? 30.386 54.723 23.892 1.00 1.58 287 GLU B CA 1
ATOM 5075 C C . GLU B 1 287 ? 29.682 54.296 22.593 1.00 2.76 287 GLU B C 1
ATOM 5076 O O . GLU B 1 287 ? 28.472 54.072 22.588 1.00 4.18 287 GLU B O 1
ATOM 5082 N N . TYR B 1 288 ? 30.437 54.157 21.505 1.00 3.26 288 TYR B N 1
ATOM 5083 C CA . TYR B 1 288 ? 29.871 53.635 20.256 1.00 2.77 288 TYR B CA 1
ATOM 5084 C C . TYR B 1 288 ? 29.170 52.299 20.480 1.00 2.73 288 TYR B C 1
ATOM 5085 O O . TYR B 1 288 ? 28.043 52.107 20.023 1.00 3.25 288 TYR B O 1
ATOM 5094 N N . ILE B 1 289 ? 29.839 51.372 21.157 1.00 3.14 289 ILE B N 1
ATOM 5095 C CA . ILE B 1 289 ? 29.268 50.039 21.380 1.00 3.43 289 ILE B CA 1
ATOM 5096 C C . ILE B 1 289 ? 27.969 50.118 22.183 1.00 3.66 289 ILE B C 1
ATOM 5097 O O . ILE B 1 289 ? 27.002 49.398 21.900 1.00 3.82 289 ILE B O 1
ATOM 5102 N N . GLN B 1 290 ? 27.929 51.012 23.165 1.00 2.69 290 GLN B N 1
ATOM 5103 C CA . GLN B 1 290 ? 26.710 51.206 23.943 1.00 2.04 290 GLN B CA 1
ATOM 5104 C C . GLN B 1 290 ? 25.564 51.643 23.031 1.00 2.86 290 GLN B C 1
ATOM 5105 O O . GLN B 1 290 ? 24.453 51.127 23.130 1.00 4.32 290 GLN B O 1
ATOM 5111 N N . VAL B 1 291 ? 25.826 52.597 22.145 1.00 1.97 291 VAL B N 1
ATOM 5112 C CA . VAL B 1 291 ? 24.805 53.068 21.215 1.00 2.78 291 VAL B CA 1
ATOM 5113 C C . VAL B 1 291 ? 24.416 51.986 20.201 1.00 3.48 291 VAL B C 1
ATOM 5114 O O . VAL B 1 291 ? 23.239 51.837 19.892 1.00 3.18 291 VAL B O 1
ATOM 5118 N N . ALA B 1 292 ? 25.391 51.225 19.714 1.00 2.32 292 ALA B N 1
ATOM 5119 C CA . ALA B 1 292 ? 25.078 50.153 18.779 1.00 3.52 292 ALA B CA 1
ATOM 5120 C C . ALA B 1 292 ? 24.199 49.083 19.444 1.00 3.32 292 ALA B C 1
ATOM 5121 O O . ALA B 1 292 ? 23.281 48.543 18.811 1.00 3.44 292 ALA B O 1
ATOM 5123 N N . ASP B 1 293 ? 24.460 48.797 20.722 1.00 3.83 293 ASP B N 1
ATOM 5124 C CA . ASP B 1 293 ? 23.639 47.849 21.479 1.00 2.54 293 ASP B CA 1
ATOM 5125 C C . ASP B 1 293 ? 22.223 48.391 21.698 1.00 2.66 293 ASP B C 1
ATOM 5126 O O . ASP B 1 293 ? 21.235 47.651 21.606 1.00 3.79 293 ASP B O 1
ATOM 5131 N N . LEU B 1 294 ? 22.121 49.687 21.983 1.00 4.00 294 LEU B N 1
ATOM 5132 C CA . LEU B 1 294 ? 20.824 50.352 22.069 1.00 4.46 294 LEU B CA 1
ATOM 5133 C C . LEU B 1 294 ? 20.042 50.215 20.750 1.00 4.33 294 LEU B C 1
ATOM 5134 O O . LEU B 1 294 ? 18.851 49.865 20.758 1.00 5.13 294 LEU B O 1
ATOM 5139 N N . ALA B 1 295 ? 20.712 50.462 19.617 1.00 2.09 295 ALA B N 1
ATOM 5140 C CA . ALA B 1 295 ? 20.073 50.277 18.313 1.00 2.88 295 ALA B CA 1
ATOM 5141 C C . ALA B 1 295 ? 19.628 48.828 18.086 1.00 2.69 295 ALA B C 1
ATOM 5142 O O . ALA B 1 295 ? 18.510 48.586 17.610 1.00 3.95 295 ALA B O 1
ATOM 5144 N N . LEU B 1 296 ? 20.499 47.875 18.424 1.00 2.38 296 LEU B N 1
ATOM 5145 C CA . LEU B 1 296 ? 20.188 46.457 18.292 1.00 2.89 296 LEU B CA 1
ATOM 5146 C C . LEU B 1 296 ? 18.913 46.109 19.055 1.00 2.55 296 LEU B C 1
ATOM 5147 O O . LEU B 1 296 ? 18.052 45.382 18.554 1.00 3.74 296 LEU B O 1
ATOM 5152 N N . ALA B 1 297 ? 18.790 46.640 20.263 1.00 4.47 297 ALA B N 1
ATOM 5153 C CA . ALA B 1 297 ? 17.615 46.387 21.088 1.00 4.33 297 ALA B CA 1
ATOM 5154 C C . ALA B 1 297 ? 16.308 46.816 20.413 1.00 4.15 297 ALA B C 1
ATOM 5155 O O . ALA B 1 297 ? 15.236 46.251 20.671 1.00 4.82 297 ALA B O 1
ATOM 5157 N N . HIS B 1 298 ? 16.404 47.829 19.556 1.00 3.45 298 HIS B N 1
ATOM 5158 C CA . HIS B 1 298 ? 15.274 48.343 18.794 1.00 3.81 298 HIS B CA 1
ATOM 5159 C C . HIS B 1 298 ? 15.201 47.774 17.389 1.00 2.94 298 HIS B C 1
ATOM 5160 O O . HIS B 1 298 ? 14.340 48.163 16.600 1.00 4.36 298 HIS B O 1
ATOM 5167 N N . ARG B 1 299 ? 16.117 46.859 17.086 1.00 2.76 299 ARG B N 1
ATOM 5168 C CA . ARG B 1 299 ? 16.194 46.240 15.760 1.00 3.93 299 ARG B CA 1
ATOM 5169 C C . ARG B 1 299 ? 16.353 47.282 14.651 1.00 5.39 299 ARG B C 1
ATOM 5170 O O . ARG B 1 299 ? 15.822 47.126 13.539 1.00 6.52 299 ARG B O 1
ATOM 5178 N N . LEU B 1 300 ? 17.100 48.339 14.963 1.00 2.56 300 LEU B N 1
ATOM 5179 C CA . LEU B 1 300 ? 17.411 49.378 13.991 1.00 3.83 300 LEU B CA 1
ATOM 5180 C C . LEU B 1 300 ? 18.832 49.211 13.467 1.00 3.02 300 LEU B C 1
ATOM 5181 O O . LEU B 1 300 ? 19.729 48.788 14.198 1.00 4.82 300 LEU B O 1
ATOM 5186 N N . PRO B 1 301 ? 19.039 49.551 12.195 1.00 2.28 301 PRO B N 1
ATOM 5187 C CA . PRO B 1 301 ? 20.353 49.393 11.574 1.00 2.61 301 PRO B CA 1
ATOM 5188 C C . PRO B 1 301 ? 21.334 50.468 12.009 1.00 3.74 301 PRO B C 1
ATOM 5189 O O . PRO B 1 301 ? 20.966 51.631 12.233 1.00 3.99 301 PRO B O 1
ATOM 5193 N N . VAL B 1 302 ? 22.592 50.052 12.126 1.00 3.28 302 VAL B N 1
ATOM 5194 C CA . VAL B 1 302 ? 23.679 50.936 12.528 1.00 4.07 302 VAL B CA 1
ATOM 5195 C C . VAL B 1 302 ? 24.566 51.206 11.323 1.00 3.26 302 VAL B C 1
ATOM 5196 O O . VAL B 1 302 ? 25.173 50.275 10.766 1.00 3.93 302 VAL B O 1
ATOM 5200 N N . VAL B 1 303 ? 24.612 52.481 10.934 1.00 2.48 303 VAL B N 1
ATOM 5201 C CA . VAL B 1 303 ? 25.340 52.958 9.759 1.00 3.38 303 VAL B CA 1
ATOM 5202 C C . VAL B 1 303 ? 26.169 54.175 10.166 1.00 3.59 303 VAL B C 1
ATOM 5203 O O . VAL B 1 303 ? 25.725 55.322 10.046 1.00 3.55 303 VAL B O 1
ATOM 5207 N N . PRO B 1 304 ? 27.397 53.930 10.653 1.00 1.35 304 PRO B N 1
ATOM 5208 C CA . PRO B 1 304 ? 28.124 55.006 11.336 1.00 2.28 304 PRO B CA 1
ATOM 5209 C C . PRO B 1 304 ? 28.635 56.097 10.402 1.00 2.92 304 PRO B C 1
ATOM 5210 O O . PRO B 1 304 ? 29.014 55.824 9.268 1.00 4.74 304 PRO B O 1
ATOM 5214 N N . HIS B 1 305 ? 28.643 57.328 10.901 1.00 3.91 305 HIS B N 1
ATOM 5215 C CA . HIS B 1 305 ? 29.145 58.463 10.144 1.00 3.46 305 HIS B CA 1
ATOM 5216 C C . HIS B 1 305 ? 30.673 58.486 10.097 1.00 5.40 305 HIS B C 1
ATOM 5217 O O . HIS B 1 305 ? 31.334 58.251 11.100 1.00 5.56 305 HIS B O 1
ATOM 5224 N N . ALA B 1 306 ? 31.223 58.783 8.924 1.00 5.36 306 ALA B N 1
ATOM 5225 C CA . ALA B 1 306 ? 32.663 58.666 8.693 1.00 3.67 306 ALA B CA 1
ATOM 5226 C C . ALA B 1 306 ? 33.488 59.856 9.217 1.00 5.27 306 ALA B C 1
ATOM 5227 O O . ALA B 1 306 ? 34.254 60.466 8.471 1.00 6.04 306 ALA B O 1
ATOM 5229 N N . GLY B 1 307 ? 33.361 60.163 10.504 1.00 3.62 307 GLY B N 1
ATOM 5230 C CA . GLY B 1 307 ? 34.154 61.227 11.105 1.00 4.36 307 GLY B CA 1
ATOM 5231 C C . GLY B 1 307 ? 35.632 60.885 11.169 1.00 4.78 307 GLY B C 1
ATOM 5232 O O . GLY B 1 307 ? 36.485 61.778 11.296 1.00 7.14 307 GLY B O 1
ATOM 5233 N N . GLU B 1 308 ? 35.923 59.588 11.104 1.00 4.31 308 GLU B N 1
ATOM 5234 C CA . GLU B 1 308 ? 37.292 59.072 11.009 1.00 4.35 308 GLU B CA 1
ATOM 5235 C C . GLU B 1 308 ? 37.515 58.428 9.643 1.00 3.98 308 GLU B C 1
ATOM 5236 O O . GLU B 1 308 ? 38.398 57.578 9.479 1.00 4.45 308 GLU B O 1
ATOM 5242 N N . MET B 1 309 ? 36.710 58.835 8.663 1.00 3.74 309 MET B N 1
ATOM 5243 C CA . MET B 1 309 ? 36.809 58.325 7.292 1.00 3.39 309 MET B CA 1
ATOM 5244 C C . MET B 1 309 ? 36.770 56.802 7.220 1.00 3.52 309 MET B C 1
ATOM 5245 O O . MET B 1 309 ? 37.350 56.189 6.315 1.00 5.08 309 MET B O 1
ATOM 5250 N N . SER B 1 310 ? 36.058 56.211 8.178 1.00 3.56 310 SER B N 1
ATOM 5251 C CA . SER B 1 310 ? 35.803 54.765 8.281 1.00 2.48 310 SER B CA 1
ATOM 5252 C C . SER B 1 310 ? 37.001 53.906 8.677 1.00 3.51 310 SER B C 1
ATOM 5253 O O . SER B 1 310 ? 36.904 52.686 8.687 1.00 2.88 310 SER B O 1
ATOM 5256 N N . GLN B 1 311 ? 38.114 54.538 9.038 1.00 3.73 311 GLN B N 1
ATOM 5257 C CA . GLN B 1 311 ? 39.282 53.763 9.473 1.00 3.20 311 GLN B CA 1
ATOM 5258 C C . GLN B 1 311 ? 38.998 52.875 10.679 1.00 3.72 311 GLN B C 1
ATOM 5259 O O . GLN B 1 311 ? 39.519 51.757 10.762 1.00 4.94 311 GLN B O 1
ATOM 5265 N N . VAL B 1 312 ? 38.193 53.377 11.618 1.00 2.90 312 VAL B N 1
ATOM 5266 C CA . VAL B 1 312 ? 37.785 52.587 12.772 1.00 4.20 312 VAL B CA 1
ATOM 5267 C C . VAL B 1 312 ? 36.476 51.867 12.495 1.00 3.20 312 VAL B C 1
ATOM 5268 O O . VAL B 1 312 ? 36.308 50.694 12.834 1.00 4.17 312 VAL B O 1
ATOM 5272 N N . HIS B 1 313 ? 35.547 52.566 11.858 1.00 2.47 313 HIS B N 1
ATOM 5273 C CA . HIS B 1 313 ? 34.211 52.009 11.677 1.00 2.46 313 HIS B CA 1
ATOM 5274 C C . HIS B 1 313 ? 34.186 50.766 10.794 1.00 1.94 313 HIS B C 1
ATOM 5275 O O . HIS B 1 313 ? 33.286 49.950 10.922 1.00 3.81 313 HIS B O 1
ATOM 5282 N N . VAL B 1 314 ? 35.167 50.604 9.911 1.00 3.12 314 VAL B N 1
ATOM 5283 C CA . VAL B 1 314 ? 35.233 49.359 9.145 1.00 2.28 314 VAL B CA 1
ATOM 5284 C C . VAL B 1 314 ? 35.305 48.142 10.085 1.00 2.67 314 VAL B C 1
ATOM 5285 O O . VAL B 1 314 ? 34.686 47.104 9.827 1.00 4.91 314 VAL B O 1
ATOM 5289 N N . HIS B 1 315 ? 36.057 48.260 11.180 1.00 3.08 315 HIS B N 1
ATOM 5290 C CA . HIS B 1 315 ? 36.116 47.179 12.163 1.00 4.50 315 HIS B CA 1
ATOM 5291 C C . HIS B 1 315 ? 34.771 46.990 12.839 1.00 4.49 315 HIS B C 1
ATOM 5292 O O . HIS B 1 315 ? 34.273 45.875 12.966 1.00 4.54 315 HIS B O 1
ATOM 5299 N N . LEU B 1 316 ? 34.183 48.095 13.288 1.00 2.56 316 LEU B N 1
ATOM 5300 C CA . LEU B 1 316 ? 32.944 47.993 14.037 1.00 2.12 316 LEU B CA 1
ATOM 5301 C C . LEU B 1 316 ? 31.802 47.448 13.182 1.00 4.24 316 LEU B C 1
ATOM 5302 O O . LEU B 1 316 ? 30.960 46.701 13.670 1.00 4.36 316 LEU B O 1
ATOM 5307 N N A SER B 1 317 ? 31.786 47.813 11.906 0.43 3.07 317 SER B N 1
ATOM 5308 N N B SER B 1 317 ? 31.783 47.804 11.902 0.57 3.03 317 SER B N 1
ATOM 5309 C CA A SER B 1 317 ? 30.748 47.342 11.004 0.43 2.65 317 SER B CA 1
ATOM 5310 C CA B SER B 1 317 ? 30.728 47.340 11.011 0.57 2.41 317 SER B CA 1
ATOM 5311 C C A SER B 1 317 ? 30.945 45.867 10.646 0.43 3.34 317 SER B C 1
ATOM 5312 C C B SER B 1 317 ? 30.950 45.901 10.515 0.57 3.07 317 SER B C 1
ATOM 5313 O O A SER B 1 317 ? 29.975 45.129 10.470 0.43 3.26 317 SER B O 1
ATOM 5314 O O B SER B 1 317 ? 29.998 45.221 10.126 0.57 3.46 317 SER B O 1
ATOM 5319 N N . TYR B 1 318 ? 32.198 45.435 10.535 1.00 2.83 318 TYR B N 1
ATOM 5320 C CA . TYR B 1 318 ? 32.475 44.022 10.289 1.00 3.91 318 TYR B CA 1
ATOM 5321 C C . TYR B 1 318 ? 32.072 43.158 11.479 1.00 3.04 318 TYR B C 1
ATOM 5322 O O . TYR B 1 318 ? 31.790 41.976 11.309 1.00 5.50 318 TYR B O 1
ATOM 5331 N N . TRP B 1 319 ? 32.006 43.757 12.670 1.00 4.25 319 TRP B N 1
ATOM 5332 C CA . TRP B 1 319 ? 31.737 43.002 13.898 1.00 5.02 319 TRP B CA 1
ATOM 5333 C C . TRP B 1 319 ? 30.312 43.124 14.451 1.00 3.76 319 TRP B C 1
ATOM 5334 O O . TRP B 1 319 ? 29.661 42.116 14.709 1.00 3.23 319 TRP B O 1
ATOM 5345 N N . HIS B 1 320 ? 29.831 44.343 14.669 1.00 3.99 320 HIS B N 1
ATOM 5346 C CA . HIS B 1 320 ? 28.600 44.489 15.437 1.00 3.69 320 HIS B CA 1
ATOM 5347 C C . HIS B 1 320 ? 27.396 44.026 14.627 1.00 5.17 320 HIS B C 1
ATOM 5348 O O . HIS B 1 320 ? 27.203 44.472 13.507 1.00 4.39 320 HIS B O 1
ATOM 5355 N N . PRO B 1 321 ? 26.577 43.131 15.201 1.00 3.59 321 PRO B N 1
ATOM 5356 C CA . PRO B 1 321 ? 25.527 42.500 14.394 1.00 3.28 321 PRO B CA 1
ATOM 5357 C C . PRO B 1 321 ? 24.390 43.420 13.953 1.00 5.56 321 PRO B C 1
ATOM 5358 O O . PRO B 1 321 ? 23.632 43.009 13.065 1.00 8.41 321 PRO B O 1
ATOM 5362 N N . ALA B 1 322 ? 24.264 44.626 14.512 1.00 3.46 322 ALA B N 1
ATOM 5363 C CA . ALA B 1 322 ? 23.227 45.543 14.035 1.00 4.38 322 ALA B CA 1
ATOM 5364 C C . ALA B 1 322 ? 23.695 46.332 12.823 1.00 4.43 322 ALA B C 1
ATOM 5365 O O . ALA B 1 322 ? 22.910 47.078 12.223 1.00 3.87 322 ALA B O 1
ATOM 5367 N N . SER B 1 323 ? 24.975 46.188 12.481 1.00 3.00 323 SER B N 1
ATOM 5368 C CA . SER B 1 323 ? 25.550 46.941 11.370 1.00 3.37 323 SER B CA 1
ATOM 5369 C C . SER B 1 323 ? 24.986 46.492 10.031 1.00 3.20 323 SER B C 1
ATOM 5370 O O . SER B 1 323 ? 24.660 45.316 9.827 1.00 5.09 323 SER B O 1
ATOM 5373 N N . THR B 1 324 ? 24.914 47.436 9.099 1.00 3.06 324 THR B N 1
ATOM 5374 C CA . THR B 1 324 ? 24.563 47.097 7.727 1.00 3.76 324 THR B CA 1
ATOM 5375 C C . THR B 1 324 ? 25.631 47.590 6.748 1.00 2.97 324 THR B C 1
ATOM 5376 O O . THR B 1 324 ? 26.598 46.874 6.469 1.00 4.77 324 THR B O 1
ATOM 5380 N N . ILE B 1 325 ? 25.453 48.798 6.224 1.00 2.86 325 ILE B N 1
ATOM 5381 C CA . ILE B 1 325 ? 26.341 49.337 5.192 1.00 4.01 325 ILE B CA 1
ATOM 5382 C C . ILE B 1 325 ? 27.241 50.425 5.766 1.00 3.38 325 ILE B C 1
ATOM 5383 O O . ILE B 1 325 ? 27.039 50.869 6.894 1.00 3.71 325 ILE B O 1
ATOM 5388 N N . LEU B 1 326 ? 28.236 50.857 4.992 1.00 3.13 326 LEU B N 1
ATOM 5389 C CA . LEU B 1 326 ? 29.259 51.738 5.542 1.00 3.34 326 LEU B CA 1
ATOM 5390 C C . LEU B 1 326 ? 29.663 52.872 4.599 1.00 4.12 326 LEU B C 1
ATOM 5391 O O . LEU B 1 326 ? 30.002 52.655 3.427 1.00 3.40 326 LEU B O 1
ATOM 5396 N N . GLU B 1 327 ? 29.642 54.087 5.135 1.00 3.54 327 GLU B N 1
ATOM 5397 C CA . GLU B 1 327 ? 30.000 55.275 4.377 1.00 2.40 327 GLU B CA 1
ATOM 5398 C C . GLU B 1 327 ? 31.429 55.195 3.857 1.00 3.17 327 GLU B C 1
ATOM 5399 O O . GLU B 1 327 ? 32.319 54.708 4.560 1.00 4.49 327 GLU B O 1
ATOM 5405 N N . TYR B 1 328 ? 31.636 55.690 2.635 1.00 4.05 328 TYR B N 1
ATOM 5406 C CA . TYR B 1 328 ? 32.961 55.726 2.013 1.00 3.78 328 TYR B CA 1
ATOM 5407 C C . TYR B 1 328 ? 33.305 57.123 1.509 1.00 3.38 328 TYR B C 1
ATOM 5408 O O . TYR B 1 328 ? 32.592 57.685 0.678 1.00 4.76 328 TYR B O 1
ATOM 5417 N N . ILE B 1 329 ? 34.399 57.665 2.039 1.00 4.18 329 ILE B N 1
ATOM 5418 C CA . ILE B 1 329 ? 35.017 58.900 1.566 1.00 4.39 329 ILE B CA 1
ATOM 5419 C C . ILE B 1 329 ? 36.511 58.608 1.554 1.00 4.90 329 ILE B C 1
ATOM 5420 O O . ILE B 1 329 ? 37.072 58.277 2.598 1.00 7.24 329 ILE B O 1
ATOM 5425 N N . PRO B 1 330 ? 37.168 58.738 0.388 1.00 5.38 330 PRO B N 1
ATOM 5426 C CA . PRO B 1 330 ? 38.542 58.230 0.252 1.00 5.00 330 PRO B CA 1
ATOM 5427 C C . PRO B 1 330 ? 39.653 59.238 0.569 1.00 5.44 330 PRO B C 1
ATOM 5428 O O . PRO B 1 330 ? 40.815 58.944 0.289 1.00 7.85 330 PRO B O 1
ATOM 5432 N N . TRP B 1 331 ? 39.314 60.374 1.167 1.00 6.41 331 TRP B N 1
ATOM 5433 C CA . TRP B 1 331 ? 40.261 61.477 1.348 1.00 9.61 331 TRP B CA 1
ATOM 5434 C C . TRP B 1 331 ? 41.592 61.125 2.008 1.00 10.00 331 TRP B C 1
ATOM 5435 O O . TRP B 1 331 ? 42.645 61.599 1.576 1.00 15.32 331 TRP B O 1
ATOM 5446 N N . ILE B 1 332 ? 41.551 60.336 3.077 1.00 4.85 332 ILE B N 1
ATOM 5447 C CA . ILE B 1 332 ? 42.731 60.191 3.930 1.00 5.88 332 ILE B CA 1
ATOM 5448 C C . ILE B 1 332 ? 43.305 58.774 3.997 1.00 5.92 332 ILE B C 1
ATOM 5449 O O . ILE B 1 332 ? 44.355 58.563 4.595 1.00 5.88 332 ILE B O 1
ATOM 5454 N N . LYS B 1 333 ? 42.628 57.812 3.379 1.00 5.45 333 LYS B N 1
ATOM 5455 C CA . LYS B 1 333 ? 42.961 56.410 3.592 1.00 4.60 333 LYS B CA 1
ATOM 5456 C C . LYS B 1 333 ? 44.436 56.085 3.298 1.00 4.32 333 LYS B C 1
ATOM 5457 O O . LYS B 1 333 ? 45.058 55.300 4.019 1.00 5.73 333 LYS B O 1
ATOM 5463 N N . ASP B 1 334 ? 44.999 56.694 2.261 1.00 5.96 334 ASP B N 1
ATOM 5464 C CA . ASP B 1 334 ? 46.349 56.327 1.844 1.00 6.26 334 ASP B CA 1
ATOM 5465 C C . ASP B 1 334 ? 47.422 56.817 2.815 1.00 6.62 334 ASP B C 1
ATOM 5466 O O . ASP B 1 334 ? 48.604 56.489 2.660 1.00 10.10 334 ASP B O 1
ATOM 5471 N N . HIS B 1 335 ? 47.022 57.586 3.821 1.00 7.25 335 HIS B N 1
ATOM 5472 C CA . HIS B 1 335 ? 47.975 58.082 4.805 1.00 6.66 335 HIS B CA 1
ATOM 5473 C C . HIS B 1 335 ? 48.112 57.163 6.006 1.00 7.20 335 HIS B C 1
ATOM 5474 O O . HIS B 1 335 ? 48.802 57.505 6.970 1.00 7.68 335 HIS B O 1
ATOM 5481 N N . PHE B 1 336 ? 47.459 56.004 5.946 1.00 6.04 336 PHE B N 1
ATOM 5482 C CA . PHE B 1 336 ? 47.459 55.062 7.065 1.00 4.43 336 PHE B CA 1
ATOM 5483 C C . PHE B 1 336 ? 48.218 53.799 6.740 1.00 4.24 336 PHE B C 1
ATOM 5484 O O . PHE B 1 336 ? 48.302 53.399 5.577 1.00 7.10 336 PHE B O 1
ATOM 5492 N N . GLU B 1 337 ? 48.758 53.170 7.784 1.00 6.50 337 GLU B N 1
ATOM 5493 C CA . GLU B 1 337 ? 49.430 51.877 7.632 1.00 5.68 337 GLU B CA 1
ATOM 5494 C C . GLU B 1 337 ? 48.508 50.805 7.059 1.00 6.17 337 GLU B C 1
ATOM 5495 O O . GLU B 1 337 ? 48.954 49.958 6.279 1.00 7.13 337 GLU B O 1
ATOM 5501 N N . GLU B 1 338 ? 47.230 50.835 7.436 1.00 5.44 338 GLU B N 1
ATOM 5502 C CA . GLU B 1 338 ? 46.232 50.002 6.772 1.00 4.62 338 GLU B CA 1
ATOM 5503 C C . GLU B 1 338 ? 45.073 50.859 6.274 1.00 5.16 338 GLU B C 1
ATOM 5504 O O . GLU B 1 338 ? 44.097 51.080 6.985 1.00 5.46 338 GLU B O 1
ATOM 5510 N N . PRO B 1 339 ? 45.199 51.365 5.048 1.00 5.25 339 PRO B N 1
ATOM 5511 C CA . PRO B 1 339 ? 44.111 52.133 4.449 1.00 6.15 339 PRO B CA 1
ATOM 5512 C C . PRO B 1 339 ? 42.847 51.301 4.386 1.00 4.68 339 PRO B C 1
ATOM 5513 O O . PRO B 1 339 ? 42.926 50.102 4.109 1.00 4.77 339 PRO B O 1
ATOM 5517 N N . ILE B 1 340 ? 41.688 51.912 4.608 1.00 4.54 340 ILE B N 1
ATOM 5518 C CA . ILE B 1 340 ? 40.469 51.242 4.171 1.00 4.70 340 ILE B CA 1
ATOM 5519 C C . ILE B 1 340 ? 40.589 51.009 2.668 1.00 4.78 340 ILE B C 1
ATOM 5520 O O . ILE B 1 340 ? 41.384 51.675 1.977 1.00 6.76 340 ILE B O 1
ATOM 5525 N N . HIS B 1 341 ? 39.827 50.047 2.166 1.00 4.16 341 HIS B N 1
ATOM 5526 C CA . HIS B 1 341 ? 39.847 49.750 0.750 1.00 3.60 341 HIS B CA 1
ATOM 5527 C C . HIS B 1 341 ? 38.501 49.209 0.309 1.00 5.63 341 HIS B C 1
ATOM 5528 O O . HIS B 1 341 ? 37.969 48.294 0.925 1.00 5.12 341 HIS B O 1
ATOM 5535 N N . VAL B 1 342 ? 37.959 49.773 -0.767 1.00 4.70 342 VAL B N 1
ATOM 5536 C CA . VAL B 1 342 ? 36.701 49.308 -1.319 1.00 4.96 342 VAL B CA 1
ATOM 5537 C C . VAL B 1 342 ? 36.927 48.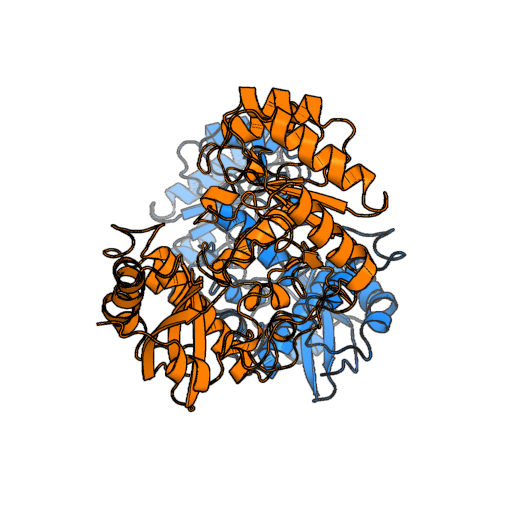822 -2.747 1.00 5.53 342 VAL B C 1
ATOM 5538 O O . VAL B 1 342 ? 37.532 49.519 -3.557 1.00 8.82 342 VAL B O 1
ATOM 5542 N N . ARG B 1 343 ? 36.470 47.604 -3.015 1.00 6.18 343 ARG B N 1
ATOM 5543 C CA . ARG B 1 343 ? 36.524 47.003 -4.341 1.00 9.22 343 ARG B CA 1
ATOM 5544 C C . ARG B 1 343 ? 35.107 46.565 -4.709 1.00 8.15 343 ARG B C 1
ATOM 5545 O O . ARG B 1 343 ? 34.477 45.822 -3.952 1.00 7.78 343 ARG B O 1
ATOM 5553 N N . ASP B 1 344 ? 34.614 47.025 -5.862 1.00 9.29 344 ASP B N 1
ATOM 5554 C CA . ASP B 1 344 ? 33.258 46.699 -6.317 1.00 10.98 344 ASP B CA 1
ATOM 5555 C C . ASP B 1 344 ? 32.207 46.899 -5.217 1.00 8.36 344 ASP B C 1
ATOM 5556 O O . ASP B 1 344 ? 31.323 46.056 -4.998 1.00 9.16 344 ASP B O 1
ATOM 5561 N N . GLY B 1 345 ? 32.327 48.021 -4.516 1.00 6.62 345 GLY B N 1
ATOM 5562 C CA . GLY B 1 345 ? 31.361 48.396 -3.504 1.00 7.43 345 GLY B CA 1
ATOM 5563 C C . GLY B 1 345 ? 31.410 47.622 -2.203 1.00 5.42 345 GLY B C 1
ATOM 5564 O O . GLY B 1 345 ? 30.449 47.668 -1.443 1.00 6.20 345 GLY B O 1
ATOM 5565 N N . VAL B 1 346 ? 32.506 46.911 -1.943 1.00 5.62 346 VAL B N 1
ATOM 5566 C CA . VAL B 1 346 ? 32.640 46.148 -0.700 1.00 4.60 346 VAL B CA 1
ATOM 5567 C C . VAL B 1 346 ? 33.951 46.496 0.004 1.00 3.44 346 VAL B C 1
ATOM 5568 O O . VAL B 1 346 ? 35.017 46.516 -0.620 1.00 5.99 346 VAL B O 1
ATOM 5572 N N . TYR B 1 347 ? 33.873 46.788 1.299 1.00 4.33 347 TYR B N 1
ATOM 5573 C CA . TYR B 1 347 ? 35.073 47.046 2.091 1.00 4.69 347 TYR B CA 1
ATOM 5574 C C . TYR B 1 347 ? 35.900 45.788 2.271 1.00 3.26 347 TYR B C 1
ATOM 5575 O O . TYR B 1 347 ? 35.356 44.737 2.599 1.00 5.23 347 TYR B O 1
ATOM 5584 N N . LYS B 1 348 ? 37.211 45.909 2.084 1.00 4.59 348 LYS B N 1
ATOM 5585 C CA . LYS B 1 348 ? 38.136 44.854 2.479 1.00 5.93 348 LYS B CA 1
ATOM 5586 C C . LYS B 1 348 ? 38.063 44.676 3.993 1.00 5.02 348 LYS B C 1
ATOM 5587 O O . LYS B 1 348 ? 37.910 45.648 4.743 1.00 6.08 348 LYS B O 1
ATOM 5593 N N . ARG B 1 349 ? 38.168 43.437 4.457 1.00 4.87 349 ARG B N 1
ATOM 5594 C CA . ARG B 1 349 ? 38.216 43.191 5.895 1.00 5.32 349 ARG B CA 1
ATOM 5595 C C . ARG B 1 349 ? 39.634 43.430 6.431 1.00 4.99 349 ARG B C 1
ATOM 5596 O O . ARG B 1 349 ? 40.606 42.870 5.918 1.00 6.60 349 ARG B O 1
ATOM 5604 N N . PRO B 1 350 ? 39.761 44.283 7.455 1.00 4.19 350 PRO B N 1
ATOM 5605 C CA . PRO B 1 350 ? 41.103 44.615 7.945 1.00 5.11 350 PRO B CA 1
ATOM 5606 C C . PRO B 1 350 ? 41.895 43.404 8.425 1.00 3.29 350 PRO B C 1
ATOM 5607 O O . PRO B 1 350 ? 41.317 42.455 8.952 1.00 5.28 350 PRO B O 1
ATOM 5611 N N . GLU B 1 351 ? 43.218 43.462 8.270 1.00 4.62 351 GLU B N 1
ATOM 5612 C CA . GLU B 1 351 ? 44.090 42.352 8.640 1.00 4.70 351 GLU B CA 1
ATOM 5613 C C . GLU B 1 351 ? 45.071 42.661 9.757 1.00 4.12 351 GLU B C 1
ATOM 5614 O O . GLU B 1 351 ? 45.455 41.754 10.497 1.00 6.85 351 GLU B O 1
ATOM 5620 N N . GLN B 1 352 ? 45.509 43.914 9.857 1.00 4.79 352 GLN B N 1
ATOM 5621 C CA . GLN B 1 352 ? 46.624 44.248 10.753 1.00 5.67 352 GLN B CA 1
ATOM 5622 C C . GLN B 1 352 ? 46.186 44.375 12.211 1.00 5.24 352 GLN B C 1
ATOM 5623 O O . GLN B 1 352 ? 45.049 44.740 12.494 1.00 6.22 352 GLN B O 1
ATOM 5629 N N . PRO B 1 353 ? 47.091 44.079 13.154 1.00 6.22 353 PRO B N 1
ATOM 5630 C CA . PRO B 1 353 ? 46.725 44.275 14.560 1.00 4.38 353 PRO B CA 1
ATOM 5631 C C . PRO B 1 353 ? 46.326 45.723 14.838 1.00 4.59 353 PRO B C 1
ATOM 5632 O O . PRO B 1 353 ? 46.953 46.642 14.318 1.00 6.83 353 PRO B O 1
ATOM 5636 N N . GLY B 1 354 ? 45.287 45.917 15.643 1.00 4.10 354 GLY B N 1
ATOM 5637 C CA . GLY B 1 354 ? 44.860 47.254 16.009 1.00 5.36 354 GLY B CA 1
ATOM 5638 C C . GLY B 1 354 ? 43.567 47.682 15.342 1.00 3.86 354 GLY B C 1
ATOM 5639 O O . GLY B 1 354 ? 42.844 46.864 14.787 1.00 4.67 354 GLY B O 1
ATOM 5640 N N . ALA B 1 355 ? 43.296 48.984 15.414 1.00 3.27 355 ALA B N 1
ATOM 5641 C CA . ALA B 1 355 ? 42.049 49.559 14.926 1.00 4.56 355 ALA B CA 1
ATOM 5642 C C . ALA B 1 355 ? 42.236 50.361 13.631 1.00 4.07 355 ALA B C 1
ATOM 5643 O O . ALA B 1 355 ? 41.408 51.213 13.288 1.00 4.91 355 ALA B O 1
ATOM 5645 N N . SER B 1 356 ? 43.331 50.078 12.928 1.00 3.63 356 SER B N 1
ATOM 5646 C CA . SER B 1 356 ? 43.731 50.816 11.709 1.00 3.08 356 SER B CA 1
ATOM 5647 C C . SER B 1 356 ? 43.648 52.334 11.851 1.00 3.62 356 SER B C 1
ATOM 5648 O O . SER B 1 356 ? 43.149 53.046 10.968 1.00 5.23 356 SER B O 1
ATOM 5651 N N . THR B 1 357 ? 44.192 52.816 12.960 1.00 4.52 357 THR B N 1
ATOM 5652 C CA . THR B 1 357 ? 44.260 54.239 13.246 1.00 2.92 357 THR B CA 1
ATOM 5653 C C . THR B 1 357 ? 45.686 54.759 13.128 1.00 6.19 357 THR B C 1
ATOM 5654 O O . THR B 1 357 ? 45.919 55.954 13.311 1.00 7.34 357 THR B O 1
ATOM 5658 N N . THR B 1 358 ? 46.632 53.871 12.836 1.00 4.90 358 THR B N 1
ATOM 5659 C CA . THR B 1 358 ? 48.041 54.253 12.819 1.00 7.52 358 THR B CA 1
ATOM 5660 C C . THR B 1 358 ? 48.411 54.925 11.500 1.00 5.24 358 THR B C 1
ATOM 5661 O O . THR B 1 358 ? 48.354 54.290 10.448 1.00 6.16 358 THR B O 1
ATOM 5665 N N . PRO B 1 359 ? 48.784 56.215 11.540 1.00 5.89 359 PRO B N 1
ATOM 5666 C CA . PRO B 1 359 ? 49.225 56.843 10.286 1.00 4.73 359 PRO B CA 1
ATOM 5667 C C . PRO B 1 359 ? 50.618 56.376 9.884 1.00 6.79 359 PRO B C 1
ATOM 5668 O O . PRO B 1 359 ? 51.402 55.975 10.746 1.00 7.85 359 PRO B O 1
ATOM 5672 N N . LEU B 1 360 ? 50.923 56.440 8.593 1.00 5.61 360 LEU B N 1
ATOM 5673 C CA . LEU B 1 360 ? 52.297 56.218 8.143 1.00 7.32 360 LEU B CA 1
ATOM 5674 C C . LEU B 1 360 ? 53.200 57.232 8.813 1.00 6.89 360 LEU B C 1
ATOM 5675 O O . LEU B 1 360 ? 52.802 58.378 9.031 1.00 9.58 360 LEU B O 1
ATOM 5680 N N . ALA B 1 361 ? 54.421 56.814 9.135 1.00 9.22 361 ALA B N 1
ATOM 5681 C CA . ALA B 1 361 ? 55.372 57.708 9.777 1.00 10.90 361 ALA B CA 1
ATOM 5682 C C . ALA B 1 361 ? 55.530 59.002 8.982 1.00 9.58 361 ALA B C 1
ATOM 5683 O O . ALA B 1 361 ? 55.619 60.085 9.561 1.00 11.92 361 ALA B O 1
ATOM 5685 N N . GLU B 1 362 ? 55.562 58.878 7.655 1.00 8.30 362 GLU B N 1
ATOM 5686 C CA . GLU B 1 362 ? 55.758 60.032 6.774 1.00 7.71 362 GLU B CA 1
ATOM 5687 C C . GLU B 1 362 ? 54.597 61.021 6.835 1.00 10.20 362 GLU B C 1
ATOM 5688 O O . GLU B 1 362 ? 54.749 62.190 6.476 1.00 12.72 362 GLU B O 1
ATOM 5694 N N . SER B 1 363 ? 53.428 60.546 7.262 1.00 10.49 363 SER B N 1
ATOM 5695 C CA . SER B 1 363 ? 52.264 61.414 7.373 1.00 11.07 363 SER B CA 1
ATOM 5696 C C . SER B 1 363 ? 52.506 62.517 8.392 1.00 12.33 363 SER B C 1
ATOM 5697 O O . SER B 1 363 ? 52.072 63.651 8.195 1.00 12.55 363 SER B O 1
ATOM 5700 N N . PHE B 1 364 ? 53.192 62.187 9.485 1.00 10.86 364 PHE B N 1
ATOM 5701 C CA . PHE B 1 364 ? 53.515 63.189 10.487 1.00 10.58 364 PHE B CA 1
ATOM 5702 C C . PHE B 1 364 ? 54.520 64.197 9.933 1.00 13.90 364 PHE B C 1
ATOM 5703 O O . PHE B 1 364 ? 54.369 65.397 10.136 1.00 15.00 364 PHE B O 1
ATOM 5711 N N . THR B 1 365 ? 55.530 63.704 9.219 1.00 14.69 365 THR B N 1
ATOM 5712 C CA . THR B 1 365 ? 56.547 64.568 8.631 1.00 16.77 365 THR B CA 1
ATOM 5713 C C . THR B 1 365 ? 55.931 65.560 7.651 1.00 16.79 365 THR B C 1
ATOM 5714 O O . THR B 1 365 ? 56.253 66.752 7.674 1.00 21.17 365 THR B O 1
ATOM 5718 N N . ARG B 1 366 ? 55.033 65.067 6.801 1.00 12.71 366 ARG B N 1
ATOM 5719 C CA . ARG B 1 366 ? 54.501 65.860 5.695 1.00 13.86 366 ARG B CA 1
ATOM 5720 C C . ARG B 1 366 ? 53.314 66.739 6.072 1.00 14.69 366 ARG B C 1
ATOM 5721 O O . ARG B 1 366 ? 53.133 67.814 5.496 1.00 16.59 366 ARG B O 1
ATOM 5729 N N . TYR B 1 367 ? 52.497 66.276 7.015 1.00 11.21 367 TYR B N 1
ATOM 5730 C CA . TYR B 1 367 ? 51.202 66.907 7.264 1.00 10.84 367 TYR B CA 1
ATOM 5731 C C . TYR B 1 367 ? 50.966 67.287 8.725 1.00 12.00 367 TYR B C 1
ATOM 5732 O O . TYR B 1 367 ? 49.914 67.842 9.070 1.00 11.64 367 TYR B O 1
ATOM 5741 N N . GLY B 1 368 ? 51.935 66.982 9.578 1.00 10.43 368 GLY B N 1
ATOM 5742 C CA . GLY B 1 368 ? 51.828 67.275 10.998 1.00 14.23 368 GLY B CA 1
ATOM 5743 C C . GLY B 1 368 ? 51.960 68.752 11.314 1.00 16.98 368 GLY B C 1
ATOM 5744 O O . GLY B 1 368 ? 52.702 69.481 10.650 1.00 16.58 368 GLY B O 1
ATOM 5745 N N . LYS B 1 369 ? 51.239 69.194 12.338 1.00 10.64 369 LYS B N 1
ATOM 5746 C CA . LYS B 1 369 ? 51.280 70.584 12.774 1.00 10.61 369 LYS B CA 1
ATOM 5747 C C . LYS B 1 369 ? 51.629 70.654 14.252 1.00 11.88 369 LYS B C 1
ATOM 5748 O O . LYS B 1 369 ? 51.254 69.778 15.026 1.00 12.64 369 LYS B O 1
ATOM 5754 N N . ALA B 1 370 ? 52.327 71.709 14.651 1.00 12.63 370 ALA B N 1
ATOM 5755 C CA . ALA B 1 370 ? 52.712 71.864 16.045 1.00 15.57 370 ALA B CA 1
ATOM 5756 C C . ALA B 1 370 ? 51.484 72.053 16.919 1.00 11.49 370 ALA B C 1
ATOM 5757 O O . ALA B 1 370 ? 50.585 72.827 16.586 1.00 13.91 370 ALA B O 1
ATOM 5759 N N . VAL B 1 371 ? 51.450 71.349 18.044 1.00 9.87 371 VAL B N 1
ATOM 5760 C CA . VAL B 1 371 ? 50.308 71.440 18.942 1.00 12.00 371 VAL B CA 1
ATOM 5761 C C . VAL B 1 371 ? 50.425 72.640 19.875 1.00 16.92 371 VAL B C 1
ATOM 5762 O O . VAL B 1 371 ? 49.436 73.075 20.459 1.00 13.78 371 VAL B O 1
ATOM 5766 N N . LYS B 1 372 ? 51.637 73.170 20.014 1.00 16.25 372 LYS B N 1
ATOM 5767 C CA . LYS B 1 372 ? 51.868 74.338 20.861 1.00 23.86 372 LYS B CA 1
ATOM 5768 C C . LYS B 1 372 ? 52.659 75.391 20.100 1.00 36.21 372 LYS B C 1
ATOM 5769 O O . LYS B 1 372 ? 53.396 75.068 19.167 1.00 33.37 372 LYS B O 1
#

Secondary structure (DSSP, 8-state):
-BEEEEEEEEEEEE--EEEEEEEEEEETTS-EEEEEEEE---HHHHHHHHHIIIIIIHHHHTTSBTT-HHHHHHHHHT-HHHHTT-SSTHHHHHHHHHHHHHHHHHHHHHTSBHHHHTT--S-S-EEEEE-TT--TTS-HHHHHHHHHHHHHTT---EEEEE---SSHHHHHHHHHHHHHHS-TT-EEEEE-TT---HHHHHHHHHHTTTS-EEEEES-S-TT-HHHHHHHHHH-SSPEEE-TT--SHHHHHHHHHTT--SEE---TTTTTHHHHHHHHHHHHHHTT--B----TTTTTTHHHHHHH-TTB--EEE--SSGGGBSS---EETTEEPPP-SSB-S--B-HHHHHHHEE---/-BEEEEEEEEEEEE--EEEEEEEEEEETTS-EEEEEEEE---HHHHHHHHHIIIIIIHHHHTTSBTT-HHHHHHHHHT-HHHHHT-SSSHHHHHHHHHHHHHHHHHHHHHTSBHHHHTT--S-S-EEEEE-TT--TTS-HHHHHHHHHHHHHTT---EEEEE---SSHHHHHHHHHHHHHHS-TT-EEEEE-TT---HHHHHHHHHHTTTS-EEEEES-S-TT-HHHHHHHHHH-SSPEEE-TT--SHHHHHHHHHTT--SEE---TTTTTHHHHHHHHHHHHHHTT--B----TTTTTTHHHHHHH-TTB--EEE--SSGGGBSS---EETTEEPPP-SSB-S--B-HHHHHHHEE---

InterPro domains:
  IPR013341 Mandelate racemase, N-terminal domain [PF02746] (18-131)
  IPR013342 Mandelate racemase, C-terminal domain [PF13378] (160-359)
  IPR013342 Mandelate racemase, C-terminal domain [SM00922] (152-250)
  IPR029017 Enolase-like, N-terminal [G3DSA:3.30.390.10] (1-123)
  IPR029017 Enolase-like, N-terminal [SSF54826] (1-134)
  IPR0368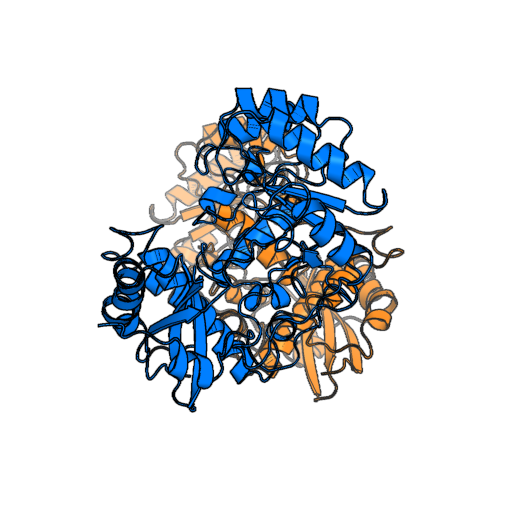49 Enolase-like, C-terminal domain superfamily [G3DSA:3.20.20.120] (124-354)
  IPR036849 Enolase-like, C-terminal domain superfamily [SSF51604] (119-367)
  IPR046945 L-rhamnonate dehydratase-like [PTHR13794] (2-367)

Solvent-accessible surface area: 26733 Å² total; per-residue (Å²): 87,133,3,76,30,18,76,24,19,2,0,19,0,51,102,147,75,38,0,0,0,0,0,48,0,22,2,68,65,49,41,65,0,20,0,3,1,16,21,147,13,122,47,104,56,1,72,100,5,1,32,12,0,30,79,43,4,10,87,19,0,91,44,35,41,2,18,15,3,19,68,1,30,56,68,2,13,105,93,104,73,19,46,217,102,15,167,42,21,65,14,13,20,0,3,0,0,2,3,1,0,3,19,0,8,29,0,46,113,53,44,33,15,0,17,39,13,17,0,1,11,71,34,113,24,0,65,1,3,10,1,37,9,0,54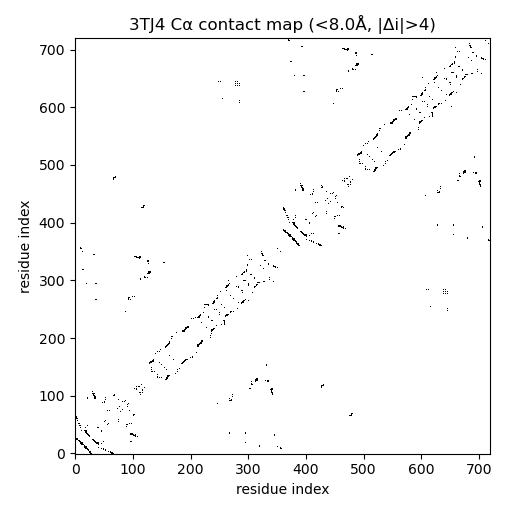,47,103,66,80,68,129,74,0,42,59,5,0,6,115,0,24,102,139,69,29,11,60,25,2,2,1,22,0,8,48,149,71,15,97,81,1,27,58,19,2,46,22,0,38,141,111,7,88,98,68,4,78,1,4,0,1,0,39,11,104,22,80,35,76,20,0,63,154,4,2,61,46,1,160,127,17,101,13,63,0,0,0,4,0,3,146,52,111,48,38,69,18,1,9,148,0,30,179,87,28,113,14,43,3,0,6,2,20,43,7,58,28,1,54,29,0,80,52,5,8,58,33,38,0,7,35,35,0,0,0,3,0,6,45,0,0,0,0,18,4,0,22,17,0,0,6,0,0,11,0,14,122,39,33,0,0,0,29,1,4,1,4,0,0,2,0,2,0,0,0,2,23,1,58,15,5,57,13,0,2,24,8,41,46,0,37,95,17,2,96,19,52,8,76,22,171,105,7,58,2,108,115,9,114,73,66,0,0,12,0,16,6,62,81,53,0,71,118,142,43,32,86,66,36,162,96,130,3,79,42,20,98,14,17,2,0,19,0,55,105,141,64,41,0,0,0,0,0,54,0,26,2,67,57,50,38,64,0,16,0,4,2,19,20,143,13,120,51,104,57,1,71,101,5,1,33,10,0,31,83,45,4,10,85,19,0,91,48,36,42,1,17,16,3,18,67,1,41,53,69,2,23,142,92,102,73,18,72,218,103,14,171,41,22,67,14,14,20,0,3,0,0,2,2,1,0,3,19,0,10,31,0,46,108,53,46,33,14,0,17,37,17,18,0,1,12,72,34,109,24,0,64,1,3,10,2,37,22,0,54,45,105,66,83,65,136,75,0,40,47,8,0,5,115,1,25,109,131,72,28,10,62,24,2,4,0,25,1,9,48,150,72,14,96,83,1,28,56,18,2,66,24,0,41,146,100,8,93,96,66,3,82,1,5,0,2,1,39,10,120,21,80,34,76,21,0,60,153,3,4,63,50,2,154,121,16,104,15,67,0,1,1,5,1,3,143,53,112,48,35,74,19,2,6,140,0,32,182,86,27,114,16,42,4,0,8,1,21,45,8,57,28,1,54,29,0,78,53,4,6,56,36,40,0,7,35,35,0,0,0,2,0,7,48,0,0,0,0,19,4,0,22,16,0,0,5,0,0,11,0,14,122,41,32,0,0,0,31,1,3,1,5,0,0,2,0,2,0,0,0,3,25,2,59,13,4,56,12,0,3,24,10,39,46,0,36,91,32,2,90,8,44,8,92,22,181,106,7,54,2,78,114,6,128,73,67,0,0,14,0,16,3,70,81,102,3,62,121,160,48,33,94,64,35,163

Sequence (720 aa):
MKITAVEEPFILHLPLTHWGVVGAKITTSDGIEGYGFTGTHAHLPSDRLITSCISDCYAPLLLGEDASDHSSSRLWTKLARYPSLQQWVGRAGITHLALAAVDVALWDIKAKKAGVPLWHYLGGARTAGVEAYNTDIGWLSFTLEEDLLAGSARAVEEEDGFTRLKIKVGHDDPNIDIARLTAVRERVDSAVRIAIDGNGKWDLPTCQRFCAAAKDLDIYWFEEPLWYDDVTSHARLARNTSIPIIALGEEQLYTVDAFRSSFIDAGAVAYVQPDVTRLGGITEYIQVADLALAHRLPVVPHAGEMSQVHVHLSSYWHPASTILEYIPWIKDHFEEPIHVRDGVYKRPEQPGASTTPLAESFTRYGKAVKMKITAVEPFILHLPLTHWGVVGAKITTSDGIEGYGFTGTHAHLPSDRLITSCISDCYAPLLLGEDASDHSSSRLWTKLARYPSLQQWVGRAGIITHLALAAVDVALWDIKAKKAGVPLWHYLGGARTAGVEAYNTDIGWLSFTLEDLLAGSARAVEEDGFTRLKIKVGHDDPNIDIARLTAVRERVDSAVRIAIDGNGKWDLPTCQRFCAAAKDLDIYWFEEPLWYDDVTSHARLARNTSIPIIALGEEQLYTVDAFRSSFIDAGAVAYVQPDVTRLGGITEYIQVADLALAHRLPVVPHAGEMSQVHVHLSSYWHPASTILEYIPWIKDHFEEPIHVRDGVYKRPEQPGASTTPLAESFTRYGKAVK

Organism: Agrobacterium fabrum (strain C58 / ATCC 33970) (NCBI:txid176299)

B-factor: mean 9.9, std 8.61, range [1.21, 63.35]

Foldseek 3Di:
DFWADKAWWWFFFVLVTKIWTAIWIAGPVGDIFWFTFIDPRDQVLSLLLRCCRPVPLGVVRGGDDLQPLVVSLCCQCPVPVLVVVDPFPRSLLSLLGSSQRSLQSVLVVVFWASLVVVPFFLDPWFFEEEEALADPPDDLVSSQVSLCCCVVPQQHQEYEHEAADPQRVVVVVSLVVNLVRDDVSRAYAYEHQARDFLVSLLVNQVSCQPSRHQAYENPHHQQDQVSLLVSVVSHVHFYEYAQQDAALVSLCSNVVSSSHQEYAHESSGYSHPVRVVVSLVVCVVVLGAYEYDPSVQCLQVLSVLRHRNSYHHYYHSQSCQVQWPHRWDDGSRTTDRDTGGGRRRHGDPVSCVPGIDDSD/DFWADKAWWWFFFVLVTKIWTAIWIAGPVGDIFWFTFIDPRDQVQSLLLRCCRPVPLGVVRGGDDLQPLVVSLCSQCPVPVLVVVDPFPRSLLSLLGSSQRSQQRVQVVVFWASLVVVPFFLDPWFFEEEAALADPPDDLVSSQVSLCCCVVPFQHLEYEHEAADPQRVVVVVSLVVNCVRDDVSRAYAYEHQARDFLVSLLVNQVSCVPSRHQAYENPHHQQDQVSLLVSVVSHVHFYEYAQQDAALVSLCSNVVSNSHQEYAHESSGYSHPVRVVVSLVVCVVVLGAYEYDPSVQCLQVLSVLRHRNSYHHYYHSQRCQVQWPHRWDDGSRTTDRDTGGGRRRHGDPVSCVPGIDDSD

CATH classification: 3.30.390.10 (+1 more: 3.20.20.120)

Radius of gyration: 27.03 Å; Cα contacts (8 Å, |Δi|>4): 1809; chains: 2; bounding box: 62×67×80 Å

Nearest PDB structures (foldseek):
  3tj4-assembly1_A  TM=1.003E+00  e=7.561E-83  Agrobacterium fabrum str. C58
  4h19-assembly1_A  TM=1.000E+00  e=3.247E-76  Agrobacterium fabrum str. C58
  3cb3-assembly1_D  TM=9.130E-01  e=9.789E-36  Polaromonas sp. JS666
  5xd8-assembly1_A  TM=9.496E-01  e=1.559E-33  Vibrio sp. EJY3
  4hpn-assembly1_A  TM=8.838E-01  e=4.743E-29  Agrobacterium fabrum str. C58